Protein AF-A0A960YUA2-F1 (afdb_monomer)

Secondary structure (DSSP, 8-state):
-HHHHTTS-SSHHHHTTSSHHHHHHHHHHHHHHHGGG---HHHHHHHHHHHHHHHGGGSPTT-HHHHHHHHHHHTT-PPP--EEE-----S---S---EEPPTT----EEE-SSS-EEE-----S----EE----SS-------------S-----EEE------SSPEEE-TT--SSS--SSSSS-BS-HHHHHHH-SSEEEE-SEEEEESS-EE--TT-EEE--B-TT--B-S-TTSEEEEE---SEEEEEEEE-TT--TT-EEES-EEEEPPEEEEEEEEEESSS--EEES-EEEE---S--SS-EEEEEE-TT---EEES-EEEPPPEEEEEEEEEEE--SS-EEES-EEEE-SEEEEEEEEE-STT-EE-S--EEEEPPPSSSEEEEEEEES--SEEEES-EEE--EEEEEEEEEEEEES--SEEEES-EEE--EEEEEEEEEE-TT---EEEES-EEESS-TTS--TT-SEEEEEEE-SSS--EEES-EEEE----SEEEEEEE--SS----EEES-EEEE---SS-EEEEEE-TT---EEES-EEEE--SSEEEEEE-STT---SEEES-EEES-SS-SEEETTTEEE-SHHHHHT-TTS--SS-----S--TT--GGGTEEEGGGTEEEEPTT-GGGG-B-----SGGG----B-TT-PBPPTT--B-SS--

pLDDT: mean 76.73, std 22.74, range [24.73, 98.12]

Nearest PDB structures (foldseek):
  7eea-assembly1_A  TM=3.526E-01  e=1.264E-01  unidentified
  4y9v-assembly1_A  TM=2.549E-01  e=2.609E-01  Acinetobacter phage AP22
  8egr-assembly1_A  TM=3.124E-01  e=2.293E+00  Staphylococcus phage Andhra

Structure (mmCIF, N/CA/C/O backbone):
data_AF-A0A960YUA2-F1
#
_entry.id   AF-A0A960YUA2-F1
#
loop_
_atom_site.group_PDB
_atom_site.id
_atom_site.type_symbol
_atom_site.label_atom_id
_atom_site.label_alt_id
_atom_site.label_comp_id
_atom_site.label_asym_id
_atom_site.label_entity_id
_atom_site.label_seq_id
_atom_site.pdbx_PDB_ins_code
_atom_site.Cartn_x
_atom_site.Cartn_y
_atom_site.Cartn_z
_atom_site.occupancy
_atom_site.B_iso_or_equiv
_atom_site.auth_seq_id
_atom_site.auth_comp_id
_atom_site.auth_asym_id
_atom_site.auth_atom_id
_atom_site.pdbx_PDB_model_num
ATOM 1 N N . MET A 1 1 ? 17.690 10.324 1.426 1.00 35.31 1 MET A N 1
ATOM 2 C CA . MET A 1 1 ? 16.320 10.345 1.989 1.00 35.31 1 MET A CA 1
ATOM 3 C C . MET A 1 1 ? 16.163 11.358 3.122 1.00 35.31 1 MET A C 1
ATOM 5 O O . MET A 1 1 ? 15.498 12.353 2.883 1.00 35.31 1 MET A O 1
ATOM 9 N N . ALA A 1 2 ? 16.831 11.225 4.279 1.00 24.73 2 ALA A N 1
ATOM 10 C CA . ALA A 1 2 ? 16.713 12.211 5.374 1.00 24.73 2 ALA A CA 1
ATOM 11 C C . ALA A 1 2 ? 17.088 13.666 4.984 1.00 24.73 2 ALA A C 1
ATOM 13 O O . ALA A 1 2 ? 16.454 14.609 5.439 1.00 24.73 2 ALA A O 1
ATOM 14 N N . ARG A 1 3 ? 18.074 13.864 4.091 1.00 24.89 3 ARG A N 1
ATOM 15 C CA . ARG A 1 3 ? 18.468 15.199 3.583 1.00 24.89 3 ARG A CA 1
ATOM 16 C C . ARG A 1 3 ? 17.465 15.848 2.620 1.00 24.89 3 ARG A C 1
ATOM 18 O O . ARG A 1 3 ? 17.396 17.070 2.576 1.00 24.89 3 ARG A O 1
ATOM 25 N N . GLU A 1 4 ? 16.719 15.053 1.858 1.00 35.09 4 GLU A N 1
ATOM 26 C CA . GLU A 1 4 ? 15.696 15.554 0.921 1.00 35.09 4 GLU A CA 1
ATOM 27 C C . GLU A 1 4 ? 14.410 15.916 1.683 1.00 35.09 4 GLU A C 1
ATOM 29 O O . GLU A 1 4 ? 13.809 16.950 1.424 1.00 35.09 4 GLU A O 1
ATOM 34 N N . PHE A 1 5 ? 14.084 15.159 2.738 1.00 37.94 5 PHE A N 1
ATOM 35 C CA . PHE A 1 5 ? 12.940 15.403 3.628 1.00 37.94 5 PHE A CA 1
ATOM 36 C C . PHE A 1 5 ? 12.969 16.775 4.338 1.00 37.94 5 PHE A C 1
ATOM 38 O O . PHE A 1 5 ? 11.929 17.314 4.706 1.00 37.94 5 PHE A O 1
ATOM 45 N N . ILE A 1 6 ? 14.156 17.370 4.511 1.00 39.59 6 ILE A N 1
ATOM 46 C CA . ILE A 1 6 ? 14.339 18.679 5.164 1.00 39.59 6 ILE A CA 1
ATOM 47 C C . ILE A 1 6 ? 14.119 19.852 4.191 1.00 39.59 6 ILE A C 1
ATOM 49 O O . ILE A 1 6 ? 13.822 20.964 4.632 1.00 39.59 6 ILE A O 1
ATOM 53 N N . LYS A 1 7 ? 14.252 19.648 2.873 1.00 34.03 7 LYS A N 1
ATOM 54 C CA . LYS A 1 7 ? 14.191 20.756 1.905 1.00 34.03 7 LYS A CA 1
ATOM 55 C C . LYS A 1 7 ? 12.768 21.261 1.638 1.00 34.03 7 LYS A C 1
ATOM 57 O O . LYS A 1 7 ? 12.614 22.462 1.429 1.00 34.03 7 LYS A O 1
ATOM 62 N N . ASP A 1 8 ? 11.755 20.403 1.755 1.00 32.12 8 ASP A N 1
ATOM 63 C CA . ASP A 1 8 ? 10.391 20.710 1.291 1.00 32.12 8 ASP A CA 1
ATOM 64 C C . ASP A 1 8 ? 9.407 21.170 2.382 1.00 32.12 8 ASP A C 1
ATOM 66 O O . ASP A 1 8 ? 8.239 21.423 2.093 1.00 32.12 8 ASP A O 1
ATOM 70 N N . ASN A 1 9 ? 9.841 21.334 3.638 1.00 31.92 9 ASN A N 1
ATOM 71 C CA . ASN A 1 9 ? 8.926 21.607 4.753 1.00 31.92 9 ASN A CA 1
ATOM 72 C C . ASN A 1 9 ? 9.108 23.021 5.352 1.00 31.92 9 ASN A C 1
ATOM 74 O O . ASN A 1 9 ? 10.016 23.285 6.143 1.00 31.92 9 ASN A O 1
ATOM 78 N N . SER A 1 10 ? 8.226 23.958 4.980 1.00 33.66 10 SER A N 1
ATOM 79 C CA . SER A 1 10 ? 8.271 25.380 5.376 1.00 33.66 10 SER A CA 1
ATOM 80 C C . SER A 1 10 ? 7.903 25.647 6.846 1.00 33.66 10 SER A C 1
ATOM 82 O O . SER A 1 10 ? 8.275 26.688 7.393 1.00 33.66 10 SER A O 1
ATOM 84 N N . VAL A 1 11 ? 7.249 24.697 7.522 1.00 37.25 11 VAL A N 1
ATOM 85 C CA . VAL A 1 11 ? 6.766 24.836 8.910 1.00 37.25 11 VAL A CA 1
ATOM 86 C C . VAL A 1 11 ? 7.897 24.696 9.944 1.00 37.25 11 VAL A C 1
ATOM 88 O O . VAL A 1 11 ? 7.916 25.405 10.953 1.00 37.25 11 VAL A O 1
ATOM 91 N N . TRP A 1 12 ? 8.930 23.896 9.655 1.00 33.41 12 TRP A N 1
ATOM 92 C CA . TRP A 1 12 ? 10.082 23.712 10.555 1.00 33.41 12 TRP A CA 1
ATOM 93 C C . TRP A 1 12 ? 10.986 24.949 10.666 1.00 33.41 12 TRP A C 1
ATOM 95 O O . TRP A 1 12 ? 11.653 25.147 11.682 1.00 33.41 12 TRP A O 1
ATOM 105 N N . LYS A 1 13 ? 10.960 25.848 9.671 1.00 33.78 13 LYS A N 1
ATOM 106 C CA . LYS A 1 13 ? 11.714 27.114 9.713 1.00 33.78 13 LYS A CA 1
ATOM 107 C C . LYS A 1 13 ? 11.120 28.152 10.675 1.00 33.78 13 LYS A C 1
ATOM 109 O O . LYS A 1 13 ? 11.821 29.103 11.020 1.00 33.78 13 LYS A O 1
ATOM 114 N N . MET A 1 14 ? 9.866 27.995 11.115 1.00 30.05 14 MET A N 1
ATOM 115 C CA . MET A 1 14 ? 9.166 29.018 11.906 1.00 30.05 14 MET A CA 1
ATOM 116 C C . MET A 1 14 ? 9.180 28.752 13.419 1.00 30.05 14 MET A C 1
ATOM 118 O O . MET A 1 14 ? 9.282 29.700 14.196 1.00 30.05 14 MET A O 1
ATOM 122 N N . VAL A 1 15 ? 9.180 27.486 13.850 1.00 32.88 15 VAL A N 1
ATOM 123 C C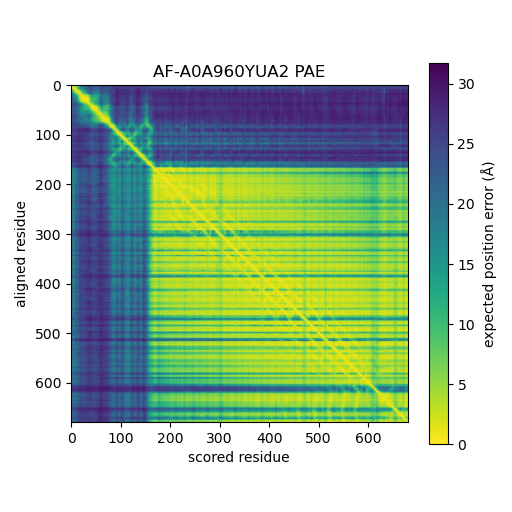A . VAL A 1 15 ? 9.202 27.121 15.283 1.00 32.88 15 VAL A CA 1
ATOM 124 C C . VAL A 1 15 ? 10.608 27.259 15.891 1.00 32.88 15 VAL A C 1
ATOM 126 O O . VAL A 1 15 ? 10.753 27.646 17.049 1.00 32.88 15 VAL A O 1
ATOM 129 N N . TYR A 1 16 ? 11.665 27.073 15.094 1.00 32.75 16 TYR A N 1
ATOM 130 C CA . TYR A 1 16 ? 13.052 27.125 15.578 1.00 32.75 16 TYR A CA 1
ATOM 131 C C . TYR A 1 16 ? 13.582 28.549 15.858 1.00 32.75 16 TYR A C 1
ATOM 133 O O . TYR A 1 16 ? 14.644 28.712 16.453 1.00 32.75 16 TYR A O 1
ATOM 141 N N . LYS A 1 17 ? 12.861 29.604 15.445 1.00 35.25 17 LYS A N 1
ATOM 142 C CA . LYS A 1 17 ? 13.361 30.992 15.493 1.00 35.25 17 LYS A CA 1
ATOM 143 C C . LYS A 1 17 ? 13.010 31.783 16.761 1.00 35.25 17 LYS A C 1
ATOM 145 O O . LYS A 1 17 ? 13.511 32.894 16.896 1.00 35.25 17 LYS A O 1
ATOM 150 N N . ARG A 1 18 ? 12.168 31.273 17.675 1.00 34.47 18 ARG A N 1
ATOM 151 C CA . ARG A 1 18 ? 11.633 32.086 18.795 1.00 34.47 18 ARG A CA 1
ATOM 152 C C . ARG A 1 18 ? 12.158 31.794 20.209 1.00 34.47 18 ARG A C 1
ATOM 154 O O . ARG A 1 18 ? 11.906 32.625 21.067 1.00 34.47 18 ARG A O 1
ATOM 161 N N . ASN A 1 19 ? 12.921 30.724 20.468 1.00 41.44 19 ASN A N 1
ATOM 162 C CA . ASN A 1 19 ? 13.318 30.343 21.845 1.00 41.44 19 ASN A CA 1
ATOM 163 C C . ASN A 1 19 ? 14.818 30.017 22.050 1.00 41.44 19 ASN A C 1
ATOM 165 O O . ASN A 1 19 ? 15.183 29.292 22.975 1.00 41.44 19 ASN A O 1
ATOM 169 N N . THR A 1 20 ? 15.722 30.539 21.218 1.00 41.12 20 THR A N 1
ATOM 170 C CA . THR A 1 20 ? 17.152 30.165 21.247 1.00 41.12 20 THR A CA 1
ATOM 171 C C . THR A 1 20 ? 17.951 30.728 22.431 1.00 41.12 20 THR A C 1
ATOM 173 O O . THR A 1 20 ? 18.916 30.097 22.852 1.00 41.12 20 THR A O 1
ATOM 176 N N . SER A 1 21 ? 17.566 31.861 23.022 1.00 42.22 21 SER A N 1
ATOM 177 C CA . SER A 1 21 ? 18.372 32.537 24.056 1.00 42.22 21 SER A CA 1
ATOM 178 C C . SER A 1 21 ? 18.211 31.960 25.472 1.00 42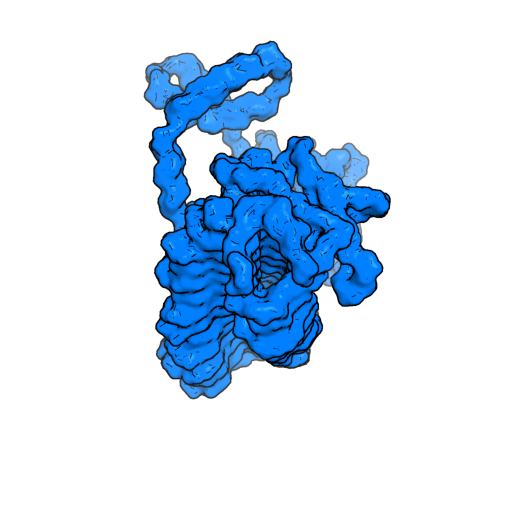.22 21 SER A C 1
ATOM 180 O O . SER A 1 21 ? 19.189 31.884 26.210 1.00 42.22 21 SER A O 1
ATOM 182 N N . VAL A 1 22 ? 17.021 31.481 25.850 1.00 41.72 22 VAL A N 1
ATOM 183 C CA . VAL A 1 22 ? 16.769 30.936 27.204 1.00 41.72 22 VAL A CA 1
ATOM 184 C C . VAL A 1 22 ? 17.254 29.486 27.336 1.00 41.72 22 VAL A C 1
ATOM 186 O O . VAL A 1 22 ? 17.757 29.081 28.384 1.00 41.72 22 VAL A O 1
ATOM 189 N N . ILE A 1 23 ? 17.178 28.707 26.253 1.00 46.66 23 ILE A N 1
ATOM 190 C CA . ILE A 1 23 ? 17.640 27.312 26.230 1.00 46.66 23 ILE A CA 1
ATOM 191 C C . ILE A 1 23 ? 19.173 27.251 26.212 1.00 46.66 23 ILE A C 1
ATOM 193 O O . ILE A 1 23 ? 19.752 26.455 26.947 1.00 46.66 23 ILE A O 1
ATOM 197 N N . ALA A 1 24 ? 19.843 28.132 25.460 1.00 47.97 24 ALA A N 1
ATOM 198 C CA . ALA A 1 24 ? 21.305 28.186 25.419 1.00 47.97 24 ALA A CA 1
ATOM 199 C C . ALA A 1 24 ? 21.926 28.520 26.790 1.00 47.97 24 ALA A C 1
ATOM 201 O O . ALA A 1 24 ? 22.948 27.943 27.159 1.00 47.97 24 ALA A O 1
ATOM 202 N N . MET A 1 25 ? 21.284 29.395 27.573 1.00 44.53 25 MET A N 1
ATOM 203 C CA . MET A 1 25 ? 21.793 29.815 28.884 1.00 44.53 25 MET A CA 1
ATOM 204 C C . MET A 1 25 ? 21.637 28.720 29.952 1.00 44.53 25 MET A C 1
ATOM 206 O O . MET A 1 25 ? 22.558 28.485 30.733 1.00 44.53 25 MET A O 1
ATOM 210 N N . ASN A 1 26 ? 20.525 27.978 29.932 1.00 45.59 26 ASN A N 1
ATOM 211 C CA . ASN A 1 26 ? 20.317 26.836 30.829 1.00 45.59 26 ASN A CA 1
ATOM 212 C C . ASN A 1 26 ? 21.195 25.630 30.454 1.00 45.59 26 ASN A C 1
ATOM 214 O O . ASN A 1 26 ? 21.701 24.938 31.339 1.00 45.59 26 ASN A O 1
ATOM 218 N N . LEU A 1 27 ? 21.449 25.411 29.158 1.00 46.72 27 LEU A N 1
ATOM 219 C CA . LEU A 1 27 ? 22.336 24.345 28.689 1.00 46.72 27 LEU A CA 1
ATOM 220 C C . LEU A 1 27 ? 23.806 24.632 29.040 1.00 46.72 27 LEU A C 1
ATOM 222 O O . LEU A 1 27 ? 24.516 23.725 29.466 1.00 46.72 27 LEU A O 1
ATOM 226 N N . ALA A 1 28 ? 24.249 25.891 28.940 1.00 52.72 28 ALA A N 1
ATOM 227 C CA . ALA A 1 28 ? 25.593 26.308 29.345 1.00 52.72 28 ALA A CA 1
ATOM 228 C C . ALA A 1 28 ? 25.828 26.147 30.860 1.00 52.72 28 ALA A C 1
ATOM 230 O O . ALA A 1 28 ? 26.914 25.738 31.275 1.00 52.72 28 ALA A O 1
ATOM 231 N N . LEU A 1 29 ? 24.805 26.399 31.685 1.00 45.47 29 LEU A N 1
ATOM 232 C CA . LEU A 1 29 ? 24.879 26.224 33.139 1.00 45.47 29 LEU A CA 1
ATOM 233 C C . LEU A 1 29 ? 24.956 24.735 33.541 1.00 45.47 29 LEU A C 1
ATOM 235 O O . LEU A 1 29 ? 25.739 24.374 34.420 1.00 45.47 29 LEU A O 1
ATOM 239 N N . LEU A 1 30 ? 24.215 23.862 32.847 1.00 45.84 30 LEU A N 1
ATOM 240 C CA . LEU A 1 30 ? 24.269 22.399 33.009 1.00 45.84 30 LEU A CA 1
ATOM 241 C C . LEU A 1 30 ? 25.600 21.794 32.519 1.00 45.84 30 LEU A C 1
ATOM 243 O O . LEU A 1 30 ? 26.145 20.882 33.149 1.00 45.84 30 LEU A O 1
ATOM 247 N N . LEU A 1 31 ? 26.166 22.330 31.433 1.00 46.94 31 LEU A N 1
ATOM 248 C CA . LEU A 1 31 ? 27.487 21.946 30.922 1.00 46.94 31 LEU A CA 1
ATOM 249 C C . LEU A 1 31 ? 28.620 22.391 31.857 1.00 46.94 31 LEU A C 1
ATOM 251 O O . LEU A 1 31 ? 29.560 21.635 32.090 1.00 46.94 31 LEU A O 1
ATOM 255 N N . TRP A 1 32 ? 28.523 23.571 32.473 1.00 46.94 32 TRP A N 1
ATOM 256 C CA . TRP A 1 32 ? 29.534 24.021 33.432 1.00 46.94 32 TRP A CA 1
ATOM 257 C C . TRP A 1 32 ? 29.577 23.144 34.694 1.00 46.94 32 TRP A C 1
ATOM 259 O O . TRP A 1 32 ? 30.659 22.832 35.197 1.00 46.94 32 TRP A O 1
ATOM 269 N N . GLN A 1 33 ? 28.424 22.670 35.175 1.00 42.53 33 GLN A N 1
ATOM 270 C CA . GLN A 1 33 ? 28.371 21.786 36.345 1.00 42.53 33 GLN A CA 1
ATOM 271 C C . GLN A 1 33 ? 28.884 20.362 36.063 1.00 42.53 33 GLN A C 1
ATOM 273 O O . GLN A 1 33 ? 29.408 19.719 36.971 1.00 42.53 33 GLN A O 1
ATOM 278 N N . SER A 1 34 ? 28.829 19.893 34.814 1.00 38.72 34 SER A N 1
ATOM 279 C CA . SER A 1 34 ? 29.314 18.561 34.410 1.00 38.72 34 SER A CA 1
ATOM 280 C C . SER A 1 34 ? 30.814 18.516 34.061 1.00 38.72 34 SER A C 1
ATOM 282 O O . SER A 1 34 ? 31.432 17.453 34.118 1.00 38.72 34 SER A O 1
ATOM 284 N N . ILE A 1 35 ? 31.450 19.665 33.798 1.00 44.81 35 ILE A N 1
ATOM 285 C CA . ILE A 1 35 ? 32.884 19.767 33.451 1.00 44.81 35 ILE A CA 1
ATOM 286 C C . ILE A 1 35 ? 33.825 19.553 34.654 1.00 44.81 35 ILE A C 1
ATOM 288 O O . ILE A 1 35 ? 35.004 19.255 34.466 1.00 44.81 35 ILE A O 1
ATOM 292 N N . LYS A 1 36 ? 33.338 19.592 35.902 1.00 42.50 36 LYS A N 1
ATOM 293 C CA . LYS A 1 36 ? 34.189 19.334 37.082 1.00 42.50 36 LYS A CA 1
ATOM 294 C C . LYS A 1 36 ? 34.616 17.864 37.272 1.00 42.50 36 LYS A C 1
ATOM 296 O O . LYS A 1 36 ? 35.336 17.593 38.228 1.00 42.50 36 LYS A O 1
ATOM 301 N N . GLY A 1 37 ? 34.231 16.930 36.391 1.00 41.41 37 GLY A N 1
ATOM 302 C CA . GLY A 1 37 ? 34.437 15.493 36.634 1.00 41.41 37 GLY A CA 1
ATOM 303 C C . GLY A 1 37 ? 34.841 14.587 35.464 1.00 41.41 37 GLY A C 1
ATOM 304 O O . GLY A 1 37 ? 34.795 13.376 35.649 1.00 41.41 37 GLY A O 1
ATOM 305 N N . CYS A 1 38 ? 35.225 15.077 34.277 1.00 32.44 38 CYS A N 1
ATOM 306 C CA . CYS A 1 38 ? 35.510 14.188 33.131 1.00 32.44 38 CYS A CA 1
ATOM 307 C C . CYS A 1 38 ? 36.823 14.503 32.392 1.00 32.44 38 CYS A C 1
ATOM 309 O O . CYS A 1 38 ? 37.058 15.623 31.951 1.00 32.44 38 CYS A O 1
ATOM 311 N N . THR A 1 39 ? 37.659 13.474 32.211 1.00 37.06 39 THR A N 1
ATOM 312 C CA . THR A 1 39 ? 38.986 13.495 31.558 1.00 37.06 39 THR A CA 1
ATOM 313 C C . THR A 1 39 ? 38.975 13.056 30.081 1.00 37.06 39 THR A C 1
ATOM 315 O O . THR A 1 39 ? 40.037 12.820 29.502 1.00 37.06 39 THR A O 1
ATOM 318 N N . SER A 1 40 ? 37.819 12.959 29.415 1.00 37.19 40 SER A N 1
ATOM 319 C CA . SER A 1 40 ? 37.742 12.500 28.018 1.00 37.19 40 SER A CA 1
ATOM 320 C C . SER A 1 40 ? 37.768 13.663 27.005 1.00 37.19 40 SER A C 1
ATOM 322 O O . SER A 1 40 ? 36.844 14.464 26.892 1.00 37.19 40 SER A O 1
ATOM 324 N N . ARG A 1 41 ? 38.850 13.747 26.214 1.00 40.28 41 ARG A N 1
ATOM 325 C CA . ARG A 1 41 ? 39.105 14.824 25.228 1.00 40.28 41 ARG A CA 1
ATOM 326 C C . ARG A 1 41 ? 38.194 14.803 23.983 1.00 40.28 41 ARG A C 1
ATOM 328 O O . ARG A 1 41 ? 38.119 15.807 23.285 1.00 40.28 41 ARG A O 1
ATOM 335 N N . GLY A 1 42 ? 37.497 13.697 23.703 1.00 41.72 42 GLY A N 1
ATOM 336 C CA . GLY A 1 42 ? 36.711 13.518 22.469 1.00 41.72 42 GLY A CA 1
ATOM 337 C C . GLY A 1 42 ? 35.366 14.254 22.437 1.00 41.72 42 GLY A C 1
ATOM 338 O O . GLY A 1 42 ? 34.966 14.757 21.393 1.00 41.72 42 GLY A O 1
ATOM 339 N N . LEU A 1 43 ? 34.688 14.383 23.582 1.00 43.88 43 LEU A N 1
ATOM 340 C CA . LEU A 1 43 ? 33.401 15.091 23.679 1.00 43.88 43 LEU A CA 1
ATOM 341 C C . LEU A 1 43 ? 33.558 16.620 23.639 1.00 43.88 43 LEU A C 1
ATOM 343 O O . LEU A 1 43 ? 32.644 17.329 23.218 1.00 43.88 43 LEU A O 1
ATOM 347 N N . LEU A 1 44 ? 34.735 17.127 24.017 1.00 43.44 44 LEU A N 1
ATOM 348 C CA . LEU A 1 44 ? 35.028 18.560 24.073 1.00 43.44 44 LEU A CA 1
ATOM 349 C C . LEU A 1 44 ? 35.090 19.203 22.674 1.00 43.44 44 LEU A C 1
ATOM 351 O O . LEU A 1 44 ? 34.645 20.334 22.493 1.00 43.44 44 LEU A O 1
ATOM 355 N N . ALA A 1 45 ? 35.606 18.479 21.675 1.00 45.03 45 ALA A N 1
AT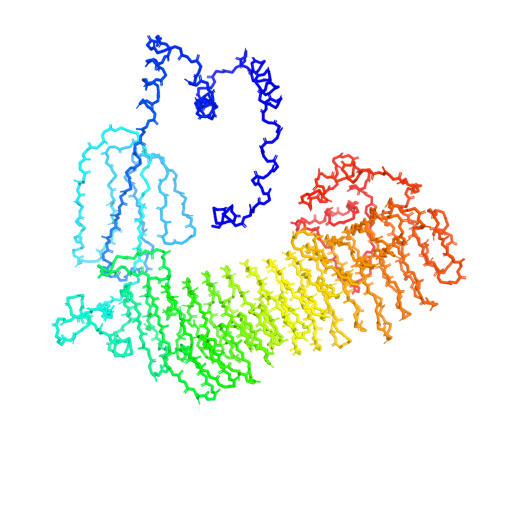OM 356 C CA . ALA A 1 45 ? 35.791 18.997 20.317 1.00 45.03 45 ALA A CA 1
ATOM 357 C C . ALA A 1 45 ? 34.457 19.193 19.573 1.00 45.03 45 ALA A C 1
ATOM 359 O O . ALA A 1 45 ? 34.255 20.211 18.910 1.00 45.03 45 ALA A O 1
ATOM 360 N N . SER A 1 46 ? 33.514 18.261 19.742 1.00 44.50 46 SER A N 1
ATOM 361 C CA . SER A 1 46 ? 32.193 18.322 19.103 1.00 44.50 46 SER A CA 1
ATOM 362 C C . SER A 1 46 ? 31.291 19.391 19.726 1.00 44.50 46 SER A C 1
ATOM 364 O O . SER A 1 46 ? 30.540 20.053 19.013 1.00 44.50 46 SER A O 1
ATOM 366 N N . ALA A 1 47 ? 31.398 19.611 21.042 1.00 47.69 47 ALA A N 1
ATOM 367 C CA . ALA A 1 47 ? 30.665 20.672 21.734 1.00 47.69 47 ALA A CA 1
ATOM 368 C C . ALA A 1 47 ? 31.179 22.079 21.361 1.00 47.69 47 ALA A C 1
ATOM 370 O O . ALA A 1 47 ? 30.377 22.995 21.177 1.00 47.69 47 ALA A O 1
ATOM 371 N N . LEU A 1 48 ? 32.497 22.256 21.177 1.00 46.38 48 LEU A N 1
ATOM 372 C CA . LEU A 1 48 ? 33.070 23.539 20.744 1.00 46.38 48 LEU A CA 1
ATOM 373 C C . LEU A 1 48 ? 32.727 23.894 19.286 1.00 46.38 48 LEU A C 1
ATOM 375 O O . LEU A 1 48 ? 32.515 25.068 18.982 1.00 46.38 48 LEU A O 1
ATOM 379 N N . ALA A 1 49 ? 32.633 22.905 18.390 1.00 49.44 49 ALA A N 1
ATOM 380 C CA . ALA A 1 49 ? 32.330 23.136 16.974 1.00 49.44 49 ALA A CA 1
ATOM 381 C C . ALA A 1 49 ? 30.906 23.680 16.731 1.00 49.44 49 ALA A C 1
ATOM 383 O O . ALA A 1 49 ? 30.684 24.415 15.770 1.00 49.44 49 ALA A O 1
ATOM 384 N N . LEU A 1 50 ? 29.954 23.366 17.617 1.00 46.50 50 LEU A N 1
ATOM 385 C CA . LEU A 1 50 ? 28.568 23.846 17.547 1.00 46.50 50 LEU A CA 1
ATOM 386 C C . LEU A 1 50 ? 28.360 25.243 18.164 1.00 46.50 50 LEU A C 1
ATOM 388 O O . LEU A 1 50 ? 27.402 25.920 17.799 1.00 46.50 50 LEU A O 1
ATOM 392 N N . LEU A 1 51 ? 29.250 25.697 19.054 1.00 44.50 51 LEU A N 1
ATOM 393 C CA . LEU A 1 51 ? 29.143 26.997 19.743 1.00 44.50 51 LEU A CA 1
ATOM 394 C C . LEU A 1 51 ? 29.966 28.120 19.083 1.00 44.50 51 LEU A C 1
ATOM 396 O O . LEU A 1 51 ? 29.677 29.300 19.279 1.00 44.50 51 LEU A O 1
ATOM 400 N N . ALA A 1 52 ? 30.969 27.774 18.270 1.00 48.12 52 ALA A N 1
ATOM 401 C CA . ALA A 1 52 ? 31.898 28.732 17.668 1.00 48.12 52 ALA A CA 1
ATOM 402 C C . ALA A 1 52 ? 31.256 29.852 16.812 1.00 48.12 52 ALA A C 1
ATOM 404 O O . ALA A 1 52 ? 31.745 30.980 16.888 1.00 48.12 52 ALA A O 1
ATOM 405 N N . PRO A 1 53 ? 30.166 29.642 16.042 1.00 45.56 53 PRO A N 1
ATOM 406 C CA . PRO A 1 53 ? 29.617 30.718 15.211 1.00 45.56 53 PRO A CA 1
ATOM 407 C C . PRO A 1 53 ? 28.941 31.841 16.012 1.00 45.56 53 PRO A C 1
ATOM 409 O O . PRO A 1 53 ? 28.812 32.948 15.501 1.00 45.56 53 PRO A O 1
ATOM 412 N N . ALA A 1 54 ? 28.513 31.574 17.252 1.00 45.50 54 ALA A N 1
ATOM 413 C CA . ALA A 1 54 ? 27.762 32.533 18.063 1.00 45.50 54 ALA A CA 1
ATOM 414 C C . ALA A 1 54 ? 28.646 33.408 18.973 1.00 45.50 54 ALA A C 1
ATOM 416 O O . ALA A 1 54 ? 28.212 34.481 19.369 1.00 45.50 54 ALA A O 1
ATOM 417 N N . CYS A 1 55 ? 29.884 32.996 19.279 1.00 47.59 55 CYS A N 1
ATOM 418 C CA . CYS A 1 55 ? 30.777 33.735 20.190 1.00 47.59 55 CYS A CA 1
ATOM 419 C C . CYS A 1 55 ? 31.889 34.542 19.495 1.00 47.59 55 CYS A C 1
ATOM 421 O O . CYS A 1 55 ? 32.550 35.346 20.146 1.00 47.59 55 CYS A O 1
ATOM 423 N N . VAL A 1 56 ? 32.126 34.352 18.192 1.00 47.75 56 VAL A N 1
ATOM 424 C CA . VAL A 1 56 ? 33.216 35.049 17.474 1.00 47.75 56 VAL A CA 1
ATOM 425 C C . VAL A 1 56 ? 32.850 36.496 17.108 1.00 47.75 56 VAL A C 1
ATOM 427 O O . VAL A 1 56 ? 33.747 37.303 16.875 1.00 47.75 56 VAL A O 1
ATOM 430 N N . ALA A 1 57 ? 31.561 36.853 17.117 1.00 50.25 57 ALA A N 1
ATOM 431 C CA . ALA A 1 57 ? 31.092 38.191 16.749 1.00 50.25 57 ALA A CA 1
ATOM 432 C C . ALA A 1 57 ? 31.376 39.285 17.802 1.00 50.25 57 ALA A C 1
ATOM 434 O O . ALA A 1 57 ? 31.408 40.455 17.436 1.00 50.25 57 ALA A O 1
ATOM 435 N N . ASP A 1 58 ? 31.651 38.919 19.062 1.00 45.78 58 ASP A N 1
ATOM 436 C CA . ASP A 1 58 ? 31.788 39.879 20.175 1.00 45.78 58 ASP A CA 1
ATOM 437 C C . ASP A 1 58 ? 33.228 40.044 20.704 1.00 45.78 58 ASP A C 1
ATOM 439 O O . ASP A 1 58 ? 33.457 40.746 21.690 1.00 45.78 58 ASP A O 1
ATOM 443 N N . LEU A 1 59 ? 34.231 39.419 20.072 1.00 43.72 59 LEU A N 1
ATOM 444 C CA . LEU A 1 59 ? 35.632 39.573 20.486 1.00 43.72 59 LEU A CA 1
ATOM 445 C C . LEU A 1 59 ? 36.326 40.714 19.719 1.00 43.72 59 LEU A C 1
ATOM 447 O O . LEU A 1 59 ? 36.237 40.763 18.490 1.00 43.72 59 LEU A O 1
ATOM 451 N N . PRO A 1 60 ? 37.076 41.602 20.405 1.00 47.19 60 PRO A N 1
ATOM 452 C CA . PRO A 1 60 ? 37.813 42.672 19.745 1.00 47.19 60 PRO A CA 1
ATOM 453 C C . PRO A 1 60 ? 38.892 42.101 18.800 1.00 47.19 60 PRO A C 1
ATOM 455 O O . PRO A 1 60 ? 39.538 41.100 19.147 1.00 47.19 60 PRO A O 1
ATOM 458 N N . PRO A 1 61 ? 39.120 42.728 17.627 1.00 45.78 61 PRO A N 1
ATOM 459 C CA . PRO A 1 61 ? 40.120 42.271 16.663 1.00 45.78 61 PRO A CA 1
ATOM 460 C C . PRO A 1 61 ? 41.521 42.192 17.292 1.00 45.78 61 PRO A C 1
ATOM 462 O O . PRO A 1 61 ? 41.937 43.124 17.979 1.00 45.78 61 PRO A O 1
ATOM 465 N N . ASN A 1 62 ? 42.261 41.109 17.022 1.00 46.97 62 ASN A N 1
ATOM 466 C CA . ASN A 1 62 ? 43.652 40.850 17.458 1.00 46.97 62 ASN A CA 1
ATOM 467 C C . ASN A 1 62 ? 43.864 40.417 18.923 1.00 46.97 62 ASN A C 1
ATOM 469 O O . ASN A 1 62 ? 44.983 40.489 19.435 1.00 46.97 62 ASN A O 1
ATOM 473 N N . SER A 1 63 ? 42.839 39.905 19.606 1.00 56.22 63 SER A N 1
ATOM 474 C CA . SER A 1 63 ? 43.054 39.245 20.901 1.00 56.22 63 SER A CA 1
ATOM 475 C C . SER A 1 63 ? 43.779 37.894 20.746 1.00 56.22 63 SER A C 1
ATOM 477 O O . SER A 1 63 ? 43.573 37.157 19.779 1.00 56.22 63 SER A O 1
ATOM 479 N N . ILE A 1 64 ? 44.596 37.522 21.742 1.00 49.12 64 ILE A N 1
ATOM 480 C CA . ILE A 1 64 ? 45.276 36.209 21.822 1.00 49.12 64 ILE A CA 1
ATOM 481 C C . ILE A 1 64 ? 44.266 35.048 21.671 1.00 49.12 64 ILE A C 1
ATOM 483 O O . ILE A 1 64 ? 44.599 34.003 21.113 1.00 49.12 64 ILE A O 1
ATOM 487 N N . GLY A 1 65 ? 43.008 35.258 22.081 1.00 51.12 65 GLY A N 1
ATOM 488 C CA . GLY A 1 65 ? 41.906 34.308 21.918 1.00 51.12 65 GLY A CA 1
ATOM 489 C C . GLY A 1 65 ? 41.478 34.060 20.465 1.00 51.12 65 GLY A C 1
ATOM 490 O O . GLY A 1 65 ? 41.222 32.911 20.115 1.00 51.12 65 GLY A O 1
ATOM 491 N N . GLN A 1 66 ? 41.461 35.080 19.594 1.00 52.03 66 GLN A N 1
ATOM 492 C CA . GLN A 1 66 ? 41.144 34.896 18.166 1.00 52.03 66 GLN A CA 1
ATOM 493 C C . GLN A 1 66 ? 42.237 34.100 17.441 1.00 52.03 66 GLN A C 1
ATOM 495 O O . GLN A 1 66 ? 41.922 33.201 16.665 1.00 52.03 66 GLN A O 1
ATOM 500 N N . ASN A 1 67 ? 43.513 34.361 17.744 1.00 45.66 67 ASN A N 1
ATOM 501 C CA . ASN A 1 67 ? 44.634 33.657 17.113 1.00 45.66 67 ASN A CA 1
ATOM 502 C C . ASN A 1 67 ? 44.772 32.207 17.610 1.00 45.66 67 ASN A C 1
ATOM 504 O O . ASN A 1 67 ? 45.062 31.316 16.814 1.00 45.66 67 ASN A O 1
ATOM 508 N N . ALA A 1 68 ? 44.492 31.941 18.892 1.00 50.00 68 ALA A N 1
ATOM 509 C CA . ALA A 1 68 ? 44.460 30.581 19.432 1.00 50.00 68 ALA A CA 1
ATOM 510 C C . ALA A 1 68 ? 43.269 29.766 18.892 1.00 50.00 68 ALA A C 1
ATOM 512 O O . ALA A 1 68 ? 43.433 28.593 18.563 1.00 50.00 68 ALA A O 1
ATOM 513 N N . LEU A 1 69 ? 42.090 30.384 18.738 1.00 48.50 69 LEU A N 1
ATOM 514 C CA . LEU A 1 69 ? 40.902 29.731 18.178 1.00 48.50 69 LEU A CA 1
ATOM 515 C C . LEU A 1 69 ? 41.042 29.486 16.666 1.00 48.50 69 LEU A C 1
ATOM 517 O O . LEU A 1 69 ? 40.651 28.424 16.190 1.00 48.50 69 LEU A O 1
ATOM 521 N N . LEU A 1 70 ? 41.657 30.413 15.922 1.00 47.47 70 LEU A N 1
ATOM 522 C CA . LEU A 1 70 ? 41.964 30.242 14.500 1.00 47.47 70 LEU A CA 1
ATOM 523 C C . LEU A 1 70 ? 43.024 29.151 14.278 1.00 47.47 70 LEU A C 1
ATOM 525 O O . LEU A 1 70 ? 42.861 28.334 13.378 1.00 47.47 70 LEU A O 1
ATOM 529 N N . ALA A 1 71 ? 44.048 29.059 15.134 1.00 45.78 71 ALA A N 1
ATOM 530 C CA . ALA A 1 71 ? 45.014 27.957 15.110 1.00 45.78 71 ALA A CA 1
ATOM 531 C C . ALA A 1 71 ? 44.366 26.598 15.451 1.00 45.78 71 ALA A C 1
ATOM 533 O O . ALA A 1 71 ? 44.705 25.590 14.834 1.00 45.78 71 ALA A O 1
ATOM 534 N N . LEU A 1 72 ? 43.385 26.562 16.364 1.00 44.16 72 LEU A N 1
ATOM 535 C CA . LEU A 1 72 ? 42.627 25.346 16.705 1.00 44.16 72 LEU A CA 1
ATOM 536 C C . LEU A 1 72 ? 41.620 24.930 15.612 1.00 44.16 72 LEU A C 1
ATOM 538 O O . LEU A 1 72 ? 41.369 23.741 15.418 1.00 44.16 72 LEU A O 1
ATOM 542 N N . LEU A 1 73 ? 41.044 25.903 14.895 1.00 43.12 73 LEU A N 1
ATOM 543 C CA . LEU A 1 73 ? 40.156 25.691 13.743 1.00 43.12 73 LEU A CA 1
ATOM 544 C C . LEU A 1 73 ? 40.934 25.261 12.492 1.00 43.12 73 LEU A C 1
ATOM 546 O O . LEU A 1 73 ? 40.447 24.425 11.732 1.00 43.12 73 LEU A O 1
ATOM 550 N N . LEU A 1 74 ? 42.147 25.786 12.294 1.00 41.53 74 LEU A N 1
ATOM 551 C CA . LEU A 1 74 ? 43.049 25.375 11.214 1.00 41.53 74 LEU A CA 1
ATOM 552 C C . LEU A 1 74 ? 43.698 24.009 11.487 1.00 41.53 74 LEU A C 1
ATOM 554 O O . LEU A 1 74 ? 43.937 23.267 10.542 1.00 41.53 74 LEU A O 1
ATOM 558 N N . ALA A 1 75 ? 43.886 23.622 12.753 1.00 40.84 75 ALA A N 1
ATOM 559 C CA . ALA A 1 75 ? 44.338 22.278 13.126 1.00 40.84 75 ALA A CA 1
ATOM 560 C C . ALA A 1 75 ? 43.265 21.178 12.949 1.00 40.84 75 ALA A C 1
ATOM 562 O O . ALA A 1 75 ? 43.598 19.999 13.010 1.00 40.84 75 ALA A O 1
ATOM 563 N N . ASN A 1 76 ? 41.993 21.538 12.715 1.00 38.84 76 ASN A N 1
ATOM 564 C CA . ASN A 1 76 ? 40.868 20.593 12.616 1.00 38.84 76 ASN A CA 1
ATOM 565 C C . ASN A 1 76 ? 40.173 20.553 11.244 1.00 38.84 76 ASN A C 1
ATOM 567 O O . ASN A 1 76 ? 39.145 19.891 11.096 1.00 38.84 76 ASN A O 1
ATOM 571 N N . LYS A 1 77 ? 40.721 21.206 10.213 1.00 35.00 77 LYS A N 1
ATOM 572 C CA . LYS A 1 77 ? 40.265 21.008 8.829 1.00 35.00 77 LYS A CA 1
ATOM 573 C C . LYS A 1 77 ? 41.149 19.981 8.129 1.00 35.00 77 LYS A C 1
ATOM 575 O O . LYS A 1 77 ? 42.075 20.341 7.413 1.00 35.00 77 LYS A O 1
ATOM 580 N N . CYS A 1 78 ? 40.846 18.702 8.331 1.00 37.78 78 CYS A N 1
ATOM 581 C CA . CYS A 1 78 ? 41.356 17.650 7.454 1.00 37.78 78 CYS A CA 1
ATOM 582 C C . CYS A 1 78 ? 40.468 17.595 6.197 1.00 37.78 78 CYS A C 1
ATOM 584 O O . CYS A 1 78 ? 39.255 17.423 6.341 1.00 37.78 78 CYS A O 1
ATOM 586 N N . PRO A 1 79 ? 41.008 17.753 4.979 1.00 36.94 79 PRO A N 1
ATOM 587 C CA . PRO A 1 79 ? 40.280 17.377 3.776 1.00 36.94 79 PRO A CA 1
ATOM 588 C C . PRO A 1 79 ? 40.143 15.848 3.744 1.00 36.94 79 PRO A C 1
ATOM 590 O O . PRO A 1 79 ? 41.134 15.130 3.853 1.00 36.94 79 PRO A O 1
ATOM 593 N N . THR A 1 80 ? 38.924 15.333 3.603 1.00 33.38 80 THR A N 1
ATOM 594 C CA . THR A 1 80 ? 38.718 13.952 3.154 1.00 33.38 80 THR A CA 1
ATOM 595 C C . THR A 1 80 ? 39.162 13.867 1.698 1.00 33.38 80 THR A C 1
ATOM 597 O O . THR A 1 80 ? 38.606 14.561 0.848 1.00 33.38 80 THR A O 1
ATOM 600 N N . LEU A 1 81 ? 40.188 13.062 1.422 1.00 34.47 81 LEU A N 1
ATOM 601 C CA . LEU A 1 81 ? 40.512 12.640 0.064 1.00 34.47 81 LEU A CA 1
ATOM 602 C C . LEU A 1 81 ? 39.604 11.460 -0.284 1.00 34.47 81 LEU A C 1
ATOM 604 O O . LEU A 1 81 ? 39.744 10.381 0.294 1.00 34.47 81 LEU A O 1
ATOM 608 N N . ASP A 1 82 ? 38.690 11.676 -1.221 1.00 31.88 82 ASP A N 1
ATOM 609 C CA . ASP A 1 82 ? 37.968 10.591 -1.871 1.00 31.88 82 ASP A CA 1
ATOM 610 C C . ASP A 1 82 ? 38.870 10.023 -2.976 1.00 31.88 82 ASP A C 1
ATOM 612 O O . ASP A 1 82 ? 39.363 10.763 -3.829 1.00 31.88 82 ASP A O 1
ATOM 616 N N . TYR A 1 83 ? 39.114 8.713 -2.951 1.00 35.09 83 TYR A N 1
ATOM 617 C CA . TYR A 1 83 ? 39.723 8.006 -4.077 1.00 35.09 83 TYR A CA 1
ATOM 618 C C . TYR A 1 83 ? 38.607 7.332 -4.869 1.00 35.09 83 TYR A C 1
ATOM 620 O O . TYR A 1 83 ? 37.884 6.484 -4.338 1.00 35.09 83 TYR A O 1
ATOM 628 N N . GLU A 1 84 ? 38.488 7.681 -6.146 1.00 33.69 84 GLU A N 1
ATOM 629 C CA . GLU A 1 84 ? 37.670 6.937 -7.095 1.00 33.69 84 GLU A CA 1
ATOM 630 C C . GLU A 1 84 ? 38.541 5.862 -7.748 1.00 33.69 84 GLU A C 1
ATOM 632 O O . GLU A 1 84 ? 39.529 6.160 -8.419 1.00 33.69 84 GLU A O 1
ATOM 637 N N . ILE A 1 85 ? 38.208 4.593 -7.503 1.00 36.09 85 ILE A N 1
ATOM 638 C CA . ILE A 1 85 ? 38.862 3.459 -8.156 1.00 36.09 85 ILE A CA 1
ATOM 639 C C . ILE A 1 85 ? 37.908 2.958 -9.236 1.00 36.09 85 ILE A C 1
ATOM 641 O O . ILE A 1 85 ? 36.986 2.190 -8.959 1.00 36.09 85 ILE A O 1
ATOM 645 N N . SER A 1 86 ? 38.148 3.382 -10.474 1.00 32.62 86 SER A N 1
ATOM 646 C CA . SER A 1 86 ? 37.503 2.811 -11.656 1.00 32.62 86 SER A CA 1
ATOM 647 C C . SER A 1 86 ? 38.365 1.671 -12.187 1.00 32.62 86 SER A C 1
ATOM 649 O O . SER A 1 86 ? 39.494 1.885 -12.622 1.00 32.62 86 SER A O 1
ATOM 651 N N . ALA A 1 87 ? 37.850 0.443 -12.135 1.00 34.12 87 ALA A N 1
ATOM 652 C CA . ALA A 1 87 ? 38.504 -0.720 -12.724 1.00 34.12 87 ALA A CA 1
ATOM 653 C C . ALA A 1 87 ? 37.549 -1.415 -13.708 1.00 34.12 87 ALA A C 1
ATOM 655 O O . ALA A 1 87 ? 36.480 -1.868 -13.288 1.00 34.12 87 ALA A O 1
ATOM 656 N N . PRO A 1 88 ? 37.907 -1.558 -14.998 1.00 32.28 88 PRO A N 1
ATOM 657 C CA . PRO A 1 88 ? 37.208 -2.479 -15.882 1.00 32.28 88 PRO A CA 1
ATOM 658 C C . PRO A 1 88 ? 37.500 -3.914 -15.425 1.00 32.28 88 PRO A C 1
ATOM 660 O O . PRO A 1 88 ? 38.655 -4.324 -15.290 1.00 32.28 88 PRO A O 1
ATOM 663 N N . ARG A 1 89 ? 36.455 -4.697 -15.148 1.00 43.47 89 ARG A N 1
ATOM 664 C CA . ARG A 1 89 ? 36.613 -6.104 -14.770 1.00 43.47 89 ARG A CA 1
ATOM 665 C C . ARG A 1 89 ? 36.817 -6.937 -16.037 1.00 43.47 89 ARG A C 1
ATOM 667 O O . ARG A 1 89 ? 35.883 -7.100 -16.814 1.00 43.47 89 ARG A O 1
ATOM 674 N N . PHE A 1 90 ? 38.003 -7.513 -16.217 1.00 32.38 90 PHE A N 1
ATOM 675 C CA . PHE A 1 90 ? 38.190 -8.646 -17.126 1.00 32.38 90 PHE A CA 1
ATOM 676 C C . PHE A 1 90 ? 38.018 -9.947 -16.324 1.00 32.38 90 PHE A C 1
ATOM 678 O O . PHE A 1 90 ? 38.873 -10.294 -15.513 1.00 32.38 90 PHE A O 1
ATOM 685 N N . GLY A 1 91 ? 36.901 -10.655 -16.537 1.00 32.59 91 GLY A N 1
ATOM 686 C CA . GLY A 1 91 ? 36.710 -12.054 -16.125 1.00 32.59 91 GLY A CA 1
ATOM 687 C C . GLY A 1 91 ? 35.644 -12.306 -15.049 1.00 32.59 91 GLY A C 1
ATOM 688 O O . GLY A 1 91 ? 35.615 -11.664 -13.996 1.00 32.59 91 GLY A O 1
ATOM 689 N N . SER A 1 92 ? 34.786 -13.304 -15.297 1.00 30.78 92 SER A N 1
ATOM 690 C CA . SER A 1 92 ? 33.864 -13.866 -14.304 1.00 30.78 92 SER A CA 1
ATOM 691 C C . SER A 1 92 ? 34.645 -14.640 -13.241 1.00 30.78 92 SER A C 1
ATOM 693 O O . SER A 1 92 ? 35.372 -15.579 -13.569 1.00 30.78 92 SER A O 1
ATOM 695 N N . ILE A 1 93 ? 34.462 -14.298 -11.968 1.00 36.28 93 ILE A N 1
ATOM 696 C CA . ILE A 1 93 ? 34.994 -15.080 -10.849 1.00 36.28 93 ILE A CA 1
ATOM 697 C C . ILE A 1 93 ? 33.782 -15.651 -10.107 1.00 36.28 93 ILE A C 1
ATOM 699 O O . ILE A 1 93 ? 33.058 -14.905 -9.454 1.00 36.28 93 ILE A O 1
ATOM 703 N N . ASN A 1 94 ? 33.546 -16.960 -10.245 1.00 35.09 94 ASN A N 1
ATOM 704 C CA . ASN A 1 94 ? 32.498 -17.703 -9.521 1.00 35.09 94 ASN A CA 1
ATOM 705 C C . ASN A 1 94 ? 32.909 -18.053 -8.077 1.00 35.09 94 ASN A C 1
ATOM 707 O O . ASN A 1 94 ? 32.194 -18.764 -7.375 1.00 35.09 94 ASN A O 1
ATOM 711 N N . THR A 1 95 ? 34.063 -17.568 -7.626 1.00 33.91 95 THR A N 1
ATOM 712 C CA . THR A 1 95 ? 34.554 -17.676 -6.253 1.00 33.91 95 THR A CA 1
ATOM 713 C C . THR A 1 95 ? 34.524 -16.304 -5.571 1.00 33.91 95 THR A C 1
ATOM 715 O O . THR A 1 95 ? 34.838 -15.296 -6.209 1.00 33.91 95 THR A O 1
ATOM 718 N N . PRO A 1 96 ? 34.161 -16.224 -4.277 1.00 37.03 96 PRO A N 1
ATOM 719 C CA . PRO A 1 96 ? 34.303 -14.996 -3.504 1.00 37.03 96 PRO A CA 1
ATOM 720 C C . PRO A 1 96 ? 35.744 -14.494 -3.608 1.00 37.03 96 PRO A C 1
ATOM 722 O O . PRO A 1 96 ? 36.680 -15.231 -3.297 1.00 37.03 96 PRO A O 1
ATOM 725 N N . VAL A 1 97 ? 35.934 -13.251 -4.049 1.00 37.56 97 VAL A N 1
ATOM 726 C CA . VAL A 1 97 ? 37.249 -12.610 -3.984 1.00 37.56 97 VAL A CA 1
ATOM 727 C C . VAL A 1 97 ? 37.553 -12.391 -2.506 1.00 37.56 97 VAL A C 1
ATOM 729 O O . VAL A 1 97 ? 36.945 -11.533 -1.867 1.00 37.56 97 VAL A O 1
ATOM 732 N N . GLN A 1 98 ? 38.468 -13.180 -1.941 1.00 38.16 98 GLN A N 1
ATOM 733 C CA . GLN A 1 98 ? 39.024 -12.858 -0.634 1.00 38.16 98 GLN A CA 1
ATOM 734 C C . GLN A 1 98 ? 39.958 -11.662 -0.790 1.00 38.16 98 GLN A C 1
ATOM 736 O O . GLN A 1 98 ? 41.028 -11.759 -1.387 1.00 38.16 98 GLN A O 1
ATOM 741 N N . ILE A 1 99 ? 39.541 -10.525 -0.237 1.00 40.09 99 ILE A N 1
ATOM 742 C CA . ILE A 1 99 ? 40.429 -9.394 0.008 1.00 40.09 99 ILE A CA 1
ATOM 743 C C . ILE A 1 99 ? 41.098 -9.665 1.355 1.00 40.09 99 ILE A C 1
ATOM 745 O O . ILE A 1 99 ? 40.536 -9.383 2.410 1.00 40.09 99 ILE A O 1
ATOM 749 N N . SER A 1 100 ? 42.277 -10.277 1.326 1.00 38.88 100 SER A N 1
ATOM 750 C CA . SER A 1 100 ? 43.108 -10.474 2.514 1.00 38.88 100 SER A CA 1
ATOM 751 C C . SER A 1 100 ? 44.099 -9.320 2.653 1.00 38.88 100 SER A C 1
ATOM 753 O O . SER A 1 100 ? 44.799 -8.970 1.703 1.00 38.88 100 SER A O 1
ATOM 755 N N . VAL A 1 101 ? 44.171 -8.736 3.848 1.00 38.62 101 VAL A N 1
ATOM 756 C CA . VAL A 1 101 ? 45.267 -7.841 4.246 1.00 38.62 101 VAL A CA 1
ATOM 757 C C . VAL A 1 101 ? 46.389 -8.725 4.807 1.00 38.62 101 VAL A C 1
ATOM 759 O O . VAL A 1 101 ? 46.070 -9.707 5.484 1.00 38.62 101 VAL A O 1
ATOM 762 N N . PRO A 1 102 ? 47.677 -8.431 4.541 1.00 39.75 102 PRO A N 1
ATOM 763 C CA . PRO A 1 102 ? 48.788 -9.146 5.165 1.00 39.75 102 PRO A CA 1
ATOM 764 C C . PRO A 1 102 ? 48.596 -9.259 6.684 1.00 39.75 102 PRO A C 1
ATOM 766 O O . PRO A 1 102 ? 48.110 -8.336 7.336 1.00 39.75 102 PRO A O 1
ATOM 769 N N . SER A 1 103 ? 48.931 -10.425 7.236 1.00 39.81 103 SER A N 1
ATOM 770 C CA . SER A 1 103 ? 48.548 -10.894 8.576 1.00 39.81 103 SER A CA 1
ATOM 771 C C . SER A 1 103 ? 49.173 -10.136 9.758 1.00 39.81 103 SER A C 1
ATOM 773 O O . SER A 1 103 ? 49.117 -10.622 10.885 1.00 39.81 103 SER A O 1
ATOM 775 N N . ASP A 1 104 ? 49.799 -8.983 9.536 1.00 42.56 104 ASP A N 1
ATOM 776 C CA . ASP A 1 104 ? 50.511 -8.218 10.559 1.00 42.56 104 ASP A CA 1
ATOM 777 C C . ASP A 1 104 ? 49.690 -7.065 11.167 1.00 42.56 104 ASP A C 1
ATOM 779 O O . ASP A 1 104 ? 50.197 -6.368 12.048 1.00 42.56 104 ASP A O 1
ATOM 783 N N . LYS A 1 105 ? 48.422 -6.856 10.762 1.00 42.94 105 LYS A N 1
ATOM 784 C CA . LYS A 1 105 ? 47.592 -5.741 11.268 1.00 42.94 105 LYS A CA 1
ATOM 785 C C . LYS A 1 105 ? 46.143 -6.122 11.578 1.00 42.94 105 LYS A C 1
ATOM 787 O O . LYS A 1 105 ? 45.440 -6.707 10.760 1.00 42.94 105 LYS A O 1
ATOM 792 N N . SER A 1 106 ? 45.686 -5.733 12.768 1.00 39.19 106 SER A N 1
ATOM 793 C CA . SER A 1 106 ? 44.323 -5.937 13.263 1.00 39.19 106 SER A CA 1
ATOM 794 C C . SER A 1 106 ? 43.366 -4.853 12.749 1.00 39.19 106 SER A C 1
ATOM 796 O O . SER A 1 106 ? 43.561 -3.664 12.984 1.00 39.19 106 SER A O 1
ATOM 798 N N . GLY A 1 107 ? 42.297 -5.266 12.071 1.00 46.81 107 GLY A N 1
ATOM 799 C CA . GLY A 1 107 ? 41.174 -4.412 11.680 1.00 46.81 107 GLY A CA 1
ATOM 800 C C . GLY A 1 107 ? 39.926 -5.260 11.444 1.00 46.81 107 GLY A C 1
ATOM 801 O O . GLY A 1 107 ? 40.038 -6.422 11.056 1.00 46.81 107 GLY A O 1
ATOM 802 N N . SER A 1 108 ? 38.743 -4.711 11.722 1.00 42.38 108 SER A N 1
ATOM 803 C CA . SER A 1 108 ? 37.465 -5.373 11.452 1.00 42.38 108 SER A CA 1
ATOM 804 C C . SER A 1 108 ? 36.889 -4.905 10.116 1.00 42.38 108 SER A C 1
ATOM 806 O O . SER A 1 108 ? 36.980 -3.735 9.748 1.00 42.38 108 SER A O 1
ATOM 808 N N . PHE A 1 109 ? 36.271 -5.830 9.387 1.00 42.56 109 PHE A N 1
ATOM 809 C CA . PHE A 1 109 ? 35.539 -5.538 8.158 1.00 42.56 109 PHE A CA 1
ATOM 810 C C . PHE A 1 109 ? 34.048 -5.580 8.456 1.00 42.56 109 PHE A C 1
ATOM 812 O O . PHE A 1 109 ? 33.583 -6.478 9.155 1.00 42.56 109 PHE A O 1
ATOM 819 N N . THR A 1 110 ? 33.289 -4.638 7.901 1.00 41.84 110 THR A N 1
ATOM 820 C CA . THR A 1 110 ? 31.827 -4.745 7.869 1.00 41.84 110 THR A CA 1
ATOM 821 C C . THR A 1 110 ? 31.392 -4.628 6.417 1.00 41.84 110 THR A C 1
ATOM 823 O O . THR A 1 110 ? 31.410 -3.540 5.844 1.00 41.84 110 THR A O 1
ATOM 826 N N . GLN A 1 111 ? 31.041 -5.754 5.795 1.00 36.56 111 GLN A N 1
ATOM 827 C CA . GLN A 1 111 ? 30.344 -5.726 4.515 1.00 36.56 111 GLN A CA 1
ATOM 828 C C . GLN A 1 111 ? 28.934 -5.198 4.783 1.00 36.56 111 GLN A C 1
ATOM 830 O O . GLN A 1 111 ? 28.193 -5.771 5.577 1.00 36.56 111 GLN A O 1
ATOM 835 N N . THR A 1 112 ? 28.586 -4.076 4.169 1.00 35.62 112 THR A N 1
ATOM 836 C CA . THR A 1 112 ? 27.214 -3.560 4.167 1.00 35.62 112 THR A CA 1
ATOM 837 C C . THR A 1 112 ? 26.585 -3.965 2.837 1.00 35.62 112 THR A C 1
ATOM 839 O O . THR A 1 112 ? 27.273 -3.955 1.821 1.00 35.62 112 THR A O 1
ATOM 842 N N . GLU A 1 113 ? 25.324 -4.404 2.842 1.00 31.47 113 GLU A N 1
ATOM 843 C CA . GLU A 1 113 ? 24.615 -4.873 1.640 1.00 31.47 113 GLU A CA 1
ATOM 844 C C . GLU A 1 113 ? 24.806 -3.934 0.429 1.00 31.47 113 GLU A C 1
ATOM 846 O O . GLU A 1 113 ? 24.563 -2.730 0.525 1.00 31.47 113 GLU A O 1
ATOM 851 N N . GLY A 1 114 ? 25.212 -4.500 -0.716 1.00 45.56 114 GLY A N 1
ATOM 852 C CA . GLY A 1 114 ? 25.452 -3.796 -1.985 1.00 45.56 114 GLY A CA 1
ATOM 853 C C . GLY A 1 114 ? 26.870 -3.997 -2.545 1.00 45.56 114 GLY A C 1
ATOM 854 O O . GLY A 1 114 ? 27.677 -4.722 -1.969 1.00 45.56 114 GLY A O 1
ATOM 855 N N . ASP A 1 115 ? 27.191 -3.318 -3.654 1.00 38.22 115 ASP A N 1
ATOM 856 C CA . ASP A 1 115 ? 28.520 -3.343 -4.305 1.00 38.22 115 ASP A CA 1
ATOM 857 C C . ASP A 1 115 ? 29.590 -2.534 -3.541 1.00 38.22 115 ASP A C 1
ATOM 859 O O . ASP A 1 115 ? 30.656 -2.236 -4.069 1.00 38.22 115 ASP A O 1
ATOM 863 N N . THR A 1 116 ? 29.316 -2.118 -2.301 1.00 36.03 116 THR A N 1
ATOM 864 C CA . THR A 1 116 ? 30.181 -1.199 -1.550 1.00 36.03 116 THR A CA 1
ATOM 865 C C . THR A 1 116 ? 30.932 -1.937 -0.447 1.00 36.03 116 THR A C 1
ATOM 867 O O . THR A 1 116 ? 30.331 -2.491 0.470 1.00 36.03 116 THR A O 1
ATOM 870 N N . VAL A 1 117 ? 32.263 -1.894 -0.490 1.00 43.41 117 VAL A N 1
ATOM 871 C CA . VAL A 1 117 ? 33.125 -2.357 0.605 1.00 43.41 117 VAL A CA 1
ATOM 872 C C . VAL A 1 117 ? 33.631 -1.135 1.363 1.00 43.41 117 VAL A C 1
ATOM 874 O O . VAL A 1 117 ? 34.358 -0.321 0.804 1.00 43.41 117 VAL A O 1
ATOM 877 N N . THR A 1 118 ? 33.264 -1.003 2.640 1.00 41.53 118 THR A N 1
ATOM 878 C CA . THR A 1 118 ? 33.771 0.075 3.504 1.00 41.53 118 THR A CA 1
ATOM 879 C C . THR A 1 118 ? 34.853 -0.482 4.425 1.00 41.53 118 THR A C 1
ATOM 881 O O . THR A 1 118 ? 34.599 -1.407 5.196 1.00 41.53 118 THR A O 1
ATOM 884 N N . ILE A 1 119 ? 36.060 0.084 4.366 1.00 44.44 119 ILE A N 1
ATOM 885 C CA . ILE A 1 119 ? 37.160 -0.259 5.274 1.00 44.44 119 ILE A CA 1
ATOM 886 C C . ILE A 1 119 ? 37.205 0.803 6.374 1.00 44.44 119 ILE A C 1
ATOM 888 O O . ILE A 1 119 ? 37.481 1.971 6.110 1.00 44.44 119 ILE A O 1
ATOM 892 N N . LEU A 1 120 ? 36.930 0.409 7.618 1.00 42.97 120 LEU A N 1
ATOM 893 C CA . LEU A 1 120 ? 37.001 1.301 8.774 1.00 42.97 120 LEU A CA 1
ATOM 894 C C . LEU A 1 120 ? 38.239 0.962 9.612 1.00 42.97 120 LEU A C 1
ATOM 896 O O . LEU A 1 120 ? 38.414 -0.171 10.044 1.00 42.97 120 LEU A O 1
ATOM 900 N N . GLY A 1 121 ? 39.077 1.969 9.879 1.00 41.69 121 GLY A N 1
ATOM 901 C CA . GLY A 1 121 ? 40.037 1.918 10.986 1.00 41.69 121 GLY A CA 1
ATOM 902 C C . GLY A 1 121 ? 41.461 1.441 10.685 1.00 41.69 121 GLY A C 1
ATOM 903 O O . GLY A 1 121 ? 41.997 0.667 11.469 1.00 41.69 121 GLY A O 1
ATOM 904 N N . GLN A 1 122 ? 42.132 1.942 9.640 1.00 42.53 122 GLN A N 1
ATOM 905 C CA . GLN A 1 122 ? 43.589 1.765 9.528 1.00 42.53 122 GLN A CA 1
ATOM 906 C C . GLN A 1 122 ? 44.361 3.088 9.529 1.00 42.53 122 GLN A C 1
ATOM 908 O O . GLN A 1 122 ? 44.170 3.942 8.670 1.00 42.53 122 GLN A O 1
ATOM 913 N N . THR A 1 123 ? 45.298 3.217 10.471 1.00 43.53 123 THR A N 1
ATOM 914 C CA . THR A 1 123 ? 46.439 4.139 10.402 1.00 43.53 123 THR A CA 1
ATOM 915 C C . THR A 1 123 ? 47.601 3.409 9.732 1.00 43.53 123 THR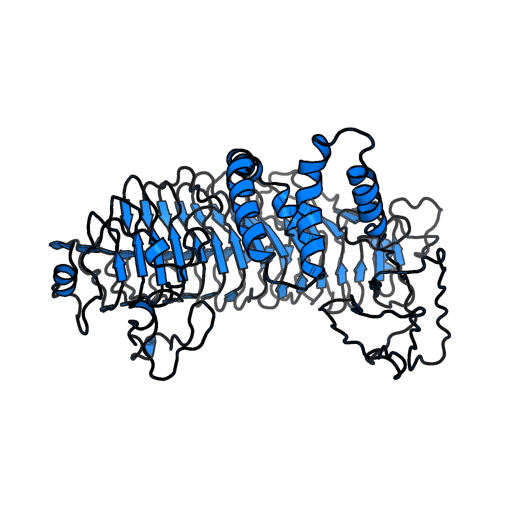 A C 1
ATOM 917 O O . THR A 1 123 ? 48.495 2.897 10.405 1.00 43.53 123 THR A O 1
ATOM 920 N N . ALA A 1 124 ? 47.576 3.277 8.408 1.00 43.66 124 ALA A N 1
ATOM 921 C CA . ALA A 1 124 ? 48.689 2.700 7.658 1.00 43.66 124 ALA A CA 1
ATOM 922 C C . ALA A 1 124 ? 49.032 3.564 6.442 1.00 43.66 124 ALA A C 1
ATOM 924 O O . ALA A 1 124 ? 48.157 4.011 5.711 1.00 43.66 124 ALA A O 1
ATOM 925 N N . SER A 1 125 ? 50.331 3.769 6.236 1.00 41.50 125 SER A N 1
ATOM 926 C CA . SER A 1 125 ? 50.945 4.570 5.173 1.00 41.50 125 SER A CA 1
ATOM 927 C C . SER A 1 125 ? 50.946 3.903 3.788 1.00 41.50 125 SER A C 1
ATOM 929 O O . SER A 1 125 ? 51.417 4.512 2.834 1.00 41.50 125 SER A O 1
ATOM 931 N N . ALA A 1 126 ? 50.414 2.684 3.658 1.00 43.97 126 ALA A N 1
ATOM 932 C CA . ALA A 1 126 ? 50.151 2.025 2.380 1.00 43.97 126 ALA A CA 1
ATOM 933 C C . ALA A 1 126 ? 49.120 0.900 2.577 1.00 43.97 126 ALA A C 1
ATOM 935 O O . ALA A 1 126 ? 49.347 -0.021 3.364 1.00 43.97 126 ALA A O 1
ATOM 936 N N . LEU A 1 127 ? 47.992 0.970 1.866 1.00 42.38 127 LEU A N 1
ATOM 937 C CA . LEU A 1 127 ? 47.026 -0.123 1.739 1.00 42.38 127 LEU A CA 1
ATOM 938 C C . LEU A 1 127 ? 47.427 -0.923 0.496 1.00 42.38 127 LEU A C 1
ATOM 940 O O . LEU A 1 127 ? 47.361 -0.409 -0.616 1.00 42.38 127 LEU A O 1
ATOM 944 N N . THR A 1 128 ? 47.902 -2.156 0.678 1.00 38.88 128 THR A N 1
ATOM 945 C CA . THR A 1 128 ? 48.253 -3.034 -0.449 1.00 38.88 128 THR A CA 1
ATOM 946 C C . THR A 1 128 ? 47.133 -4.049 -0.626 1.00 38.88 128 THR A C 1
ATOM 948 O O . THR A 1 128 ? 46.896 -4.863 0.265 1.00 38.88 128 THR A O 1
ATOM 951 N N . PHE A 1 129 ? 46.428 -3.999 -1.755 1.00 41.66 129 PHE A N 1
ATOM 952 C CA . PHE A 1 129 ? 45.417 -4.995 -2.105 1.00 41.66 129 PHE A CA 1
ATOM 953 C C . PHE A 1 129 ? 46.115 -6.185 -2.770 1.00 41.66 129 PHE A C 1
ATOM 955 O O . PHE A 1 129 ? 46.626 -6.056 -3.881 1.00 41.66 129 PHE A O 1
ATOM 962 N N . GLN A 1 130 ? 46.163 -7.340 -2.103 1.00 38.28 130 GLN A N 1
ATOM 963 C CA . GLN A 1 130 ? 46.595 -8.588 -2.735 1.00 38.28 130 GLN A CA 1
ATOM 964 C C . GLN A 1 130 ? 45.367 -9.386 -3.166 1.00 38.28 130 GLN A C 1
ATOM 966 O O . GLN A 1 130 ? 44.595 -9.861 -2.337 1.00 38.28 130 GLN A O 1
ATOM 971 N N . VAL A 1 131 ? 45.187 -9.530 -4.480 1.00 40.69 131 VAL A N 1
ATOM 972 C CA . VAL A 1 131 ? 44.173 -10.420 -5.054 1.00 40.69 131 VAL A CA 1
ATOM 973 C C . VAL A 1 131 ? 44.770 -11.825 -5.104 1.00 40.69 131 VAL A C 1
ATOM 975 O O . VAL A 1 131 ? 45.555 -12.148 -5.996 1.00 40.69 131 VAL A O 1
ATOM 978 N N . HIS A 1 132 ? 44.437 -12.664 -4.122 1.00 37.00 132 HIS A N 1
ATOM 979 C CA . HIS A 1 132 ? 44.858 -14.062 -4.124 1.00 37.00 132 HIS A CA 1
ATOM 980 C C . HIS A 1 132 ? 43.971 -14.864 -5.087 1.00 37.00 132 HIS A C 1
ATOM 982 O O . HIS A 1 132 ? 42.844 -15.218 -4.766 1.00 37.00 132 HIS A O 1
ATOM 988 N N . GLN A 1 133 ? 44.547 -15.161 -6.255 1.00 33.41 133 GLN A N 1
ATOM 989 C CA . GLN A 1 133 ? 44.026 -15.942 -7.387 1.00 33.41 133 GLN A CA 1
ATOM 990 C C . GLN A 1 133 ? 43.257 -15.167 -8.465 1.00 33.41 133 GLN A C 1
ATOM 992 O O . GLN A 1 133 ? 42.060 -14.909 -8.375 1.00 33.41 133 GLN A O 1
ATOM 997 N N . VAL A 1 134 ? 43.971 -14.918 -9.564 1.00 34.56 134 VAL A N 1
ATOM 998 C CA . VAL A 1 134 ? 43.424 -14.602 -10.887 1.00 34.56 134 VAL A CA 1
ATOM 999 C C . VAL A 1 134 ? 44.012 -15.642 -11.855 1.00 34.56 134 VAL A C 1
ATOM 1001 O O . VAL A 1 134 ? 45.239 -15.764 -11.908 1.00 34.56 134 VAL A O 1
ATOM 1004 N N . PRO A 1 135 ? 43.207 -16.438 -12.588 1.00 35.72 135 PRO A N 1
ATOM 1005 C CA . PRO A 1 135 ? 43.714 -17.250 -13.695 1.00 35.72 135 PRO A CA 1
ATOM 1006 C C . PRO A 1 135 ? 44.416 -16.357 -14.729 1.00 35.72 135 PRO A C 1
ATOM 1008 O O . PRO A 1 135 ? 43.972 -15.242 -14.969 1.00 35.72 135 PRO A O 1
ATOM 1011 N N . ALA A 1 136 ? 45.516 -16.844 -15.307 1.00 33.88 136 ALA A N 1
ATOM 1012 C CA . ALA A 1 136 ? 46.573 -16.094 -16.000 1.00 33.88 136 ALA A CA 1
ATOM 1013 C C . ALA A 1 136 ? 46.156 -15.192 -17.191 1.00 33.88 136 ALA A C 1
ATOM 1015 O O . ALA A 1 136 ? 46.520 -15.447 -18.337 1.00 33.88 136 ALA A O 1
ATOM 1016 N N . ALA A 1 137 ? 45.479 -14.081 -16.911 1.00 37.31 137 ALA A N 1
ATOM 1017 C CA . ALA A 1 137 ? 45.426 -12.901 -17.762 1.00 37.31 137 ALA A CA 1
ATOM 1018 C C . ALA A 1 137 ? 45.706 -11.673 -16.886 1.00 37.31 137 ALA A C 1
ATOM 1020 O O . ALA A 1 137 ? 45.005 -11.400 -15.913 1.00 37.31 137 ALA A O 1
ATOM 1021 N N . THR A 1 138 ? 46.798 -10.981 -17.191 1.00 31.70 138 THR A N 1
ATOM 1022 C CA . THR A 1 138 ? 47.355 -9.882 -16.403 1.00 31.70 138 THR A CA 1
ATOM 1023 C C . THR A 1 138 ? 46.387 -8.696 -16.374 1.00 31.70 138 THR A C 1
ATOM 1025 O O . THR A 1 138 ? 46.313 -7.924 -17.326 1.00 31.70 138 THR A O 1
ATOM 1028 N N . LEU A 1 139 ? 45.639 -8.535 -15.282 1.00 34.72 139 LEU A N 1
ATOM 1029 C CA . LEU A 1 139 ? 44.890 -7.312 -14.997 1.00 34.72 139 LEU A CA 1
ATOM 1030 C C . LEU A 1 139 ? 45.878 -6.219 -14.572 1.00 34.72 139 LEU A C 1
ATOM 1032 O O . LEU A 1 139 ? 46.482 -6.305 -13.503 1.00 34.72 139 LEU A O 1
ATOM 1036 N N . ALA A 1 140 ? 46.055 -5.198 -15.408 1.00 29.53 140 ALA A N 1
ATOM 1037 C CA . ALA A 1 140 ? 46.779 -3.991 -15.035 1.00 29.53 140 ALA A CA 1
ATOM 1038 C C . ALA A 1 140 ? 45.800 -3.006 -14.382 1.00 29.53 140 ALA A C 1
ATOM 1040 O O . ALA A 1 140 ? 44.906 -2.481 -15.039 1.00 29.53 140 ALA A O 1
ATOM 1041 N N . PHE A 1 141 ? 45.971 -2.751 -13.087 1.00 35.44 141 PHE A N 1
ATOM 1042 C CA . PHE A 1 141 ? 45.335 -1.622 -12.412 1.00 35.44 141 PHE A CA 1
ATOM 1043 C C . PHE A 1 141 ? 46.290 -0.432 -12.511 1.00 35.44 141 PHE A C 1
ATOM 1045 O O . PHE A 1 141 ? 47.433 -0.527 -12.060 1.00 35.44 141 PHE A O 1
ATOM 1052 N N . GLN A 1 142 ? 45.855 0.676 -13.110 1.00 28.42 142 GLN A N 1
ATOM 1053 C CA . GLN A 1 142 ? 46.647 1.901 -13.119 1.00 28.42 142 GLN A CA 1
ATOM 1054 C C . GLN A 1 142 ? 46.224 2.764 -11.929 1.00 28.42 142 GLN A C 1
ATOM 1056 O O . GLN A 1 142 ? 45.113 3.281 -11.884 1.00 28.42 142 GLN A O 1
ATOM 1061 N N . PHE A 1 143 ? 47.110 2.890 -10.946 1.00 34.66 143 PHE A N 1
ATOM 1062 C CA . PHE A 1 143 ? 46.932 3.806 -9.826 1.00 34.66 143 PHE A CA 1
ATOM 1063 C C . PHE A 1 143 ? 47.599 5.131 -10.186 1.00 34.66 143 PHE A C 1
ATOM 1065 O O . PHE A 1 143 ? 48.818 5.182 -10.350 1.00 34.66 143 PHE A O 1
ATOM 1072 N N . THR A 1 144 ? 46.826 6.206 -10.314 1.00 32.97 144 THR A N 1
ATOM 1073 C CA . THR A 1 144 ? 47.395 7.551 -10.432 1.00 32.97 144 THR A CA 1
ATOM 1074 C C . THR A 1 144 ? 47.431 8.180 -9.047 1.00 32.97 144 THR A C 1
ATOM 1076 O O . THR A 1 144 ? 46.407 8.550 -8.478 1.00 32.97 144 THR A O 1
ATOM 1079 N N . GLU A 1 145 ? 48.627 8.256 -8.467 1.00 33.59 145 GLU A N 1
ATOM 1080 C CA . GLU A 1 145 ? 48.847 8.864 -7.159 1.00 33.59 145 GLU A CA 1
ATOM 1081 C C . GLU A 1 145 ? 48.709 10.393 -7.273 1.00 33.59 145 GLU A C 1
ATOM 1083 O O . GLU A 1 145 ? 49.617 11.098 -7.711 1.00 33.59 145 GLU A O 1
ATOM 1088 N N . SER A 1 146 ? 47.547 10.929 -6.899 1.00 36.09 146 SER A N 1
ATOM 1089 C CA . SER A 1 146 ? 47.337 12.374 -6.787 1.00 36.09 146 SER A CA 1
ATOM 1090 C C . SER A 1 146 ? 47.887 12.872 -5.445 1.00 36.09 146 SER A C 1
ATOM 1092 O O . SER A 1 146 ? 47.163 12.920 -4.458 1.00 36.09 146 SER A O 1
ATOM 1094 N N . SER A 1 147 ? 49.176 13.233 -5.430 1.00 35.34 147 SER A N 1
ATOM 1095 C CA . SER A 1 147 ? 49.915 13.993 -4.399 1.00 35.34 147 SER A CA 1
ATOM 1096 C C . SER A 1 147 ? 49.774 13.562 -2.923 1.00 35.34 147 SER A C 1
ATOM 1098 O O . SER A 1 147 ? 48.709 13.613 -2.317 1.00 35.34 147 SER A O 1
ATOM 1100 N N . LYS A 1 148 ? 50.916 13.256 -2.293 1.00 38.34 148 LYS A N 1
ATOM 1101 C CA . LYS A 1 148 ? 51.070 12.952 -0.859 1.00 38.34 148 LYS A CA 1
ATOM 1102 C C . LYS A 1 148 ? 50.387 13.981 0.058 1.00 38.34 148 LYS A C 1
ATOM 1104 O O . LYS A 1 148 ? 50.926 15.064 0.272 1.00 38.34 148 LYS A O 1
ATOM 1109 N N . ALA A 1 149 ? 49.286 13.592 0.699 1.00 40.06 149 ALA A N 1
ATOM 1110 C CA . ALA A 1 149 ? 48.795 14.231 1.916 1.00 40.06 149 ALA A CA 1
ATOM 1111 C C . ALA A 1 149 ? 49.168 13.355 3.122 1.00 40.06 149 ALA A C 1
ATOM 1113 O O . ALA A 1 149 ? 48.594 12.296 3.364 1.00 40.06 149 ALA A O 1
ATOM 1114 N N . THR A 1 150 ? 50.187 13.778 3.865 1.00 47.00 150 THR A N 1
ATOM 1115 C CA . THR A 1 150 ? 50.598 13.143 5.118 1.00 47.00 150 THR A CA 1
ATOM 1116 C C . THR A 1 150 ? 49.717 13.630 6.266 1.00 47.00 150 THR A C 1
ATOM 1118 O O . THR A 1 150 ? 49.844 14.779 6.684 1.00 47.00 150 THR A O 1
ATOM 1121 N N . ASN A 1 151 ? 48.931 12.695 6.811 1.00 45.66 151 ASN A N 1
ATOM 1122 C CA . ASN A 1 151 ? 48.323 12.652 8.152 1.00 45.66 151 ASN A CA 1
ATOM 1123 C C . ASN A 1 151 ? 46.817 12.989 8.259 1.00 45.66 151 ASN A C 1
ATOM 1125 O O . ASN A 1 151 ? 46.386 14.094 7.950 1.00 45.66 151 ASN A O 1
ATOM 1129 N N . CYS A 1 152 ? 46.093 12.018 8.845 1.00 37.94 152 CYS A N 1
ATOM 1130 C CA . CYS A 1 152 ? 44.712 12.011 9.367 1.00 37.94 152 CYS A CA 1
ATOM 1131 C C . CYS A 1 152 ? 43.556 11.684 8.392 1.00 37.94 152 CYS A C 1
ATOM 1133 O O . CYS A 1 152 ? 43.059 12.553 7.687 1.00 37.94 152 CYS A O 1
ATOM 1135 N N . GLY A 1 153 ? 43.031 10.448 8.479 1.00 43.34 153 GLY A N 1
ATOM 1136 C CA . GLY A 1 153 ? 41.686 10.079 8.005 1.00 43.34 153 GLY A CA 1
ATOM 1137 C C . GLY A 1 153 ? 41.554 8.631 7.516 1.00 43.34 153 GLY A C 1
ATOM 1138 O O . GLY A 1 153 ? 42.426 8.131 6.814 1.00 43.34 153 GLY A O 1
ATOM 1139 N N . SER A 1 154 ? 40.464 7.952 7.885 1.00 43.19 154 SER A N 1
ATOM 1140 C CA . SER A 1 154 ? 40.065 6.669 7.293 1.00 43.19 154 SER A CA 1
ATOM 1141 C C . SER A 1 154 ? 39.762 6.842 5.803 1.00 43.19 154 SER A C 1
ATOM 1143 O O . SER A 1 154 ? 38.962 7.703 5.442 1.00 43.19 154 SER A O 1
ATOM 1145 N N . LEU A 1 155 ? 40.360 6.001 4.962 1.00 40.59 155 LEU A N 1
ATOM 1146 C CA . LEU A 1 155 ? 40.092 5.927 3.527 1.00 40.59 155 LEU A CA 1
ATOM 1147 C C . LEU A 1 155 ? 38.779 5.182 3.268 1.00 40.59 155 LEU A C 1
ATOM 1149 O O . LEU A 1 155 ? 38.687 3.983 3.528 1.00 40.59 155 LEU A O 1
ATOM 1153 N N . ALA A 1 156 ? 37.783 5.872 2.717 1.00 38.34 156 ALA A N 1
ATOM 1154 C CA . ALA A 1 156 ? 36.656 5.221 2.062 1.00 38.34 156 ALA A CA 1
ATOM 1155 C C . ALA A 1 156 ? 36.967 5.149 0.561 1.00 38.34 156 ALA A C 1
ATOM 1157 O O . ALA A 1 156 ? 36.962 6.165 -0.125 1.00 38.34 156 ALA A O 1
ATOM 1158 N N . ALA A 1 157 ? 37.277 3.957 0.053 1.00 41.03 157 ALA A N 1
ATOM 1159 C CA . ALA A 1 157 ? 37.336 3.721 -1.384 1.00 41.03 157 ALA A CA 1
ATOM 1160 C C . ALA A 1 157 ? 35.954 3.261 -1.854 1.00 41.03 157 ALA A C 1
ATOM 1162 O O . ALA A 1 157 ? 35.377 2.339 -1.274 1.00 41.03 157 ALA A O 1
ATOM 1163 N N . ARG A 1 158 ? 35.422 3.887 -2.905 1.00 38.62 158 ARG A N 1
ATOM 1164 C CA . ARG A 1 158 ? 34.210 3.409 -3.572 1.00 38.62 158 ARG A CA 1
ATOM 1165 C C . ARG A 1 158 ? 34.629 2.577 -4.777 1.00 38.62 158 ARG A C 1
ATOM 1167 O O . ARG A 1 158 ? 35.252 3.095 -5.696 1.00 38.62 158 ARG A O 1
ATOM 1174 N N . ILE A 1 159 ? 34.295 1.293 -4.753 1.00 42.97 159 ILE A N 1
ATOM 1175 C CA . ILE A 1 159 ? 34.503 0.380 -5.877 1.00 42.97 159 ILE A CA 1
ATOM 1176 C C . ILE A 1 159 ? 33.129 0.146 -6.495 1.00 42.97 159 ILE A C 1
ATOM 1178 O O . ILE A 1 159 ? 32.263 -0.433 -5.850 1.00 42.97 159 ILE A O 1
ATOM 1182 N N . THR A 1 160 ? 32.910 0.610 -7.723 1.00 41.69 160 THR A N 1
ATOM 1183 C CA . THR A 1 160 ? 31.694 0.281 -8.477 1.00 41.69 160 THR A CA 1
ATOM 1184 C C . THR A 1 160 ? 32.017 -0.896 -9.385 1.00 41.69 160 THR A C 1
ATOM 1186 O O . THR A 1 160 ? 32.732 -0.744 -10.373 1.00 41.69 160 THR A O 1
ATOM 1189 N N . ILE A 1 161 ? 31.521 -2.084 -9.049 1.00 45.56 161 ILE A N 1
ATOM 1190 C CA . ILE A 1 161 ? 31.698 -3.269 -9.891 1.00 45.56 161 ILE A CA 1
ATOM 1191 C C . ILE A 1 161 ? 30.639 -3.211 -10.996 1.00 45.56 161 ILE A C 1
ATOM 1193 O O . ILE A 1 161 ? 29.457 -3.408 -10.737 1.00 45.56 161 ILE A O 1
ATOM 1197 N N . LEU A 1 162 ? 31.043 -2.920 -12.233 1.00 50.88 162 LEU A N 1
ATOM 1198 C CA . LEU A 1 162 ? 30.161 -3.078 -13.393 1.00 50.88 162 LEU A CA 1
ATOM 1199 C C . LEU A 1 162 ? 30.046 -4.571 -13.745 1.00 50.88 162 LEU A C 1
ATOM 1201 O O . LEU A 1 162 ? 31.021 -5.319 -13.612 1.00 50.88 162 LEU A O 1
ATOM 1205 N N . GLU A 1 163 ? 28.862 -5.020 -14.175 1.00 52.75 163 GLU A N 1
ATOM 1206 C CA . GLU A 1 163 ? 28.675 -6.404 -14.620 1.00 52.75 163 GLU A CA 1
ATOM 1207 C C . GLU A 1 163 ? 29.633 -6.694 -15.791 1.00 52.75 163 GLU A C 1
ATOM 1209 O O . GLU A 1 163 ? 29.674 -5.981 -16.793 1.00 52.75 163 GLU A O 1
ATOM 1214 N N . SER A 1 164 ? 30.461 -7.729 -15.630 1.00 47.91 164 SER A N 1
ATOM 1215 C CA . SER A 1 164 ? 31.440 -8.177 -16.622 1.00 47.91 164 SER A CA 1
ATOM 1216 C C . SER A 1 164 ? 30.706 -8.789 -17.813 1.00 47.91 164 SER A C 1
ATOM 1218 O O . SER A 1 164 ? 30.570 -10.009 -17.911 1.00 47.91 164 SER A O 1
ATOM 1220 N N . THR A 1 165 ? 30.262 -7.955 -18.743 1.00 54.62 165 THR A N 1
ATOM 1221 C CA . THR A 1 165 ? 30.014 -8.415 -20.106 1.00 54.62 165 THR A CA 1
ATOM 1222 C C . THR A 1 165 ? 31.304 -8.230 -20.889 1.00 54.62 165 THR A C 1
ATOM 1224 O O . THR A 1 165 ? 31.903 -7.156 -20.888 1.00 54.62 165 THR A O 1
ATOM 1227 N N . ALA A 1 166 ? 31.796 -9.305 -21.505 1.00 62.19 166 ALA A N 1
ATOM 1228 C CA . ALA A 1 166 ? 32.854 -9.172 -22.491 1.00 62.19 166 ALA A CA 1
ATOM 1229 C C . ALA A 1 166 ? 32.299 -8.288 -23.618 1.00 62.19 166 ALA A C 1
ATOM 1231 O O . ALA A 1 166 ? 31.336 -8.679 -24.274 1.00 62.19 166 ALA A O 1
ATOM 1232 N N . ASN A 1 167 ? 32.890 -7.106 -23.801 1.00 81.12 167 ASN A N 1
ATOM 1233 C CA . ASN A 1 167 ? 32.522 -6.111 -24.813 1.00 81.12 167 ASN A CA 1
ATOM 1234 C C . ASN A 1 167 ? 31.109 -5.512 -24.620 1.00 81.12 167 ASN A C 1
ATOM 1236 O O . ASN A 1 167 ? 30.189 -5.865 -25.367 1.00 81.12 167 ASN A O 1
ATOM 1240 N N . PRO A 1 168 ? 30.907 -4.600 -23.644 1.00 91.69 168 PRO A N 1
ATOM 1241 C CA . PRO A 1 168 ? 29.671 -3.827 -23.578 1.00 91.69 168 PRO A CA 1
ATOM 1242 C C . PRO A 1 168 ? 29.503 -2.989 -24.851 1.00 91.69 168 PRO A C 1
ATOM 1244 O O . PRO A 1 168 ? 30.478 -2.577 -25.480 1.00 91.69 168 PRO A O 1
ATOM 1247 N N . THR A 1 169 ? 28.255 -2.729 -25.222 1.00 96.62 169 THR A N 1
ATOM 1248 C CA . THR A 1 169 ? 27.911 -1.804 -26.301 1.00 96.62 169 THR A CA 1
ATOM 1249 C C . THR A 1 169 ? 27.587 -0.438 -25.718 1.00 96.62 169 THR A C 1
ATOM 1251 O O . THR A 1 169 ? 26.799 -0.329 -24.781 1.00 96.62 169 THR A O 1
ATOM 1254 N N . TYR A 1 170 ? 28.178 0.609 -26.275 1.00 96.94 170 TYR A N 1
ATOM 1255 C CA . TYR A 1 170 ? 28.008 1.979 -25.808 1.00 96.94 170 TYR A CA 1
ATOM 1256 C C . TYR A 1 170 ? 26.993 2.729 -26.670 1.00 96.94 170 TYR A C 1
ATOM 1258 O O . TYR A 1 170 ? 26.931 2.536 -27.888 1.00 96.94 170 TYR A O 1
ATOM 1266 N N . VAL A 1 171 ? 26.200 3.591 -26.032 1.00 97.81 171 VAL A N 1
ATOM 1267 C CA . VAL A 1 171 ? 25.236 4.483 -26.689 1.00 97.81 171 VAL A CA 1
ATOM 1268 C C . VAL A 1 171 ? 25.417 5.894 -26.158 1.00 97.81 171 VAL A C 1
ATOM 1270 O O . VAL A 1 171 ? 25.418 6.097 -24.945 1.00 97.81 171 VAL A O 1
ATOM 1273 N N . ASP A 1 172 ? 25.542 6.855 -27.064 1.00 97.75 172 ASP A N 1
ATOM 1274 C CA . ASP A 1 172 ? 25.578 8.283 -26.775 1.00 97.75 172 ASP A CA 1
ATOM 1275 C C . ASP A 1 172 ? 24.733 9.023 -27.816 1.00 97.75 172 ASP A C 1
ATOM 1277 O O . ASP A 1 172 ? 25.077 9.083 -28.997 1.00 97.75 172 ASP A O 1
ATOM 1281 N N . ALA A 1 173 ? 23.618 9.605 -27.369 1.00 96.56 173 ALA A N 1
ATOM 1282 C CA . ALA A 1 173 ? 22.704 10.362 -28.225 1.00 96.56 173 ALA A CA 1
ATOM 1283 C C . ALA A 1 173 ? 23.377 11.572 -28.903 1.00 96.56 173 ALA A C 1
ATOM 1285 O O . ALA A 1 173 ? 22.880 12.056 -29.919 1.00 96.56 173 ALA A O 1
ATOM 1286 N N . ASN A 1 174 ? 24.489 12.068 -28.351 1.00 96.25 174 ASN A N 1
ATOM 1287 C CA . ASN A 1 174 ? 25.201 13.246 -28.847 1.00 96.25 174 ASN A CA 1
ATOM 1288 C C . ASN A 1 174 ? 26.391 12.894 -29.750 1.00 96.25 174 ASN A C 1
ATOM 1290 O O . ASN A 1 174 ? 27.095 13.798 -30.213 1.00 96.25 174 ASN A O 1
ATOM 1294 N N . TYR A 1 175 ? 26.644 11.608 -30.006 1.00 96.50 175 TYR A N 1
ATOM 1295 C CA . TYR A 1 175 ? 27.754 11.196 -30.851 1.00 96.50 175 TYR A CA 1
ATOM 1296 C C . TYR A 1 175 ? 27.561 11.662 -32.300 1.00 96.50 175 TYR A C 1
ATOM 1298 O O . TYR A 1 175 ? 26.537 11.414 -32.935 1.00 96.50 175 TYR A O 1
ATOM 1306 N N . THR A 1 176 ? 28.583 12.326 -32.843 1.00 95.38 176 THR A N 1
ATOM 1307 C CA . THR A 1 176 ? 28.589 12.883 -34.209 1.00 95.38 176 THR A CA 1
ATOM 1308 C C . THR A 1 176 ? 29.688 12.293 -35.100 1.00 95.38 176 THR A C 1
ATOM 1310 O O . THR A 1 176 ? 29.811 12.677 -36.261 1.00 95.38 176 THR A O 1
ATOM 1313 N N . GLY A 1 177 ? 30.484 11.343 -34.591 1.00 85.62 177 GLY A N 1
ATOM 1314 C CA . GLY A 1 177 ? 31.736 10.873 -35.206 1.00 85.62 177 GLY A CA 1
ATOM 1315 C C . GLY A 1 177 ? 31.613 9.927 -36.413 1.00 85.62 177 GLY A C 1
ATOM 1316 O O . GLY A 1 177 ? 32.578 9.245 -36.749 1.00 85.62 177 GLY A O 1
ATOM 1317 N N . GLY A 1 178 ? 30.471 9.897 -37.104 1.00 86.75 178 GLY A N 1
ATOM 1318 C CA . GLY A 1 178 ? 30.253 9.059 -38.289 1.00 86.75 178 GLY A CA 1
ATOM 1319 C C . GLY A 1 178 ? 29.622 7.703 -37.962 1.00 86.75 178 GLY A C 1
ATOM 1320 O O . GLY A 1 178 ? 28.704 7.625 -37.150 1.00 86.75 178 GLY A O 1
ATOM 1321 N N . SER A 1 179 ? 30.044 6.629 -38.642 1.00 92.31 179 SER A N 1
ATOM 1322 C CA . SER A 1 179 ? 29.454 5.299 -38.437 1.00 92.31 179 SER A CA 1
ATOM 1323 C C . SER A 1 179 ? 29.804 4.730 -37.062 1.00 92.31 179 SER A C 1
ATOM 1325 O O . SER A 1 179 ? 30.962 4.777 -36.644 1.00 92.31 179 SER A O 1
ATOM 1327 N N . SER A 1 180 ? 28.801 4.169 -36.390 1.00 93.81 180 SER A N 1
ATOM 1328 C CA . SER A 1 180 ? 28.938 3.498 -35.098 1.00 93.81 180 SER A CA 1
ATOM 1329 C C . SER A 1 180 ? 29.345 2.032 -35.265 1.00 93.81 180 SER A C 1
ATOM 1331 O O . SER A 1 180 ? 28.913 1.373 -36.212 1.00 93.81 180 SER A O 1
ATOM 1333 N N . ASP A 1 181 ? 30.152 1.522 -34.335 1.00 94.31 181 ASP A N 1
ATOM 1334 C CA . ASP A 1 181 ? 30.396 0.085 -34.141 1.00 94.31 181 ASP A CA 1
ATOM 1335 C C . ASP A 1 181 ? 30.055 -0.389 -32.714 1.00 94.31 181 ASP A C 1
ATOM 1337 O O . ASP A 1 181 ? 30.222 -1.564 -32.388 1.00 94.31 181 ASP A O 1
ATOM 1341 N N . GLY A 1 182 ? 29.529 0.509 -31.874 1.00 94.50 182 GLY A N 1
ATOM 1342 C CA . GLY A 1 182 ? 29.158 0.223 -30.493 1.00 94.50 182 GLY A CA 1
ATOM 1343 C C . GLY A 1 182 ? 30.314 0.229 -29.498 1.00 94.50 182 GLY A C 1
ATOM 1344 O O . GLY A 1 182 ? 30.072 -0.075 -28.332 1.00 94.50 182 GLY A O 1
ATOM 1345 N N . SER A 1 183 ? 31.535 0.566 -29.924 1.00 95.00 183 SER A N 1
ATOM 1346 C CA . SER A 1 183 ? 32.668 0.829 -29.029 1.00 95.00 183 SER A CA 1
ATOM 1347 C C . SER A 1 183 ? 32.503 2.143 -28.261 1.00 95.00 183 SER A C 1
ATOM 1349 O O . SER A 1 183 ? 31.624 2.951 -28.560 1.00 95.00 183 SER A O 1
ATOM 1351 N N . LEU A 1 184 ? 33.375 2.370 -27.277 1.00 94.00 184 LEU A N 1
ATOM 1352 C CA . LEU A 1 184 ? 33.412 3.614 -26.511 1.00 94.00 184 LEU A CA 1
ATOM 1353 C C . LEU A 1 184 ? 33.753 4.823 -27.401 1.00 94.00 184 LEU A C 1
ATOM 1355 O O . LEU A 1 184 ? 33.219 5.909 -27.201 1.00 94.00 184 LEU A O 1
ATOM 1359 N N . GLU A 1 185 ? 34.621 4.636 -28.396 1.00 94.62 185 GLU A N 1
ATOM 1360 C CA . GLU A 1 185 ? 35.059 5.680 -29.325 1.00 94.62 185 GLU A CA 1
ATOM 1361 C C . GLU A 1 185 ? 34.033 5.953 -30.436 1.00 94.62 185 GLU A C 1
ATOM 1363 O O . GLU A 1 185 ? 34.030 7.032 -31.040 1.00 94.62 185 GLU A O 1
ATOM 1368 N N . ARG A 1 186 ? 33.182 4.965 -30.743 1.00 96.12 186 ARG A N 1
ATOM 1369 C CA . ARG A 1 186 ? 32.171 5.029 -31.810 1.00 96.12 186 ARG A CA 1
ATOM 1370 C C . ARG A 1 186 ? 30.826 4.449 -31.344 1.00 96.12 186 ARG A C 1
ATOM 1372 O O . ARG A 1 186 ? 30.319 3.493 -31.953 1.00 96.12 186 ARG A O 1
ATOM 1379 N N . PRO A 1 187 ? 30.230 5.017 -30.277 1.00 97.50 187 PRO A N 1
ATOM 1380 C CA . PRO A 1 187 ? 28.999 4.513 -29.683 1.00 97.50 187 PRO A CA 1
ATOM 1381 C C . PRO A 1 187 ? 27.827 4.633 -30.657 1.00 97.50 187 PRO A C 1
ATOM 1383 O O . PRO A 1 187 ? 27.863 5.396 -31.625 1.00 97.50 187 PRO A O 1
ATOM 1386 N N . TYR A 1 188 ? 26.778 3.847 -30.431 1.00 98.00 188 TYR A N 1
ATOM 1387 C CA . TYR A 1 188 ? 25.522 4.003 -31.164 1.00 98.00 188 TYR A CA 1
ATOM 1388 C C . TYR A 1 188 ? 24.827 5.300 -30.741 1.00 98.00 188 TYR A C 1
ATOM 1390 O O . TYR A 1 188 ? 24.981 5.755 -29.613 1.00 98.00 188 TYR A O 1
ATOM 1398 N N . THR A 1 189 ? 24.013 5.877 -31.621 1.00 96.94 189 THR A N 1
ATOM 1399 C CA . THR A 1 189 ? 23.121 7.000 -31.276 1.00 96.94 189 THR A CA 1
ATOM 1400 C C . THR A 1 189 ? 21.686 6.542 -31.000 1.00 96.94 189 THR A C 1
ATOM 1402 O O . THR A 1 189 ? 20.930 7.246 -30.336 1.00 96.94 189 THR A O 1
ATOM 1405 N N . ASP A 1 190 ? 21.317 5.345 -31.470 1.00 96.31 190 ASP A N 1
ATOM 1406 C CA . ASP A 1 190 ? 19.997 4.735 -31.299 1.00 96.31 190 ASP A CA 1
ATOM 1407 C C . ASP A 1 190 ? 20.055 3.542 -30.331 1.00 96.31 190 ASP A C 1
ATOM 1409 O O . ASP A 1 190 ? 20.851 2.613 -30.497 1.00 96.31 190 ASP A O 1
ATOM 1413 N N . VAL A 1 191 ? 19.188 3.558 -29.316 1.00 96.94 191 VAL A N 1
ATOM 1414 C CA . VAL A 1 191 ? 19.172 2.545 -28.245 1.00 96.94 191 VAL A CA 1
ATOM 1415 C C . VAL A 1 191 ? 18.708 1.188 -28.756 1.00 96.94 191 VAL A C 1
ATOM 1417 O O . VAL A 1 191 ? 19.228 0.163 -28.317 1.00 96.94 191 VAL A O 1
ATOM 1420 N N . ALA A 1 192 ? 17.743 1.152 -29.678 1.00 96.44 192 ALA A N 1
ATOM 1421 C CA . ALA A 1 192 ? 17.216 -0.105 -30.195 1.00 96.44 192 ALA A CA 1
ATOM 1422 C C . ALA A 1 192 ? 18.263 -0.828 -31.058 1.00 96.44 192 ALA A C 1
ATOM 1424 O O . ALA A 1 192 ? 18.468 -2.034 -30.895 1.00 96.44 192 ALA A O 1
ATOM 1425 N N . ALA A 1 193 ? 18.979 -0.089 -31.909 1.00 96.75 193 ALA A N 1
ATOM 1426 C CA . ALA A 1 193 ? 20.103 -0.587 -32.693 1.00 96.75 193 ALA A CA 1
ATOM 1427 C C . ALA A 1 193 ? 21.218 -1.124 -31.786 1.00 96.75 193 ALA A C 1
ATOM 1429 O O . ALA A 1 193 ? 21.666 -2.258 -31.970 1.00 96.75 193 ALA A O 1
ATOM 1430 N N . ALA A 1 194 ? 21.598 -0.359 -30.757 1.00 97.00 194 ALA A N 1
ATOM 1431 C CA . ALA A 1 194 ? 22.596 -0.781 -29.783 1.00 97.00 194 ALA A CA 1
ATOM 1432 C C . ALA A 1 194 ? 22.193 -2.060 -29.041 1.00 97.00 194 ALA A C 1
ATOM 1434 O O . ALA A 1 194 ? 22.977 -3.000 -28.954 1.00 97.00 194 ALA A O 1
ATOM 1435 N N . TYR A 1 195 ? 20.958 -2.128 -28.540 1.00 96.81 195 TYR A N 1
ATOM 1436 C CA . TYR A 1 195 ? 20.458 -3.284 -27.794 1.00 96.81 195 TYR A CA 1
ATOM 1437 C C . TYR A 1 195 ? 20.355 -4.544 -28.658 1.00 96.81 195 TYR A C 1
ATOM 1439 O O . TYR A 1 195 ? 20.661 -5.652 -28.206 1.00 96.81 195 TYR A O 1
ATOM 1447 N N . SER A 1 196 ? 19.988 -4.380 -29.931 1.00 96.44 196 SER A N 1
ATOM 1448 C CA . SER A 1 196 ? 19.997 -5.474 -30.900 1.00 96.44 196 SER A CA 1
ATOM 1449 C C . SER A 1 196 ? 21.413 -6.010 -31.134 1.00 96.44 196 SER A C 1
ATOM 1451 O O . SER A 1 196 ? 21.595 -7.228 -31.176 1.00 96.44 196 SER A O 1
ATOM 1453 N N . ALA A 1 197 ? 22.405 -5.122 -31.262 1.00 95.56 197 ALA A N 1
ATOM 1454 C CA . ALA A 1 197 ? 23.801 -5.478 -31.516 1.00 95.56 197 ALA A CA 1
ATOM 1455 C C . ALA A 1 197 ? 24.545 -5.998 -30.273 1.00 95.56 197 ALA A C 1
ATOM 1457 O O . ALA A 1 197 ? 25.507 -6.755 -30.408 1.00 95.56 197 ALA A O 1
ATOM 1458 N N . ALA A 1 198 ? 24.105 -5.613 -29.073 1.00 95.06 198 ALA A N 1
ATOM 1459 C CA . ALA A 1 198 ? 24.821 -5.907 -27.842 1.00 95.06 198 ALA A CA 1
ATOM 1460 C C . ALA A 1 198 ? 24.887 -7.413 -27.540 1.00 95.06 198 ALA A C 1
ATOM 1462 O O . ALA A 1 198 ? 23.846 -8.083 -27.531 1.00 95.06 198 ALA A O 1
ATOM 1463 N N . PRO A 1 199 ? 26.078 -7.955 -27.214 1.00 92.19 199 PRO A N 1
ATOM 1464 C CA . PRO A 1 199 ? 26.226 -9.353 -26.818 1.00 92.19 199 PRO A CA 1
ATOM 1465 C C . PRO A 1 199 ? 25.741 -9.619 -25.385 1.00 92.19 199 PRO A C 1
ATOM 1467 O O . PRO A 1 199 ? 25.458 -10.766 -25.051 1.00 92.19 199 PRO A O 1
ATOM 1470 N N . GLY A 1 200 ? 25.633 -8.584 -24.542 1.00 93.06 200 GLY A N 1
ATOM 1471 C CA . GLY A 1 200 ? 25.203 -8.742 -23.150 1.00 93.06 200 GLY A CA 1
ATOM 1472 C C . GLY A 1 200 ? 24.795 -7.452 -22.442 1.00 93.06 200 GLY A C 1
ATOM 1473 O O . GLY A 1 200 ? 23.793 -7.453 -21.744 1.00 93.06 200 GLY A O 1
ATOM 1474 N N . ALA A 1 201 ? 25.501 -6.333 -22.607 1.00 95.12 201 ALA A N 1
ATOM 1475 C CA . ALA A 1 201 ? 25.109 -5.083 -21.948 1.00 95.12 201 ALA A CA 1
ATOM 1476 C C . ALA A 1 201 ? 25.151 -3.886 -22.888 1.00 95.12 201 ALA A C 1
ATOM 1478 O O . ALA A 1 201 ? 26.008 -3.803 -23.768 1.00 95.12 201 ALA A O 1
ATOM 1479 N N . VAL A 1 202 ? 24.246 -2.946 -22.634 1.00 97.06 202 VAL A N 1
ATOM 1480 C CA . VAL A 1 202 ? 24.237 -1.612 -23.222 1.00 97.06 202 VAL A CA 1
ATOM 1481 C C . VAL A 1 202 ? 24.500 -0.584 -22.130 1.00 97.06 202 VAL A C 1
ATOM 1483 O O . VAL A 1 202 ? 23.752 -0.521 -21.153 1.00 97.06 202 VAL A O 1
ATOM 1486 N N . TYR A 1 203 ? 25.544 0.226 -22.293 1.00 96.25 203 TYR A N 1
ATOM 1487 C CA . TYR A 1 203 ? 25.836 1.374 -21.435 1.00 96.25 203 TYR A CA 1
ATOM 1488 C C . TYR A 1 203 ? 25.418 2.649 -22.151 1.00 96.25 203 TYR A C 1
ATOM 1490 O O . TYR A 1 203 ? 25.820 2.895 -23.285 1.00 96.25 203 TYR A O 1
ATOM 1498 N N . MET A 1 204 ? 24.589 3.446 -21.488 1.00 97.44 204 MET A N 1
ATOM 1499 C CA . MET A 1 204 ? 23.989 4.642 -22.063 1.00 97.44 204 MET A CA 1
ATOM 1500 C C . MET A 1 204 ? 24.542 5.889 -21.380 1.00 97.44 204 MET A C 1
ATOM 1502 O O . MET A 1 204 ? 24.313 6.090 -20.185 1.00 97.44 204 MET A O 1
ATOM 1506 N N . ALA A 1 205 ? 25.225 6.738 -22.146 1.00 97.31 205 ALA A N 1
ATOM 1507 C CA . ALA A 1 205 ? 25.675 8.050 -21.697 1.00 97.31 205 ALA A CA 1
ATOM 1508 C C . ALA A 1 205 ? 24.488 8.958 -21.339 1.00 97.31 205 ALA A C 1
ATOM 1510 O O . ALA A 1 205 ? 23.326 8.678 -21.662 1.00 97.31 205 ALA A O 1
ATOM 1511 N N . SER A 1 206 ? 24.774 10.082 -20.691 1.00 97.00 206 SER A N 1
ATOM 1512 C CA . SER A 1 206 ? 23.775 11.104 -20.396 1.00 97.00 206 SER A CA 1
ATOM 1513 C C . SER A 1 206 ? 23.182 11.658 -21.691 1.00 97.00 206 SER A C 1
ATOM 1515 O O . SER A 1 206 ? 23.922 12.055 -22.590 1.00 97.00 206 SER A O 1
ATOM 1517 N N . GLY A 1 207 ? 21.860 11.726 -21.788 1.00 96.81 207 GLY A N 1
ATOM 1518 C CA . GLY A 1 207 ? 21.177 12.181 -22.992 1.00 96.81 207 GLY A CA 1
ATOM 1519 C C . GLY A 1 207 ? 19.697 11.819 -23.015 1.00 96.81 207 GLY A C 1
ATOM 1520 O O . GLY A 1 207 ? 19.203 11.086 -22.153 1.00 96.81 207 GLY A O 1
ATOM 1521 N N . ASN A 1 208 ? 19.001 12.342 -24.024 1.00 97.31 208 ASN A N 1
ATOM 1522 C CA . ASN A 1 208 ? 17.623 11.980 -24.336 1.00 97.31 208 ASN A CA 1
ATOM 1523 C C . ASN A 1 208 ? 17.599 11.061 -25.561 1.00 97.31 208 ASN A C 1
ATOM 1525 O O . ASN A 1 208 ? 18.057 11.454 -26.632 1.00 97.31 208 ASN A O 1
ATOM 1529 N N . TYR A 1 209 ? 17.045 9.866 -25.400 1.00 97.44 209 TYR A N 1
ATOM 1530 C CA . TYR A 1 209 ? 17.030 8.807 -26.399 1.00 97.44 209 TYR A CA 1
ATOM 1531 C C . TYR A 1 209 ? 15.594 8.577 -26.873 1.00 97.44 209 TYR A C 1
ATOM 1533 O O . TYR A 1 209 ? 14.855 7.810 -26.241 1.00 97.44 209 TYR A O 1
ATOM 1541 N N . PRO A 1 210 ? 15.163 9.254 -27.953 1.00 96.56 210 PRO A N 1
ATOM 1542 C CA . PRO A 1 210 ? 13.828 9.065 -28.481 1.00 96.56 210 PRO A CA 1
ATOM 1543 C C . PRO A 1 210 ? 13.689 7.657 -29.061 1.00 96.56 210 PRO A C 1
ATOM 1545 O O . PRO A 1 210 ? 14.516 7.230 -29.862 1.00 96.56 210 PRO A O 1
ATOM 1548 N N . ILE A 1 211 ? 12.618 6.954 -28.704 1.00 96.25 211 ILE A N 1
ATOM 1549 C CA . ILE A 1 211 ? 12.244 5.694 -29.347 1.00 96.25 211 ILE A CA 1
ATOM 1550 C C . ILE A 1 211 ? 10.915 5.855 -30.082 1.00 96.25 211 ILE A C 1
ATOM 1552 O O . ILE A 1 211 ? 10.027 6.606 -29.669 1.00 96.25 211 ILE A O 1
ATOM 1556 N N . THR A 1 212 ? 10.787 5.142 -31.197 1.00 95.44 212 THR A N 1
ATOM 1557 C CA . THR A 1 212 ? 9.584 5.108 -32.048 1.00 95.44 212 THR A CA 1
ATOM 1558 C C . THR A 1 212 ? 8.905 3.736 -32.038 1.00 95.44 212 THR A C 1
ATOM 1560 O O . THR A 1 212 ? 7.885 3.540 -32.698 1.00 95.44 212 THR A O 1
ATOM 1563 N N . ALA A 1 213 ? 9.439 2.791 -31.260 1.00 95.38 213 ALA A N 1
ATOM 1564 C CA . ALA A 1 213 ? 8.934 1.438 -31.065 1.00 95.38 213 ALA A CA 1
ATOM 1565 C C . ALA A 1 213 ? 9.162 0.987 -29.613 1.00 95.38 213 ALA A C 1
ATOM 1567 O O . ALA A 1 213 ? 9.977 1.565 -28.901 1.00 95.38 213 ALA A O 1
ATOM 1568 N N . THR A 1 214 ? 8.442 -0.049 -29.175 1.00 96.25 214 THR A N 1
ATOM 1569 C CA . THR A 1 214 ? 8.650 -0.672 -27.858 1.00 96.25 214 THR A CA 1
ATOM 1570 C C . THR A 1 214 ? 10.028 -1.324 -27.796 1.00 96.25 214 THR A C 1
ATOM 1572 O O . THR A 1 214 ? 10.371 -2.117 -28.673 1.00 96.25 214 THR A O 1
ATOM 1575 N N . LEU A 1 215 ? 10.783 -1.060 -26.729 1.00 97.25 215 LEU A N 1
ATOM 1576 C CA . LEU A 1 215 ? 12.029 -1.764 -26.449 1.00 97.25 215 LEU A CA 1
ATOM 1577 C C . LEU A 1 215 ? 11.720 -3.050 -25.672 1.00 97.25 215 LEU A C 1
ATOM 1579 O O . LEU A 1 215 ? 11.301 -2.998 -24.518 1.00 97.25 215 LEU A O 1
ATOM 1583 N N . THR A 1 216 ? 11.895 -4.204 -26.318 1.00 97.50 216 THR A N 1
ATOM 1584 C CA . THR A 1 216 ? 11.606 -5.520 -25.720 1.00 97.50 216 THR A CA 1
ATOM 1585 C C . THR A 1 216 ? 12.883 -6.146 -25.175 1.00 97.50 216 THR A C 1
ATOM 1587 O O . THR A 1 216 ? 13.824 -6.375 -25.936 1.00 97.50 216 THR A O 1
ATOM 1590 N N . LEU A 1 217 ? 12.914 -6.442 -23.877 1.00 97.12 217 LEU A N 1
ATOM 1591 C CA . LEU A 1 217 ? 14.073 -7.027 -23.213 1.00 97.12 217 LEU A CA 1
ATOM 1592 C C . LEU A 1 217 ? 14.256 -8.510 -23.584 1.00 97.12 217 LEU A C 1
ATOM 1594 O O . LEU A 1 217 ? 13.300 -9.266 -23.781 1.00 97.12 217 LEU A O 1
ATOM 1598 N N . GLN A 1 218 ? 15.519 -8.919 -23.674 1.00 96.62 218 GLN A N 1
ATOM 1599 C CA . GLN A 1 218 ? 15.967 -10.269 -24.013 1.00 96.62 218 GLN A CA 1
ATOM 1600 C C . GLN A 1 218 ? 16.720 -10.889 -22.826 1.00 96.62 218 GLN A C 1
ATOM 1602 O O . GLN A 1 218 ? 17.345 -10.179 -22.033 1.00 96.62 218 GLN A O 1
ATOM 1607 N N . ALA A 1 219 ? 16.664 -12.218 -22.706 1.00 95.56 219 ALA A N 1
ATOM 1608 C CA . ALA A 1 219 ? 17.363 -12.961 -21.653 1.00 95.56 219 ALA A CA 1
ATOM 1609 C C . ALA A 1 219 ? 18.875 -12.693 -21.708 1.00 95.56 219 ALA A C 1
ATOM 1611 O O . ALA A 1 219 ? 19.452 -12.656 -22.797 1.00 95.56 219 ALA A O 1
ATOM 1612 N N . GLY A 1 220 ? 19.510 -12.486 -20.551 1.00 93.69 220 GLY A N 1
ATOM 1613 C CA . GLY A 1 220 ? 20.950 -12.232 -20.457 1.00 93.69 220 GLY A CA 1
ATOM 1614 C C . GLY A 1 220 ? 21.437 -10.905 -21.059 1.00 93.69 220 GLY A C 1
ATOM 1615 O O . GLY A 1 220 ? 22.645 -10.674 -21.070 1.00 93.69 220 GLY A O 1
ATOM 1616 N N . LYS A 1 221 ? 20.535 -10.036 -21.547 1.00 95.38 221 LYS A N 1
ATOM 1617 C CA . LYS A 1 221 ? 20.878 -8.707 -22.067 1.00 95.38 221 LYS A CA 1
ATOM 1618 C C . LYS A 1 221 ? 20.381 -7.580 -21.171 1.00 95.38 221 LYS A C 1
ATOM 1620 O O . LYS A 1 221 ? 19.174 -7.431 -20.986 1.00 95.38 221 LYS A O 1
ATOM 1625 N N . SER A 1 222 ? 21.290 -6.729 -20.718 1.00 96.38 222 SER A N 1
ATOM 1626 C CA . SER A 1 222 ? 21.032 -5.656 -19.757 1.00 96.38 222 SER A CA 1
ATOM 1627 C C . SER A 1 222 ? 21.213 -4.258 -20.356 1.00 96.38 222 SER A C 1
ATOM 1629 O O . SER A 1 222 ? 21.972 -4.067 -21.305 1.00 96.38 222 SER A O 1
ATOM 1631 N N . ILE A 1 223 ? 20.536 -3.266 -19.781 1.00 96.81 223 ILE A N 1
ATOM 1632 C CA . ILE A 1 223 ? 20.681 -1.844 -20.116 1.00 96.81 223 ILE A CA 1
ATOM 1633 C C . ILE A 1 223 ? 20.983 -1.068 -18.836 1.00 96.81 223 ILE A C 1
ATOM 1635 O O . ILE A 1 223 ? 20.261 -1.193 -17.842 1.00 96.81 223 ILE A O 1
ATOM 1639 N N . TYR A 1 224 ? 22.026 -0.244 -18.881 1.00 95.94 224 TYR A N 1
ATOM 1640 C CA . TYR A 1 224 ? 22.464 0.589 -17.767 1.00 95.94 224 TYR A CA 1
ATOM 1641 C C . TYR A 1 224 ? 22.562 2.052 -18.203 1.00 95.94 224 TYR A C 1
ATOM 1643 O O . TYR A 1 224 ? 23.284 2.382 -19.145 1.00 95.94 224 TYR A O 1
ATOM 1651 N N . GLY A 1 225 ? 21.855 2.924 -17.492 1.00 95.12 225 GLY A N 1
ATOM 1652 C CA . GLY A 1 225 ? 21.977 4.377 -17.571 1.00 95.12 225 GLY A CA 1
ATOM 1653 C C . GLY A 1 225 ? 22.677 4.973 -16.351 1.00 95.12 225 GLY A C 1
ATOM 1654 O O . GLY A 1 225 ? 23.281 4.267 -15.536 1.00 95.12 225 GLY A O 1
ATOM 1655 N N . GLY A 1 226 ? 22.582 6.298 -16.230 1.00 90.75 226 GLY A N 1
ATOM 1656 C CA . GLY A 1 226 ? 23.213 7.056 -15.151 1.00 90.75 226 GLY A CA 1
ATOM 1657 C C . GLY A 1 226 ? 24.703 7.278 -15.393 1.00 90.75 226 GLY A C 1
ATOM 1658 O O . GLY A 1 226 ? 25.455 7.498 -14.450 1.00 90.75 226 GLY A O 1
ATOM 1659 N N . PHE A 1 227 ? 25.148 7.190 -16.644 1.00 93.38 227 PHE A N 1
ATOM 1660 C CA . PHE A 1 227 ? 26.510 7.532 -17.020 1.00 93.38 227 PHE A CA 1
ATOM 1661 C C . PHE A 1 227 ? 26.594 8.986 -17.486 1.00 93.38 227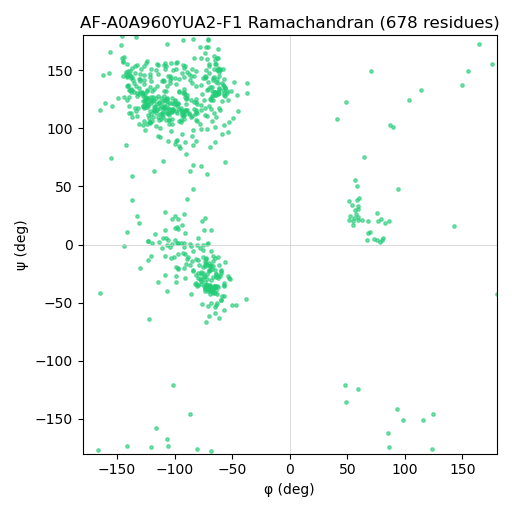 PHE A C 1
ATOM 1663 O O . PHE A 1 227 ? 25.651 9.511 -18.075 1.00 93.38 227 PHE A O 1
ATOM 1670 N N . THR A 1 228 ? 27.724 9.646 -17.244 1.00 93.81 228 THR A N 1
ATOM 1671 C CA . THR A 1 228 ? 28.051 10.934 -17.874 1.00 93.81 228 THR A CA 1
ATOM 1672 C C . THR A 1 228 ? 28.362 10.744 -19.366 1.00 93.81 228 THR A C 1
ATOM 1674 O O . THR A 1 228 ? 28.422 9.617 -19.860 1.00 93.81 228 THR A O 1
ATOM 1677 N N . SER A 1 229 ? 28.605 11.832 -20.103 1.00 92.94 229 SER A N 1
ATOM 1678 C CA . SER A 1 229 ? 29.091 11.770 -21.494 1.00 92.94 229 SER A CA 1
ATOM 1679 C C . SER A 1 229 ? 30.437 11.049 -21.638 1.00 92.94 229 SER A C 1
ATOM 1681 O O . SER A 1 229 ? 30.750 10.539 -22.705 1.00 92.94 229 SER A O 1
ATOM 1683 N N . SER A 1 230 ? 31.230 10.985 -20.564 1.00 91.31 230 SER A N 1
ATOM 1684 C CA . SER A 1 230 ? 32.505 10.256 -20.517 1.00 91.31 230 SER A CA 1
ATOM 1685 C C . SER A 1 230 ? 32.345 8.807 -20.041 1.00 91.31 230 SER A C 1
ATOM 1687 O O . SER A 1 230 ? 33.336 8.144 -19.753 1.00 91.31 230 SER A O 1
ATOM 1689 N N . PHE A 1 231 ? 31.108 8.317 -19.924 1.00 91.62 231 PHE A N 1
ATOM 1690 C CA . PHE A 1 231 ? 30.778 6.991 -19.400 1.00 91.62 231 PHE A CA 1
ATOM 1691 C C . PHE A 1 231 ? 31.242 6.726 -17.957 1.00 91.62 231 PHE A C 1
ATOM 1693 O O . PHE A 1 231 ? 31.475 5.584 -17.560 1.00 91.62 231 PHE A O 1
ATOM 1700 N N . GLU A 1 232 ? 31.300 7.770 -17.130 1.00 88.88 232 GLU A N 1
ATOM 1701 C CA . GLU A 1 232 ? 31.488 7.631 -15.683 1.00 88.88 232 GLU A CA 1
ATOM 1702 C C . GLU A 1 232 ? 30.127 7.412 -15.020 1.00 88.88 232 GLU A C 1
ATOM 1704 O O . GLU A 1 232 ? 29.197 8.198 -15.221 1.00 88.88 232 GLU A O 1
ATOM 1709 N N . ARG A 1 233 ? 29.975 6.326 -14.251 1.00 86.69 233 ARG A N 1
ATOM 1710 C CA . ARG A 1 233 ? 28.692 5.996 -13.618 1.00 86.69 233 ARG A CA 1
ATOM 1711 C C . ARG A 1 233 ? 28.464 6.876 -12.398 1.00 86.69 233 ARG A C 1
ATOM 1713 O O . ARG A 1 233 ? 29.182 6.773 -11.406 1.00 86.69 233 ARG A O 1
ATOM 1720 N N . VAL A 1 234 ? 27.387 7.646 -12.415 1.00 85.56 234 VAL A N 1
ATOM 1721 C CA . VAL A 1 234 ? 26.918 8.411 -11.263 1.00 85.56 234 VAL A CA 1
ATOM 1722 C C . VAL A 1 234 ? 25.560 7.899 -10.799 1.00 85.56 234 VAL A C 1
ATOM 1724 O O . VAL A 1 234 ? 24.788 7.298 -11.541 1.00 85.56 234 VAL A O 1
ATOM 1727 N N . ASN A 1 235 ? 25.246 8.123 -9.525 1.00 77.62 235 ASN A N 1
ATOM 1728 C CA . ASN A 1 235 ? 23.976 7.681 -8.950 1.00 77.62 235 ASN A CA 1
ATOM 1729 C C . ASN A 1 235 ? 22.842 8.687 -9.227 1.00 77.62 235 ASN A C 1
ATOM 1731 O O . ASN A 1 235 ? 22.131 9.088 -8.305 1.00 77.62 235 ASN A O 1
ATOM 1735 N N . ASP A 1 236 ? 22.716 9.132 -10.477 1.00 80.81 236 ASP A N 1
ATOM 1736 C CA . ASP A 1 236 ? 21.676 10.058 -10.921 1.00 80.81 236 ASP A CA 1
ATOM 1737 C C . ASP A 1 236 ? 20.938 9.496 -12.142 1.00 80.81 236 ASP A C 1
ATOM 1739 O O . ASP A 1 236 ? 21.409 9.548 -13.277 1.00 80.81 236 ASP A O 1
ATOM 1743 N N . ARG A 1 237 ? 19.735 8.973 -11.892 1.00 75.38 237 ARG A N 1
ATOM 1744 C CA . ARG A 1 237 ? 18.835 8.416 -12.913 1.00 75.38 237 ARG A CA 1
ATOM 1745 C C . ARG A 1 237 ? 18.287 9.450 -13.902 1.00 75.38 237 ARG A C 1
ATOM 1747 O O . ARG A 1 237 ? 17.691 9.062 -14.902 1.00 75.38 237 ARG A O 1
ATOM 1754 N N . SER A 1 238 ? 18.410 10.748 -13.613 1.00 83.94 238 SER A N 1
ATOM 1755 C CA . SER A 1 238 ? 17.884 11.810 -14.481 1.00 83.94 238 SER A CA 1
ATOM 1756 C C . SER A 1 238 ? 18.782 12.110 -15.681 1.00 83.94 238 SER A C 1
ATOM 1758 O O . SER A 1 238 ? 18.332 12.748 -16.630 1.00 83.94 238 SER A O 1
ATOM 1760 N N . LEU A 1 239 ? 20.025 11.617 -15.672 1.00 89.31 239 LEU A N 1
ATOM 1761 C CA . LEU A 1 239 ? 20.984 11.865 -16.746 1.00 89.31 239 LEU A CA 1
ATOM 1762 C C . LEU A 1 239 ? 20.644 11.141 -18.044 1.00 89.31 239 LEU A C 1
ATOM 1764 O O . LEU A 1 239 ? 20.908 11.670 -19.120 1.00 89.31 239 LEU A O 1
ATOM 1768 N N . THR A 1 240 ? 20.077 9.940 -17.953 1.00 95.62 240 THR A N 1
ATOM 1769 C CA . THR A 1 240 ? 19.790 9.094 -19.112 1.00 95.62 240 THR A CA 1
ATOM 1770 C C . THR A 1 240 ? 18.286 8.898 -19.229 1.00 95.62 240 THR A C 1
ATOM 1772 O O . THR A 1 240 ? 17.667 8.258 -18.376 1.00 95.62 240 THR A O 1
ATOM 1775 N N . VAL A 1 241 ? 17.695 9.444 -20.290 1.00 96.88 241 VAL A N 1
ATOM 1776 C CA . VAL A 1 241 ? 16.246 9.448 -20.508 1.00 96.88 241 VAL A CA 1
ATOM 1777 C C . VAL A 1 241 ? 15.912 8.653 -21.765 1.00 96.88 241 VAL A C 1
ATOM 1779 O O . VAL A 1 241 ? 16.336 9.024 -22.852 1.00 96.88 241 VAL A O 1
ATOM 1782 N N . ILE A 1 242 ? 15.135 7.579 -21.638 1.00 96.94 242 ILE A N 1
ATOM 1783 C CA . ILE A 1 242 ? 14.461 6.935 -22.771 1.00 96.94 242 ILE A CA 1
ATOM 1784 C C . ILE A 1 242 ? 13.108 7.610 -22.944 1.00 96.94 242 ILE A C 1
ATOM 1786 O O . ILE A 1 242 ? 12.327 7.690 -21.994 1.00 96.94 242 ILE A O 1
ATOM 1790 N N . ASP A 1 243 ? 12.835 8.087 -24.151 1.00 95.75 243 ASP A N 1
ATOM 1791 C CA . ASP A 1 243 ? 11.692 8.943 -24.426 1.00 95.75 243 ASP A CA 1
ATOM 1792 C C . ASP A 1 243 ? 10.837 8.397 -25.562 1.00 95.75 243 ASP A C 1
ATOM 1794 O O . ASP A 1 243 ? 11.194 8.436 -26.736 1.00 95.75 243 ASP A O 1
ATOM 1798 N N . ASP A 1 244 ? 9.683 7.851 -25.214 1.00 95.12 244 ASP A N 1
ATOM 1799 C CA . ASP A 1 244 ? 8.793 7.240 -26.184 1.00 95.12 244 ASP A CA 1
ATOM 1800 C C . ASP A 1 244 ? 7.958 8.297 -26.904 1.00 95.12 244 ASP A C 1
ATOM 1802 O O . ASP A 1 244 ? 7.021 8.890 -26.362 1.00 95.12 244 ASP A O 1
ATOM 1806 N N . THR A 1 245 ? 8.314 8.531 -28.162 1.00 94.31 245 THR A N 1
ATOM 1807 C CA . THR A 1 245 ? 7.724 9.589 -28.989 1.00 94.31 245 THR A CA 1
ATOM 1808 C C . THR A 1 245 ? 6.448 9.154 -29.707 1.00 94.31 245 THR A C 1
ATOM 1810 O O . THR A 1 245 ? 5.850 9.949 -30.437 1.00 94.31 245 THR A O 1
ATOM 1813 N N . ARG A 1 246 ? 5.998 7.907 -29.512 1.00 92.19 246 ARG A N 1
ATOM 1814 C CA . ARG A 1 246 ? 4.779 7.408 -30.155 1.00 92.19 246 ARG A CA 1
ATOM 1815 C C . ARG A 1 246 ? 3.539 8.133 -29.622 1.00 92.19 246 ARG A C 1
ATOM 1817 O O . ARG A 1 246 ? 3.423 8.433 -28.430 1.00 92.19 246 ARG A O 1
ATOM 1824 N N . VAL A 1 247 ? 2.588 8.366 -30.527 1.00 90.56 247 VAL A N 1
ATOM 1825 C CA . VAL A 1 247 ? 1.296 9.022 -30.270 1.00 90.56 247 VAL A CA 1
ATOM 1826 C C . VAL A 1 247 ? 0.152 8.222 -30.897 1.00 90.56 247 VAL A C 1
ATOM 1828 O O . VAL A 1 247 ? 0.360 7.500 -31.869 1.00 90.56 247 VAL A O 1
ATOM 1831 N N . GLY A 1 248 ? -1.067 8.349 -30.363 1.00 85.50 248 GLY A N 1
ATOM 1832 C CA . GLY A 1 248 ? -2.283 7.815 -31.001 1.00 85.50 248 GLY A CA 1
ATOM 1833 C C . GLY A 1 248 ? -2.414 6.285 -31.028 1.00 85.50 248 GLY A C 1
ATOM 1834 O O . GLY A 1 248 ? -3.303 5.759 -31.691 1.00 85.50 248 GLY A O 1
ATOM 1835 N N . ILE A 1 249 ? -1.561 5.559 -30.306 1.00 85.69 249 ILE A N 1
ATOM 1836 C CA . ILE A 1 249 ? -1.634 4.098 -30.184 1.00 85.69 249 ILE A CA 1
ATOM 1837 C C . ILE A 1 249 ? -2.671 3.684 -29.130 1.00 85.69 249 ILE A C 1
ATOM 1839 O O . ILE A 1 249 ? -2.924 4.414 -28.173 1.00 85.69 249 ILE A O 1
ATOM 1843 N N . ALA A 1 250 ? -3.307 2.523 -29.309 1.00 86.31 250 ALA A N 1
ATOM 1844 C CA . ALA A 1 250 ? -4.320 2.031 -28.369 1.00 86.31 250 ALA A CA 1
ATOM 1845 C C . ALA A 1 250 ? -3.679 1.595 -27.039 1.00 86.31 250 ALA A C 1
ATOM 1847 O O . ALA A 1 250 ? -4.047 2.085 -25.971 1.00 86.31 250 ALA A O 1
ATOM 1848 N N . SER A 1 251 ? -2.665 0.731 -27.110 1.00 89.25 251 SER A N 1
ATOM 1849 C CA . SER A 1 251 ? -1.867 0.294 -25.962 1.00 89.25 251 SER A CA 1
ATOM 1850 C C . SER A 1 251 ? -0.407 0.673 -26.182 1.00 89.25 251 SER A C 1
ATOM 1852 O O . SER A 1 251 ? 0.132 0.438 -27.262 1.00 89.25 251 SER A O 1
ATOM 1854 N N . ALA A 1 252 ? 0.221 1.282 -25.178 1.00 89.69 252 ALA A N 1
ATOM 1855 C CA . ALA A 1 252 ? 1.589 1.775 -25.257 1.00 89.69 252 ALA A CA 1
ATOM 1856 C C . ALA A 1 252 ? 2.430 1.231 -24.108 1.00 89.69 252 ALA A C 1
ATOM 1858 O O . ALA A 1 252 ? 2.166 1.543 -22.946 1.00 89.69 252 ALA A O 1
ATOM 1859 N N . TYR A 1 253 ? 3.463 0.467 -24.451 1.00 94.00 253 TYR A N 1
ATOM 1860 C CA . TYR A 1 253 ? 4.480 0.009 -23.511 1.00 94.00 253 TYR A CA 1
ATOM 1861 C C . TYR A 1 253 ? 5.838 0.460 -24.009 1.00 94.00 253 TYR A C 1
ATOM 1863 O O . TYR A 1 253 ? 6.224 0.094 -25.121 1.00 94.00 253 TYR A O 1
ATOM 1871 N N . THR A 1 254 ? 6.544 1.271 -23.234 1.00 95.56 254 THR A N 1
ATOM 1872 C CA . THR A 1 254 ? 7.851 1.797 -23.654 1.00 95.56 254 THR A CA 1
ATOM 1873 C C . THR A 1 254 ? 8.921 0.730 -23.529 1.00 95.56 254 THR A C 1
ATOM 1875 O O . THR A 1 254 ? 9.588 0.424 -24.516 1.00 95.56 254 THR A O 1
ATOM 1878 N N . ILE A 1 255 ? 8.998 0.101 -22.356 1.00 96.94 255 ILE A N 1
ATOM 1879 C CA . ILE A 1 255 ? 9.829 -1.074 -22.101 1.00 96.94 255 ILE A CA 1
ATOM 1880 C C . ILE A 1 255 ? 8.917 -2.278 -21.866 1.00 96.94 255 ILE A C 1
ATOM 1882 O O . ILE A 1 255 ? 8.045 -2.223 -20.998 1.00 96.94 255 ILE A O 1
ATOM 1886 N N . ASP A 1 256 ? 9.128 -3.358 -22.614 1.00 96.75 256 ASP A N 1
ATOM 1887 C CA . ASP A 1 256 ? 8.480 -4.657 -22.406 1.00 96.75 256 ASP A CA 1
ATOM 1888 C C . ASP A 1 256 ? 9.518 -5.658 -21.885 1.00 96.75 256 ASP A C 1
ATOM 1890 O O . ASP A 1 256 ? 10.613 -5.758 -22.437 1.00 96.75 256 ASP A O 1
ATOM 1894 N N . SER A 1 257 ? 9.198 -6.400 -20.825 1.00 95.75 257 SER A N 1
ATOM 1895 C CA . SER A 1 257 ? 10.088 -7.421 -20.270 1.00 95.75 257 SER A CA 1
ATOM 1896 C C . SER A 1 257 ? 10.434 -8.530 -21.258 1.00 95.75 257 SER A C 1
ATOM 1898 O O . SER A 1 257 ? 11.490 -9.137 -21.099 1.00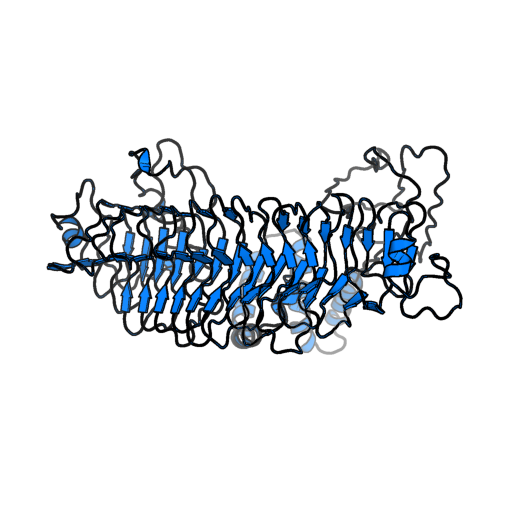 95.75 257 SER A O 1
ATOM 1900 N N . GLY A 1 258 ? 9.570 -8.821 -22.237 1.00 95.31 258 GLY A N 1
ATOM 1901 C CA . GLY A 1 258 ? 9.786 -9.876 -23.222 1.00 95.31 258 GLY A CA 1
ATOM 1902 C C . GLY A 1 258 ? 10.227 -11.199 -22.588 1.00 95.31 258 GLY A C 1
ATOM 1903 O O . GLY A 1 258 ? 9.530 -11.780 -21.749 1.00 95.31 258 GLY A O 1
ATOM 1904 N N . SER A 1 259 ? 11.410 -11.668 -22.991 1.00 95.88 259 SER A N 1
ATOM 1905 C CA . SER A 1 259 ? 12.036 -12.886 -22.466 1.00 95.88 259 SER A CA 1
ATOM 1906 C C . SER A 1 259 ? 13.111 -12.605 -21.407 1.00 95.88 259 SER A C 1
ATOM 1908 O O . SER A 1 259 ? 13.926 -13.485 -21.143 1.00 95.88 259 SER A O 1
ATOM 1910 N N . GLY A 1 260 ? 13.179 -11.388 -20.859 1.00 95.12 260 GLY A N 1
ATOM 1911 C CA . GLY A 1 260 ? 14.167 -11.004 -19.854 1.00 95.12 260 GLY A CA 1
ATOM 1912 C C . GLY A 1 260 ? 14.149 -11.954 -18.657 1.00 95.12 260 GLY A C 1
ATOM 1913 O O . GLY A 1 260 ? 13.086 -12.287 -18.132 1.00 95.12 260 GLY A O 1
ATOM 1914 N N . ASP A 1 261 ? 15.318 -12.416 -18.233 1.00 95.62 261 ASP A N 1
ATOM 1915 C CA . ASP A 1 261 ? 15.478 -13.360 -17.126 1.00 95.62 261 ASP A CA 1
ATOM 1916 C C . ASP A 1 261 ? 16.015 -12.652 -15.873 1.00 95.62 261 ASP A C 1
ATOM 1918 O O . ASP A 1 261 ? 16.142 -11.431 -15.843 1.00 95.62 261 ASP A O 1
ATOM 1922 N N . SER A 1 262 ? 16.347 -13.404 -14.822 1.00 94.25 262 SER A N 1
ATOM 1923 C CA . SER A 1 262 ? 16.885 -12.839 -13.576 1.00 94.25 262 SER A CA 1
ATOM 1924 C C . SER A 1 262 ? 18.255 -12.165 -13.719 1.00 94.25 262 SER A C 1
ATOM 1926 O O . SER A 1 262 ? 18.691 -11.494 -12.778 1.00 94.25 262 SER A O 1
ATOM 1928 N N . ASN A 1 263 ? 18.932 -12.342 -14.858 1.00 93.25 263 ASN A N 1
ATOM 1929 C CA . ASN A 1 263 ? 20.203 -11.699 -15.187 1.00 93.25 263 ASN A CA 1
ATOM 1930 C C . ASN A 1 263 ? 20.002 -10.447 -16.054 1.00 93.25 263 ASN A C 1
ATOM 1932 O O . ASN A 1 263 ? 20.854 -9.567 -16.048 1.00 93.25 263 ASN A O 1
ATOM 1936 N N . THR A 1 264 ? 18.867 -10.318 -16.746 1.00 95.56 264 THR A N 1
ATOM 1937 C CA . THR A 1 264 ? 18.485 -9.096 -17.460 1.00 95.56 264 THR A CA 1
ATOM 1938 C C . THR A 1 264 ? 18.238 -7.949 -16.472 1.00 95.56 264 THR A C 1
ATOM 1940 O O . THR A 1 264 ? 17.282 -7.964 -15.688 1.00 95.56 264 THR A O 1
ATOM 1943 N N . ARG A 1 265 ? 19.092 -6.922 -16.517 1.00 95.75 265 ARG A N 1
ATOM 1944 C CA . ARG A 1 265 ? 18.957 -5.680 -15.743 1.00 95.75 265 ARG A CA 1
ATOM 1945 C C . ARG A 1 265 ? 18.459 -4.536 -16.609 1.00 95.75 265 ARG A C 1
ATOM 1947 O O . ARG A 1 265 ? 18.879 -4.373 -17.751 1.00 95.75 265 ARG A O 1
ATOM 1954 N N . PHE A 1 266 ? 17.629 -3.692 -16.019 1.00 96.06 266 PHE A N 1
ATOM 1955 C CA . PHE A 1 266 ? 17.296 -2.379 -16.550 1.00 96.06 266 PHE A CA 1
ATOM 1956 C C . PHE A 1 266 ? 17.460 -1.374 -15.407 1.00 96.06 266 PHE A C 1
ATOM 1958 O O . PHE A 1 266 ? 16.655 -1.366 -14.469 1.00 96.06 266 PHE A O 1
ATOM 1965 N N . ASP A 1 267 ? 18.560 -0.616 -15.428 1.00 95.38 267 ASP A N 1
ATOM 1966 C CA . ASP A 1 267 ? 19.072 0.103 -14.254 1.00 95.38 267 ASP A CA 1
ATOM 1967 C C . ASP A 1 267 ? 19.486 1.551 -14.559 1.00 95.38 267 ASP A C 1
ATOM 1969 O O . ASP A 1 267 ? 20.132 1.814 -15.569 1.00 95.38 267 ASP A O 1
ATOM 1973 N N . GLY A 1 268 ? 19.170 2.484 -13.657 1.00 93.38 268 GLY A N 1
ATOM 1974 C CA . GLY A 1 268 ? 19.729 3.844 -13.654 1.00 93.38 268 GLY A CA 1
ATOM 1975 C C . GLY A 1 268 ? 19.158 4.782 -14.719 1.00 93.38 268 GLY A C 1
ATOM 1976 O O . GLY A 1 268 ? 19.849 5.691 -15.169 1.00 93.38 268 GLY A O 1
ATOM 1977 N N . LEU A 1 269 ? 17.917 4.556 -15.148 1.00 94.62 269 LEU A N 1
ATOM 1978 C CA . LEU A 1 269 ? 17.298 5.246 -16.282 1.00 94.62 269 LEU A CA 1
ATOM 1979 C C . LEU A 1 269 ? 16.038 6.005 -15.863 1.00 94.62 269 LEU A C 1
ATOM 1981 O O . LEU A 1 269 ? 15.291 5.576 -14.976 1.00 94.62 269 LEU A O 1
ATOM 1985 N N . THR A 1 270 ? 15.751 7.089 -16.578 1.00 96.12 270 THR A N 1
ATOM 1986 C CA . THR A 1 270 ? 14.410 7.672 -16.645 1.00 96.12 270 THR A CA 1
ATOM 1987 C C . THR A 1 270 ? 13.702 7.165 -17.901 1.00 96.12 270 THR A C 1
ATOM 1989 O O . THR A 1 270 ? 14.273 7.188 -18.985 1.00 96.12 270 THR A O 1
ATOM 1992 N N . VAL A 1 271 ? 12.460 6.705 -17.772 1.00 95.88 271 VAL A N 1
ATOM 1993 C CA . VAL A 1 271 ? 11.625 6.228 -18.879 1.00 95.88 271 VAL A CA 1
ATOM 1994 C C . VAL A 1 271 ? 10.380 7.097 -18.968 1.00 95.88 271 VAL A C 1
ATOM 1996 O O . VAL A 1 271 ? 9.485 7.010 -18.122 1.00 95.88 271 VAL A O 1
ATOM 1999 N N . ASN A 1 272 ? 10.316 7.906 -20.019 1.00 94.25 272 ASN A N 1
ATOM 2000 C CA . ASN A 1 272 ? 9.140 8.682 -20.372 1.00 94.25 272 ASN A CA 1
ATOM 2001 C C . ASN A 1 272 ? 8.286 7.866 -21.338 1.00 94.25 272 ASN A C 1
ATOM 2003 O O . ASN A 1 272 ? 8.696 7.584 -22.464 1.00 94.25 272 ASN A O 1
ATOM 2007 N N . GLY A 1 273 ? 7.108 7.455 -20.875 1.00 90.06 273 GLY A N 1
ATOM 2008 C CA . GLY A 1 273 ? 6.234 6.580 -21.641 1.00 90.06 273 GLY A CA 1
ATOM 2009 C C . GLY A 1 273 ? 5.471 7.286 -22.761 1.00 90.06 273 GLY A C 1
ATOM 2010 O O . GLY A 1 273 ? 5.292 8.505 -22.724 1.00 90.06 273 GLY A O 1
ATOM 2011 N N . ALA A 1 274 ? 4.982 6.513 -23.734 1.00 89.56 274 ALA A N 1
ATOM 2012 C CA . ALA A 1 274 ? 4.296 7.064 -24.903 1.00 89.56 274 ALA A CA 1
ATOM 2013 C C . ALA A 1 274 ? 2.999 7.801 -24.543 1.00 89.56 274 ALA A C 1
ATOM 2015 O O . ALA A 1 274 ? 2.391 7.561 -23.497 1.00 89.56 274 ALA A O 1
ATOM 2016 N N . THR A 1 275 ? 2.535 8.659 -25.455 1.00 84.12 275 THR A N 1
ATOM 2017 C CA . THR A 1 275 ? 1.217 9.299 -25.332 1.00 84.12 275 THR A CA 1
ATOM 2018 C C . THR A 1 275 ? 0.175 8.437 -26.042 1.00 84.12 275 THR A C 1
ATOM 2020 O O . THR A 1 275 ? 0.347 8.088 -27.210 1.00 84.12 275 THR A O 1
ATOM 2023 N N . ASN A 1 276 ? -0.916 8.067 -25.375 1.00 76.38 276 ASN A N 1
ATOM 2024 C CA . ASN A 1 276 ? -1.885 7.126 -25.938 1.00 76.38 276 ASN A CA 1
ATOM 2025 C C . ASN A 1 276 ? -3.333 7.415 -25.524 1.00 76.38 276 ASN A C 1
ATOM 2027 O O . ASN A 1 276 ? -3.596 8.388 -24.827 1.00 76.38 276 ASN A O 1
ATOM 2031 N N . SER A 1 277 ? -4.275 6.597 -26.012 1.00 71.81 277 SER A N 1
ATOM 2032 C CA . SER A 1 277 ? -5.719 6.797 -25.799 1.00 71.81 277 SER A CA 1
ATOM 2033 C C . SER A 1 277 ? -6.379 5.797 -24.840 1.00 71.81 277 SER A C 1
ATOM 2035 O O . SER A 1 277 ? -7.355 6.179 -24.192 1.00 71.81 277 SER A O 1
ATOM 2037 N N . ASN A 1 278 ? -5.845 4.571 -24.681 1.00 84.69 278 ASN A N 1
ATOM 2038 C CA . ASN A 1 278 ? -6.460 3.543 -23.824 1.00 84.69 278 ASN A CA 1
ATOM 2039 C C . ASN A 1 278 ? -5.560 3.010 -22.698 1.00 84.69 278 ASN A C 1
ATOM 2041 O O . ASN A 1 278 ? -5.928 3.170 -21.547 1.00 84.69 278 ASN A O 1
ATOM 2045 N N . LEU A 1 279 ? -4.436 2.336 -22.965 1.00 88.31 279 LEU A N 1
ATOM 2046 C CA . LEU A 1 279 ? -3.646 1.676 -21.903 1.00 88.31 279 LEU A CA 1
ATOM 2047 C C . LEU A 1 279 ? -2.157 1.991 -22.012 1.00 88.31 279 LEU A C 1
ATOM 2049 O O . LEU A 1 279 ? -1.511 1.515 -22.943 1.00 88.31 279 LEU A O 1
ATOM 2053 N N . ALA A 1 280 ? -1.596 2.773 -21.084 1.00 90.44 280 ALA A N 1
ATOM 2054 C CA . ALA A 1 280 ? -0.171 3.144 -21.084 1.00 90.44 280 ALA A CA 1
ATOM 2055 C C . ALA A 1 280 ? 0.576 2.577 -19.878 1.00 90.44 280 ALA A C 1
ATOM 2057 O O . ALA A 1 280 ? 0.103 2.701 -18.751 1.00 90.44 280 ALA A O 1
ATOM 2058 N N . ALA A 1 281 ? 1.777 2.049 -20.106 1.00 93.38 281 ALA A N 1
ATOM 2059 C CA . ALA A 1 281 ? 2.757 1.815 -19.054 1.00 93.38 281 ALA A CA 1
ATOM 2060 C C . ALA A 1 281 ? 4.170 2.160 -19.539 1.00 93.38 281 ALA A C 1
ATOM 2062 O O . ALA A 1 281 ? 4.552 1.800 -20.652 1.00 93.38 281 ALA A O 1
ATOM 2063 N N . ALA A 1 282 ? 4.968 2.830 -18.706 1.00 94.94 282 ALA A N 1
ATOM 2064 C CA . ALA A 1 282 ? 6.380 3.040 -19.033 1.00 94.94 282 ALA A CA 1
ATOM 2065 C C . ALA A 1 282 ? 7.149 1.707 -18.965 1.00 94.94 282 ALA A C 1
ATOM 2067 O O . ALA A 1 282 ? 7.964 1.416 -19.838 1.00 94.94 282 ALA A O 1
ATOM 2068 N N . LEU A 1 283 ? 6.818 0.864 -17.980 1.00 96.06 283 LEU A N 1
ATOM 2069 C CA . LEU A 1 283 ? 7.327 -0.502 -17.859 1.00 96.06 283 LEU A CA 1
ATOM 2070 C C . LEU A 1 283 ? 6.174 -1.506 -17.932 1.00 96.06 283 LEU A C 1
ATOM 2072 O O . LEU A 1 283 ? 5.221 -1.436 -17.154 1.00 96.06 283 LEU A O 1
ATOM 2076 N N . PHE A 1 284 ? 6.277 -2.476 -18.825 1.00 96.38 284 PHE A N 1
ATOM 2077 C CA . PHE A 1 284 ? 5.346 -3.586 -18.927 1.00 96.38 284 PHE A CA 1
ATOM 2078 C C . PHE A 1 284 ? 6.098 -4.897 -18.751 1.00 96.38 284 PHE A C 1
ATOM 2080 O O . PHE A 1 284 ? 7.179 -5.083 -19.301 1.00 96.38 284 PHE A O 1
ATOM 2087 N N . CYS A 1 285 ? 5.537 -5.805 -17.964 1.00 96.88 285 CYS A N 1
ATOM 2088 C CA . CYS A 1 285 ? 6.093 -7.138 -17.817 1.00 96.88 285 CYS A CA 1
ATOM 2089 C C . CYS A 1 285 ? 4.971 -8.152 -17.851 1.00 96.88 285 CYS A C 1
ATOM 2091 O O . CYS A 1 285 ? 4.186 -8.209 -16.913 1.00 96.88 285 CYS A O 1
ATOM 2093 N N . ASN A 1 286 ? 4.870 -8.943 -18.914 1.00 95.00 286 ASN A N 1
ATOM 2094 C CA . ASN A 1 286 ? 3.886 -10.026 -18.980 1.00 95.00 286 ASN A CA 1
ATOM 2095 C C . ASN A 1 286 ? 4.501 -11.390 -18.641 1.00 95.00 286 ASN A C 1
ATOM 2097 O O . ASN A 1 286 ? 3.810 -12.272 -18.140 1.00 95.00 286 ASN A O 1
ATOM 2101 N N . SER A 1 287 ? 5.803 -11.537 -18.888 1.00 94.25 287 SER A N 1
ATOM 2102 C CA . SER A 1 287 ? 6.596 -12.751 -18.686 1.00 94.25 287 SER A CA 1
ATOM 2103 C C . SER A 1 287 ? 8.028 -12.420 -18.263 1.00 94.25 287 SER A C 1
ATOM 2105 O O . SER A 1 287 ? 8.450 -11.264 -18.307 1.00 94.25 287 SER A O 1
ATOM 2107 N N . GLY A 1 288 ? 8.789 -13.443 -17.879 1.00 93.94 288 GLY A N 1
ATOM 2108 C CA . GLY A 1 288 ? 10.201 -13.298 -17.530 1.00 93.94 288 GLY A CA 1
ATOM 2109 C C . GLY A 1 288 ? 10.427 -12.900 -16.073 1.00 93.94 288 GLY A C 1
ATOM 2110 O O . GLY A 1 288 ? 9.498 -12.858 -15.266 1.00 93.94 288 GLY A O 1
ATOM 2111 N N . ALA A 1 289 ? 11.684 -12.644 -15.729 1.00 96.50 289 ALA A N 1
ATOM 2112 C CA . ALA A 1 289 ? 12.119 -12.286 -14.383 1.00 96.50 289 ALA A CA 1
ATOM 2113 C C . ALA A 1 289 ? 13.153 -11.139 -14.352 1.00 96.50 289 ALA A C 1
ATOM 2115 O O . ALA A 1 289 ? 14.072 -11.207 -13.535 1.00 96.50 289 ALA A O 1
ATOM 2116 N N . PRO A 1 290 ? 13.045 -10.092 -15.201 1.00 96.44 290 PRO A N 1
ATOM 2117 C CA . PRO A 1 290 ? 14.040 -9.025 -15.225 1.00 96.44 290 PRO A CA 1
ATOM 2118 C C . PRO A 1 290 ? 14.102 -8.280 -13.892 1.00 96.44 290 PRO A C 1
ATOM 2120 O O . PRO A 1 290 ? 13.157 -8.276 -13.095 1.00 96.44 290 PRO A O 1
ATOM 2123 N N . VAL A 1 291 ? 15.217 -7.591 -13.674 1.00 96.38 291 VAL A N 1
ATOM 2124 C CA . VAL A 1 291 ? 15.386 -6.713 -12.518 1.00 96.38 291 VAL A CA 1
ATOM 2125 C C . VAL A 1 291 ? 15.407 -5.261 -12.963 1.00 96.38 291 VAL A C 1
ATOM 2127 O O . VAL A 1 291 ? 16.325 -4.806 -13.642 1.00 96.38 291 VAL A O 1
ATOM 2130 N N . PHE A 1 292 ? 14.377 -4.543 -12.533 1.00 95.38 292 PHE A N 1
ATOM 2131 C CA . PHE A 1 292 ? 14.196 -3.112 -12.708 1.00 95.38 292 PHE A CA 1
ATOM 2132 C C . PHE A 1 292 ? 14.744 -2.397 -11.465 1.00 95.38 292 PHE A C 1
ATOM 2134 O O . PHE A 1 292 ? 14.213 -2.574 -10.364 1.00 95.38 292 PHE A O 1
ATOM 2141 N N . ASN A 1 293 ? 15.819 -1.621 -11.617 1.00 92.69 293 ASN A N 1
ATOM 2142 C CA . ASN A 1 293 ? 16.536 -1.000 -10.499 1.00 92.69 293 ASN A CA 1
ATOM 2143 C C . ASN A 1 293 ? 16.773 0.500 -10.723 1.00 92.69 293 ASN A C 1
ATOM 2145 O O . ASN A 1 293 ? 17.063 0.925 -11.832 1.00 92.69 293 ASN A O 1
ATOM 2149 N N . ASN A 1 294 ? 16.676 1.311 -9.666 1.00 78.19 294 ASN A N 1
ATOM 2150 C CA . ASN A 1 294 ? 17.020 2.741 -9.714 1.00 78.19 294 ASN A CA 1
ATOM 2151 C C . ASN A 1 294 ? 16.339 3.526 -10.860 1.00 78.19 294 ASN A C 1
ATOM 2153 O O . ASN A 1 294 ? 16.942 4.401 -11.482 1.00 78.19 294 ASN A O 1
ATOM 2157 N N . LEU A 1 295 ? 15.079 3.204 -11.162 1.00 84.75 295 LEU A N 1
ATOM 2158 C CA . LEU A 1 295 ? 14.362 3.802 -12.289 1.00 84.75 295 LEU A CA 1
ATOM 2159 C C . LEU A 1 295 ? 13.554 5.027 -11.872 1.00 84.75 295 LEU A C 1
ATOM 2161 O O . LEU A 1 295 ? 13.132 5.146 -10.720 1.00 84.75 295 LEU A O 1
ATOM 2165 N N . ALA A 1 296 ? 13.305 5.929 -12.815 1.00 82.75 296 ALA A N 1
ATOM 2166 C CA . ALA A 1 296 ? 12.179 6.858 -12.774 1.00 82.75 296 ALA A CA 1
ATOM 2167 C C . ALA A 1 296 ? 11.293 6.572 -13.988 1.00 82.75 296 ALA A C 1
ATOM 2169 O O . ALA A 1 296 ? 11.752 6.741 -15.106 1.00 82.75 296 ALA A O 1
ATOM 2170 N N . ALA A 1 297 ? 10.055 6.119 -13.810 1.00 79.00 297 ALA A N 1
ATOM 2171 C CA . ALA A 1 297 ? 9.210 5.753 -14.950 1.00 79.00 297 ALA A CA 1
ATOM 2172 C C . ALA A 1 297 ? 7.854 6.455 -14.880 1.00 79.00 297 ALA A C 1
ATOM 2174 O O . ALA A 1 297 ? 7.136 6.313 -13.883 1.00 79.00 297 ALA A O 1
ATOM 2175 N N . ALA A 1 298 ? 7.520 7.207 -15.932 1.00 83.75 298 ALA A N 1
ATOM 2176 C CA . ALA A 1 298 ? 6.260 7.929 -16.040 1.00 83.75 298 ALA A CA 1
ATOM 2177 C C . ALA A 1 298 ? 5.787 8.062 -17.496 1.00 83.75 298 ALA A C 1
ATOM 2179 O O . ALA A 1 298 ? 6.527 8.564 -18.336 1.00 83.75 298 ALA A O 1
ATOM 2180 N N . PRO A 1 299 ? 4.554 7.656 -17.829 1.00 72.81 299 PRO A N 1
ATOM 2181 C CA . PRO A 1 299 ? 3.951 7.980 -19.124 1.00 72.81 299 PRO A CA 1
ATOM 2182 C C . PRO A 1 299 ? 3.764 9.492 -19.343 1.00 72.81 299 PRO A C 1
ATOM 2184 O O . PRO A 1 299 ? 3.592 10.241 -18.381 1.00 72.81 299 PRO A O 1
ATOM 2187 N N . ARG A 1 300 ? 3.777 9.955 -20.601 1.00 77.75 300 ARG A N 1
ATOM 2188 C CA . ARG A 1 300 ? 3.535 11.366 -20.968 1.00 77.75 300 ARG A CA 1
ATOM 2189 C C . ARG A 1 300 ? 2.054 11.771 -20.820 1.00 77.75 300 ARG A C 1
ATOM 2191 O O . ARG A 1 300 ? 1.149 10.961 -20.988 1.00 77.75 300 ARG A O 1
ATOM 2198 N N . THR A 1 301 ? 1.811 13.054 -20.521 1.00 63.06 301 THR A N 1
ATOM 2199 C CA . THR A 1 301 ? 0.539 13.613 -19.996 1.00 63.06 301 THR A CA 1
ATOM 2200 C C . THR A 1 301 ? -0.453 14.189 -21.013 1.00 63.06 301 THR A C 1
ATOM 2202 O O . THR A 1 301 ? -1.475 14.734 -20.610 1.00 63.06 301 THR A O 1
ATOM 2205 N N . ASN A 1 302 ? -0.188 14.161 -22.318 1.00 58.31 302 ASN A N 1
ATOM 2206 C CA . ASN A 1 302 ? -0.832 15.132 -23.220 1.00 58.31 302 ASN A CA 1
ATOM 2207 C C . ASN A 1 302 ? -2.133 14.699 -23.913 1.00 58.31 302 ASN A C 1
ATOM 2209 O O . ASN A 1 302 ? -2.546 15.360 -24.864 1.00 58.31 302 ASN A O 1
ATOM 2213 N N . MET A 1 303 ? -2.821 13.649 -23.461 1.00 56.59 303 MET A N 1
ATOM 2214 C CA . MET A 1 303 ? -4.113 13.269 -24.048 1.00 56.59 303 MET A CA 1
ATOM 2215 C C . MET A 1 303 ? -5.145 12.909 -22.980 1.00 56.59 303 MET A C 1
ATOM 2217 O O . MET A 1 303 ? -4.811 12.325 -21.955 1.00 56.59 303 MET A O 1
ATOM 2221 N N . ALA A 1 304 ? -6.411 13.262 -23.228 1.00 64.38 304 ALA A N 1
ATOM 2222 C CA . ALA A 1 304 ? -7.550 12.751 -22.474 1.00 64.38 304 ALA A CA 1
ATOM 2223 C C . ALA A 1 304 ? -7.658 11.241 -22.739 1.00 64.38 304 ALA A C 1
ATOM 2225 O O . ALA A 1 304 ? -8.281 10.809 -23.707 1.00 64.38 304 ALA A O 1
ATOM 2226 N N . VAL A 1 305 ? -6.952 10.447 -21.937 1.00 64.75 305 VAL A N 1
ATOM 2227 C CA . VAL A 1 305 ? -6.918 8.990 -22.068 1.00 64.75 305 VAL A CA 1
ATOM 2228 C C . VAL A 1 305 ? -8.166 8.443 -21.391 1.00 64.75 305 VAL A C 1
ATOM 2230 O O . VAL A 1 305 ? -8.316 8.577 -20.176 1.00 64.75 305 VAL A O 1
ATOM 2233 N N . THR A 1 306 ? -9.051 7.813 -22.160 1.00 80.06 306 THR A N 1
ATOM 2234 C CA . THR A 1 306 ? -10.272 7.180 -21.637 1.00 80.06 306 THR A CA 1
ATOM 2235 C C . THR A 1 306 ? -9.996 5.890 -20.865 1.00 80.06 306 THR A C 1
ATOM 2237 O O . THR A 1 306 ? -10.888 5.383 -20.190 1.00 80.06 306 THR A O 1
ATOM 2240 N N . GLY A 1 307 ? -8.781 5.342 -20.951 1.00 83.94 307 GLY A N 1
ATOM 2241 C CA . GLY A 1 307 ? -8.386 4.127 -20.238 1.00 83.94 307 GLY A CA 1
ATOM 2242 C C . GLY A 1 307 ? -7.200 4.304 -19.282 1.00 83.94 307 GLY A C 1
ATOM 2243 O O . GLY A 1 307 ? -6.741 5.413 -19.013 1.00 83.94 307 GLY A O 1
ATOM 2244 N N . SER A 1 308 ? -6.751 3.187 -18.707 1.00 89.38 308 SER A N 1
ATOM 2245 C CA . SER A 1 308 ? -5.848 3.167 -17.557 1.00 89.38 308 SER A CA 1
ATOM 2246 C C . SER A 1 308 ? -4.398 3.545 -17.871 1.00 89.38 308 SER A C 1
ATOM 2248 O O . SER A 1 308 ? -3.836 3.135 -18.887 1.00 89.38 308 SER A O 1
ATOM 2250 N N . ILE A 1 309 ? -3.745 4.253 -16.946 1.00 90.06 309 ILE A N 1
ATOM 2251 C CA . ILE A 1 309 ? -2.338 4.647 -17.094 1.00 90.06 309 ILE A CA 1
ATOM 2252 C C . ILE A 1 309 ? -1.502 4.231 -15.885 1.00 90.06 309 ILE A C 1
ATOM 2254 O O . ILE A 1 309 ? -1.833 4.548 -14.744 1.00 90.06 309 ILE A O 1
ATOM 2258 N N . TYR A 1 310 ? -0.371 3.579 -16.132 1.00 93.38 310 TYR A N 1
ATOM 2259 C CA . TYR A 1 310 ? 0.480 3.029 -15.087 1.00 93.38 310 TYR A CA 1
ATOM 2260 C C . TYR A 1 310 ? 1.932 3.501 -15.198 1.00 93.38 310 TYR A C 1
ATOM 2262 O O . TYR A 1 310 ? 2.464 3.651 -16.294 1.00 93.38 310 TYR A O 1
ATOM 2270 N N . GLY A 1 311 ? 2.615 3.690 -14.068 1.00 93.50 311 GLY A N 1
ATOM 2271 C CA . GLY A 1 311 ? 4.080 3.781 -14.072 1.00 93.50 311 GLY A CA 1
ATOM 2272 C C . GLY A 1 311 ? 4.690 2.454 -14.542 1.00 93.50 311 GLY A C 1
ATOM 2273 O O . GLY A 1 311 ? 5.442 2.414 -15.516 1.00 93.50 311 GLY A O 1
ATOM 2274 N N . ALA A 1 312 ? 4.271 1.353 -13.913 1.00 95.81 312 ALA A N 1
ATOM 2275 C CA . ALA A 1 312 ? 4.544 -0.008 -14.371 1.00 95.81 312 ALA A CA 1
ATOM 2276 C C . ALA A 1 312 ? 3.310 -0.917 -14.274 1.00 95.81 312 ALA A C 1
ATOM 2278 O O . ALA A 1 312 ? 2.461 -0.729 -13.403 1.00 95.81 312 ALA A O 1
ATOM 2279 N N . SER A 1 313 ? 3.233 -1.933 -15.135 1.00 96.50 313 SER A N 1
ATOM 2280 C CA . SER A 1 313 ? 2.180 -2.953 -15.109 1.00 96.50 313 SER A CA 1
ATOM 2281 C C . SER A 1 313 ? 2.767 -4.356 -15.255 1.00 96.50 313 SER A C 1
ATOM 2283 O O . SER A 1 313 ? 3.353 -4.679 -16.289 1.00 96.50 313 SER A O 1
ATOM 2285 N N . PHE A 1 314 ? 2.591 -5.197 -14.234 1.00 97.00 314 PHE A N 1
ATOM 2286 C CA . PHE A 1 314 ? 3.093 -6.573 -14.189 1.00 97.00 314 PHE A CA 1
ATOM 2287 C C . PHE A 1 314 ? 1.935 -7.570 -14.354 1.00 97.00 314 PHE A C 1
ATOM 2289 O O . PHE A 1 314 ? 1.107 -7.725 -13.461 1.00 97.00 314 PHE A O 1
ATOM 2296 N N . GLY A 1 315 ? 1.866 -8.207 -15.523 1.00 95.06 315 GLY A N 1
ATOM 2297 C CA . GLY A 1 315 ? 0.920 -9.247 -15.936 1.00 95.06 315 GLY A CA 1
ATOM 2298 C C . GLY A 1 315 ? 1.164 -10.611 -15.284 1.00 95.06 315 GLY A C 1
ATOM 2299 O O . GLY A 1 315 ? 2.197 -10.835 -14.665 1.00 95.06 315 GLY A O 1
ATOM 2300 N N . ASN A 1 316 ? 0.222 -11.539 -15.459 1.00 90.38 316 ASN A N 1
ATOM 2301 C CA . ASN A 1 316 ? 0.080 -12.778 -14.676 1.00 90.38 316 ASN A CA 1
ATOM 2302 C C . ASN A 1 316 ? 1.321 -13.684 -14.582 1.00 90.38 316 ASN A C 1
ATOM 2304 O O . ASN A 1 316 ? 1.440 -14.435 -13.617 1.00 90.38 316 ASN A O 1
ATOM 2308 N N . SER A 1 317 ? 2.226 -13.658 -15.564 1.00 93.12 317 SER A N 1
ATOM 2309 C CA . SER A 1 317 ? 3.420 -14.520 -15.597 1.00 93.12 317 SER A CA 1
ATOM 2310 C C . SER A 1 317 ? 4.724 -13.762 -15.333 1.00 93.12 317 SER A C 1
ATOM 2312 O O . SER A 1 317 ? 5.810 -14.293 -15.564 1.00 93.12 317 SER A O 1
ATOM 2314 N N . CYS A 1 318 ? 4.633 -12.522 -14.855 1.00 95.19 318 CYS A N 1
ATOM 2315 C CA . CYS A 1 318 ? 5.791 -11.702 -14.542 1.00 95.19 318 CYS A CA 1
ATOM 2316 C C . CYS A 1 318 ? 6.394 -12.065 -13.178 1.00 95.19 318 CYS A C 1
ATOM 2318 O O . CYS A 1 318 ? 5.749 -11.894 -12.145 1.00 95.19 318 CYS A O 1
ATOM 2320 N N . ASN A 1 319 ? 7.663 -12.464 -13.158 1.00 95.19 319 ASN A N 1
ATOM 2321 C CA . ASN A 1 319 ? 8.446 -12.722 -11.945 1.00 95.19 319 ASN A CA 1
ATOM 2322 C C . ASN A 1 319 ? 9.519 -11.635 -11.729 1.00 95.19 319 ASN A C 1
ATOM 2324 O O . ASN A 1 319 ? 10.594 -11.906 -11.196 1.00 95.19 319 ASN A O 1
ATOM 2328 N N . ALA A 1 320 ? 9.278 -10.413 -12.214 1.00 95.75 320 ALA A N 1
ATOM 2329 C CA . ALA A 1 320 ? 10.257 -9.335 -12.147 1.00 95.75 320 ALA A CA 1
ATOM 2330 C C . ALA A 1 320 ? 10.551 -8.899 -10.704 1.00 95.75 320 ALA A C 1
ATOM 2332 O O . ALA A 1 320 ? 9.684 -8.933 -9.826 1.00 95.75 320 ALA A O 1
ATOM 2333 N N . THR A 1 321 ? 11.771 -8.410 -10.481 1.00 95.94 321 THR A N 1
ATOM 2334 C CA . THR A 1 321 ? 12.109 -7.656 -9.267 1.00 95.94 321 THR A CA 1
ATOM 2335 C C . THR A 1 321 ? 12.100 -6.170 -9.587 1.00 95.94 321 THR A C 1
ATOM 2337 O O . THR A 1 321 ? 12.867 -5.714 -10.429 1.00 95.94 321 THR A O 1
ATOM 2340 N N . LEU A 1 322 ? 11.263 -5.404 -8.892 1.00 96.12 322 LEU A N 1
ATOM 2341 C CA . LEU A 1 322 ? 11.264 -3.946 -8.927 1.00 96.12 322 LEU A CA 1
ATOM 2342 C C . LEU A 1 322 ? 11.858 -3.417 -7.624 1.00 96.12 322 LEU A C 1
ATOM 2344 O O . LEU A 1 322 ? 11.298 -3.632 -6.543 1.00 96.12 322 LEU A O 1
ATOM 2348 N N . GLN A 1 323 ? 12.975 -2.702 -7.727 1.00 95.06 323 GLN A N 1
ATOM 2349 C CA . GLN A 1 323 ? 13.678 -2.189 -6.560 1.00 95.06 323 GLN A CA 1
ATOM 2350 C C . GLN A 1 323 ? 14.233 -0.779 -6.732 1.00 95.06 323 GLN A C 1
ATOM 2352 O O . GLN A 1 323 ? 14.610 -0.373 -7.832 1.00 95.06 323 GLN A O 1
ATOM 2357 N N . ASN A 1 324 ? 14.303 -0.031 -5.627 1.00 93.88 324 ASN A N 1
ATOM 2358 C CA . ASN A 1 324 ? 14.918 1.302 -5.559 1.00 93.88 324 ASN A CA 1
ATOM 2359 C C . ASN A 1 324 ? 14.385 2.291 -6.615 1.00 93.88 324 ASN A C 1
ATOM 2361 O O . ASN A 1 324 ? 15.083 3.219 -7.017 1.00 93.88 324 ASN A O 1
ATOM 2365 N N . SER A 1 325 ? 13.168 2.077 -7.113 1.00 94.56 325 SER A N 1
ATOM 2366 C CA . SER A 1 325 ? 12.627 2.781 -8.273 1.00 94.56 325 SER A CA 1
ATOM 2367 C C . SER A 1 325 ? 11.538 3.764 -7.865 1.00 94.56 325 SER A C 1
ATOM 2369 O O . SER A 1 325 ? 10.836 3.571 -6.876 1.00 94.56 325 SER A O 1
ATOM 2371 N N . ARG A 1 326 ? 11.377 4.838 -8.637 1.00 95.31 326 ARG A N 1
ATOM 2372 C CA . ARG A 1 326 ? 10.258 5.773 -8.548 1.00 95.31 326 ARG A CA 1
ATOM 2373 C C . ARG A 1 326 ? 9.345 5.553 -9.744 1.00 95.31 326 ARG A C 1
ATOM 2375 O O . ARG A 1 326 ? 9.724 5.847 -10.872 1.00 95.31 326 ARG A O 1
ATOM 2382 N N . LEU A 1 327 ? 8.139 5.068 -9.499 1.00 94.50 327 LEU A N 1
ATOM 2383 C CA . LEU A 1 327 ? 7.120 4.919 -10.531 1.00 94.50 327 LEU A CA 1
ATOM 2384 C C . LEU A 1 327 ? 6.046 5.971 -10.319 1.00 94.50 327 LEU A C 1
ATOM 2386 O O . LEU A 1 327 ? 5.575 6.146 -9.196 1.00 94.50 327 LEU A O 1
ATOM 2390 N N . GLN A 1 328 ? 5.666 6.670 -11.380 1.00 94.19 328 GLN A N 1
ATOM 2391 C CA . GLN A 1 328 ? 4.674 7.729 -11.305 1.00 94.19 328 GLN A CA 1
ATOM 2392 C C . GLN A 1 328 ? 3.753 7.655 -12.521 1.00 94.19 328 GLN A C 1
ATOM 2394 O O . GLN A 1 328 ? 4.211 7.792 -13.647 1.00 94.19 328 GLN A O 1
ATOM 2399 N N . ALA A 1 329 ? 2.448 7.458 -12.323 1.00 90.50 329 ALA A N 1
ATOM 2400 C CA . ALA A 1 329 ? 1.510 7.686 -13.427 1.00 90.50 329 ALA A CA 1
ATOM 2401 C C . ALA A 1 329 ? 1.509 9.185 -13.802 1.00 90.50 329 ALA A C 1
ATOM 2403 O O . ALA A 1 329 ? 1.837 10.001 -12.953 1.00 90.50 329 ALA A O 1
ATOM 2404 N N . PRO A 1 330 ? 1.162 9.618 -15.018 1.00 87.31 330 PRO A N 1
ATOM 2405 C CA . PRO A 1 330 ? 0.811 11.008 -15.312 1.00 87.31 330 PRO A CA 1
ATOM 2406 C C . PRO A 1 330 ? -0.558 11.397 -14.735 1.00 87.31 330 PRO A C 1
ATOM 2408 O O . PRO A 1 330 ? -1.394 10.520 -14.502 1.00 87.31 330 PRO A O 1
ATOM 2411 N N . PRO A 1 331 ? -0.840 12.701 -14.559 1.00 87.56 331 PRO A N 1
ATOM 2412 C CA . PRO A 1 331 ? -2.207 13.166 -14.370 1.00 87.56 331 PRO A CA 1
ATOM 2413 C C . PRO A 1 331 ? -3.130 12.801 -15.550 1.00 87.56 331 PRO A C 1
ATOM 2415 O O . PRO A 1 331 ? -2.721 12.918 -16.704 1.00 87.56 331 PRO A O 1
ATOM 2418 N N . ASN A 1 332 ? -4.373 12.386 -15.274 1.00 84.62 332 ASN A N 1
ATOM 2419 C CA . ASN A 1 332 ? -5.400 12.075 -16.285 1.00 84.62 332 ASN A CA 1
ATOM 2420 C C . ASN A 1 332 ? -6.824 12.232 -15.727 1.00 84.62 332 ASN A C 1
ATOM 2422 O O . ASN A 1 332 ? -7.247 11.481 -14.863 1.00 84.62 332 ASN A O 1
ATOM 2426 N N . THR A 1 333 ? -7.644 13.110 -16.287 1.00 80.75 333 THR A N 1
ATOM 2427 C CA . THR A 1 333 ? -8.972 13.421 -15.740 1.00 80.75 333 THR A CA 1
ATOM 2428 C C . THR A 1 333 ? -10.013 12.295 -15.777 1.00 80.75 333 THR A C 1
ATOM 2430 O O . THR A 1 333 ? -10.998 12.411 -15.052 1.00 80.75 333 THR A O 1
ATOM 2433 N N . SER A 1 334 ? -9.855 11.237 -16.585 1.00 74.75 334 SER A N 1
ATOM 2434 C CA . SER A 1 334 ? -10.989 10.343 -16.903 1.00 74.75 334 SER A CA 1
ATOM 2435 C C . SER A 1 334 ? -10.849 8.862 -16.534 1.00 74.75 334 SER A C 1
ATOM 2437 O O . SER A 1 334 ? -11.852 8.152 -16.561 1.00 74.75 334 SER A O 1
ATOM 2439 N N . ALA A 1 335 ? -9.669 8.385 -16.129 1.00 82.94 335 ALA A N 1
ATOM 2440 C CA . ALA A 1 335 ? -9.443 6.950 -15.934 1.00 82.94 335 ALA A CA 1
ATOM 2441 C C . ALA A 1 335 ? -8.741 6.572 -14.621 1.00 82.94 335 ALA A C 1
ATOM 2443 O O . ALA A 1 335 ? -8.368 7.421 -13.807 1.00 82.94 335 ALA A O 1
ATOM 2444 N N . TRP A 1 336 ? -8.570 5.260 -14.428 1.00 90.75 336 TRP A N 1
ATOM 2445 C CA . TRP A 1 336 ? -7.684 4.697 -13.414 1.00 90.75 336 TRP A CA 1
ATOM 2446 C C . TRP A 1 336 ? -6.238 5.062 -13.713 1.00 90.75 336 TRP A C 1
ATOM 2448 O O . TRP A 1 336 ? -5.782 4.976 -14.854 1.00 90.75 336 TRP A O 1
ATOM 2458 N N . CYS A 1 337 ? -5.484 5.387 -12.675 1.00 92.38 337 CYS A N 1
ATOM 2459 C CA . CYS A 1 337 ? -4.047 5.485 -12.810 1.00 92.38 337 CYS A CA 1
ATOM 2460 C C . CYS A 1 337 ? -3.349 4.944 -11.577 1.00 92.38 337 CYS A C 1
ATOM 2462 O O . CYS A 1 337 ? -3.839 5.103 -10.459 1.00 92.38 337 CYS A O 1
ATOM 2464 N N . ALA A 1 338 ? -2.206 4.293 -11.773 1.00 95.25 338 ALA A N 1
ATOM 2465 C CA . ALA A 1 338 ? -1.429 3.805 -10.647 1.00 95.25 338 ALA A CA 1
ATOM 2466 C C . ALA A 1 338 ? 0.074 3.931 -10.846 1.00 95.25 338 ALA A C 1
ATOM 2468 O O . ALA A 1 338 ? 0.573 3.794 -11.960 1.00 95.25 338 ALA A O 1
ATOM 2469 N N . GLY A 1 339 ? 0.815 4.138 -9.758 1.00 95.50 339 GLY A N 1
ATOM 2470 C CA . GLY A 1 339 ? 2.270 3.991 -9.806 1.00 95.50 339 GLY A CA 1
ATOM 2471 C C . GLY A 1 339 ? 2.646 2.583 -10.278 1.00 95.50 339 GLY A C 1
ATOM 2472 O O . GLY A 1 339 ? 3.470 2.423 -11.178 1.00 95.50 339 GLY A O 1
ATOM 2473 N N . LEU A 1 340 ? 1.966 1.572 -9.733 1.00 96.94 340 LEU A N 1
ATOM 2474 C CA . LEU A 1 340 ? 2.165 0.165 -10.067 1.00 96.94 340 LEU A CA 1
ATOM 2475 C C . LEU A 1 340 ? 0.830 -0.586 -10.174 1.00 96.94 340 LEU A C 1
ATOM 2477 O O . LEU A 1 340 ? -0.006 -0.498 -9.278 1.00 96.94 340 LEU A O 1
ATOM 2481 N N . ASN A 1 341 ? 0.662 -1.362 -11.244 1.00 97.06 341 ASN A N 1
ATOM 2482 C CA . ASN A 1 341 ? -0.418 -2.334 -11.410 1.00 97.06 341 ASN A CA 1
ATOM 2483 C C . ASN A 1 341 ? 0.132 -3.766 -11.310 1.00 97.06 341 ASN A C 1
ATOM 2485 O O . ASN A 1 341 ? 1.042 -4.129 -12.060 1.00 97.06 341 ASN A O 1
ATOM 2489 N N . LEU A 1 342 ? -0.412 -4.574 -10.400 1.00 96.62 342 LEU A N 1
ATOM 2490 C CA . LEU A 1 342 ? 0.015 -5.946 -10.127 1.00 96.62 342 LEU A CA 1
ATOM 2491 C C . LEU A 1 342 ? -1.098 -6.943 -10.454 1.00 96.62 342 LEU A C 1
ATOM 2493 O O . LEU A 1 342 ? -2.004 -7.169 -9.654 1.00 96.62 342 LEU A O 1
ATOM 2497 N N . ASN A 1 343 ? -0.957 -7.600 -11.600 1.00 95.25 343 ASN A N 1
ATOM 2498 C CA . ASN A 1 343 ? -1.730 -8.778 -11.998 1.00 95.25 343 ASN A CA 1
ATOM 2499 C C . ASN A 1 343 ? -0.916 -10.080 -11.827 1.00 95.25 343 ASN A C 1
ATOM 2501 O O . ASN A 1 343 ? -1.416 -11.157 -12.127 1.00 95.25 343 ASN A O 1
ATOM 2505 N N . SER A 1 344 ? 0.332 -10.001 -11.344 1.00 86.94 344 SER A N 1
ATOM 2506 C CA . SER A 1 344 ? 1.184 -11.154 -11.013 1.00 86.94 344 SER A CA 1
ATOM 2507 C C . SER A 1 344 ? 1.279 -11.391 -9.513 1.00 86.94 344 SER A C 1
ATOM 2509 O O . SER A 1 344 ? 1.471 -10.438 -8.761 1.00 86.94 344 SER A O 1
ATOM 2511 N N . ALA A 1 345 ? 1.279 -12.658 -9.099 1.00 83.75 345 ALA A N 1
ATOM 2512 C CA . ALA A 1 345 ? 1.559 -13.077 -7.724 1.00 83.75 345 ALA A CA 1
ATOM 2513 C C . ALA A 1 345 ? 3.058 -13.058 -7.362 1.00 83.75 345 ALA A C 1
ATOM 2515 O O . ALA A 1 345 ? 3.411 -12.968 -6.189 1.00 83.75 345 ALA A O 1
ATOM 2516 N N . ASN A 1 346 ? 3.943 -13.158 -8.359 1.00 90.75 346 ASN A N 1
ATOM 2517 C CA . ASN A 1 346 ? 5.337 -13.572 -8.158 1.00 90.75 346 ASN A CA 1
ATOM 2518 C C . ASN A 1 346 ? 6.359 -12.427 -8.220 1.00 90.75 346 ASN A C 1
ATOM 2520 O O . ASN A 1 346 ? 7.561 -12.659 -8.086 1.00 90.75 346 ASN A O 1
ATOM 2524 N N . ALA A 1 347 ? 5.915 -11.199 -8.481 1.00 92.19 347 ALA A N 1
ATOM 2525 C CA . ALA A 1 347 ? 6.821 -10.063 -8.559 1.00 92.19 347 ALA A CA 1
ATOM 2526 C C . ALA A 1 347 ? 7.359 -9.690 -7.167 1.00 92.19 347 ALA A C 1
ATOM 2528 O O . ALA A 1 347 ? 6.617 -9.656 -6.187 1.00 92.19 347 ALA A O 1
ATOM 2529 N N . THR A 1 348 ? 8.647 -9.352 -7.088 1.00 93.75 348 THR A N 1
ATOM 2530 C CA . THR A 1 348 ? 9.275 -8.852 -5.854 1.00 93.75 348 THR A CA 1
ATOM 2531 C C . THR A 1 348 ? 9.342 -7.328 -5.892 1.00 93.75 348 THR A C 1
ATOM 2533 O O . THR A 1 348 ? 10.001 -6.770 -6.767 1.00 93.75 348 THR A O 1
ATOM 2536 N N . ILE A 1 349 ? 8.690 -6.641 -4.946 1.00 95.38 349 ILE A N 1
ATOM 2537 C CA . ILE A 1 349 ? 8.566 -5.171 -4.925 1.00 95.38 349 ILE A CA 1
ATOM 2538 C C . ILE A 1 349 ? 9.167 -4.597 -3.634 1.00 95.38 349 ILE A C 1
ATOM 2540 O O . ILE A 1 349 ? 8.607 -4.790 -2.552 1.00 95.38 349 ILE A O 1
ATOM 2544 N N . LYS A 1 350 ? 10.284 -3.861 -3.732 1.00 94.12 350 LYS A N 1
ATOM 2545 C CA . LYS A 1 350 ? 11.012 -3.349 -2.554 1.00 94.12 350 LYS A CA 1
ATOM 2546 C C . LYS A 1 350 ? 11.659 -1.983 -2.710 1.00 94.12 350 LYS A C 1
ATOM 2548 O O . LYS A 1 350 ? 12.241 -1.686 -3.744 1.00 94.12 350 LYS A O 1
ATOM 2553 N N . ASN A 1 351 ? 11.677 -1.184 -1.646 1.00 94.50 351 ASN A N 1
ATOM 2554 C CA . ASN A 1 351 ? 12.401 0.093 -1.606 1.00 94.50 351 ASN A CA 1
ATOM 2555 C C . ASN A 1 351 ? 11.986 1.065 -2.721 1.00 94.50 351 ASN A C 1
ATOM 2557 O O . ASN A 1 351 ? 12.798 1.858 -3.192 1.00 94.50 351 ASN A O 1
ATOM 2561 N N . ASN A 1 352 ? 10.732 0.997 -3.171 1.00 96.31 352 ASN A N 1
ATOM 2562 C CA . ASN A 1 352 ? 10.236 1.839 -4.252 1.00 96.31 352 ASN A CA 1
ATOM 2563 C C . ASN A 1 352 ? 9.456 3.045 -3.728 1.00 96.31 352 ASN A C 1
ATOM 2565 O O . ASN A 1 352 ? 8.876 3.017 -2.644 1.00 96.31 352 ASN A O 1
ATOM 2569 N N . GLN A 1 353 ? 9.397 4.087 -4.551 1.00 96.31 353 GLN A N 1
ATOM 2570 C CA . GLN A 1 353 ? 8.475 5.205 -4.426 1.00 96.31 353 GLN A CA 1
ATOM 2571 C C . GLN A 1 353 ? 7.383 5.054 -5.493 1.00 96.31 353 GLN A C 1
ATOM 2573 O O . GLN A 1 353 ? 7.639 5.245 -6.679 1.00 96.31 353 GLN A O 1
ATOM 2578 N N . LEU A 1 354 ? 6.173 4.688 -5.088 1.00 96.19 354 LEU A N 1
ATOM 2579 C CA . LEU A 1 354 ? 5.075 4.331 -5.986 1.00 96.19 354 LEU A CA 1
ATOM 2580 C C . LEU A 1 354 ? 3.987 5.399 -5.904 1.00 96.19 354 LEU A C 1
ATOM 2582 O O . LEU A 1 354 ? 3.304 5.525 -4.887 1.00 96.19 354 LEU A O 1
ATOM 2586 N N . LEU A 1 355 ? 3.879 6.197 -6.965 1.00 94.31 355 LEU A N 1
ATOM 2587 C CA . LEU A 1 355 ? 3.078 7.413 -7.011 1.00 94.31 355 LEU A CA 1
ATOM 2588 C C . LEU A 1 355 ? 1.915 7.273 -8.010 1.00 94.31 355 LEU A C 1
ATOM 2590 O O . LEU A 1 355 ? 2.126 7.282 -9.223 1.00 94.31 355 LEU A O 1
ATOM 2594 N N . GLY A 1 356 ? 0.676 7.181 -7.528 1.00 88.56 356 GLY A N 1
ATOM 2595 C CA . GLY A 1 356 ? -0.498 7.421 -8.381 1.00 88.56 356 GLY A CA 1
ATOM 2596 C C . GLY A 1 356 ? -0.630 8.921 -8.590 1.00 88.56 356 GLY A C 1
ATOM 2597 O O . GLY A 1 356 ? -0.541 9.628 -7.602 1.00 88.56 356 GLY A O 1
ATOM 2598 N N . ASN A 1 357 ? -0.768 9.449 -9.807 1.00 88.62 357 ASN A N 1
ATOM 2599 C CA . ASN A 1 357 ? -0.928 10.903 -9.978 1.00 88.62 357 ASN A CA 1
ATOM 2600 C C . ASN A 1 357 ? -2.385 11.349 -10.020 1.00 88.62 357 ASN A C 1
ATOM 2602 O O . ASN A 1 357 ? -3.264 10.514 -10.062 1.00 88.62 357 ASN A O 1
ATOM 2606 N N . SER A 1 358 ? -2.650 12.655 -10.086 1.00 88.38 358 SER A N 1
ATOM 2607 C CA . SER A 1 358 ? -4.014 13.178 -10.161 1.00 88.38 358 SER A CA 1
ATOM 2608 C C . SER A 1 358 ? -4.813 12.632 -11.344 1.00 88.38 358 SER A C 1
ATOM 2610 O O . SER A 1 358 ? -4.631 13.063 -12.484 1.00 88.38 358 SER A O 1
ATOM 2612 N N . CYS A 1 359 ? -5.710 11.683 -11.077 1.00 88.88 359 CYS A N 1
ATOM 2613 C CA . CYS A 1 359 ? -6.588 11.140 -12.098 1.00 88.88 359 CYS A CA 1
ATOM 2614 C C . CYS A 1 359 ? -8.015 10.847 -11.625 1.00 88.88 359 CYS A C 1
ATOM 2616 O O . CYS A 1 359 ? -8.390 11.184 -10.497 1.00 88.88 359 CYS A O 1
ATOM 2618 N N . GLY A 1 360 ? -8.809 10.220 -12.500 1.00 90.06 360 GLY A N 1
ATOM 2619 C CA . GLY A 1 360 ? -10.160 9.750 -12.201 1.00 90.06 360 GLY A CA 1
ATOM 2620 C C . GLY A 1 360 ? -10.211 8.915 -10.920 1.00 90.06 360 GLY A C 1
ATOM 2621 O O . GLY A 1 360 ? -10.987 9.184 -10.003 1.00 90.06 360 GLY A O 1
ATOM 2622 N N . ARG A 1 361 ? -9.334 7.908 -10.847 1.00 92.56 361 ARG A N 1
ATOM 2623 C CA . ARG A 1 361 ? -9.168 7.025 -9.682 1.00 92.56 361 ARG A CA 1
ATOM 2624 C C . ARG A 1 361 ? -7.693 6.674 -9.474 1.00 92.56 361 ARG A C 1
ATOM 2626 O O . ARG A 1 361 ? -7.228 5.661 -10.004 1.00 92.56 361 ARG A O 1
ATOM 2633 N N . PRO A 1 362 ? -6.928 7.518 -8.770 1.00 94.31 362 PRO A N 1
ATOM 2634 C CA . PRO A 1 362 ? -5.523 7.266 -8.518 1.00 94.31 362 PRO A CA 1
ATOM 2635 C C . PRO A 1 362 ? -5.306 6.236 -7.424 1.00 94.31 362 PRO A C 1
ATOM 2637 O O . PRO A 1 362 ? -5.920 6.288 -6.356 1.00 94.31 362 PRO A O 1
ATOM 2640 N N . ALA A 1 363 ? -4.360 5.343 -7.681 1.00 95.75 363 ALA A N 1
ATOM 2641 C CA . ALA A 1 363 ? -3.835 4.404 -6.711 1.00 95.75 363 ALA A CA 1
ATOM 2642 C C . ALA A 1 363 ? -2.305 4.508 -6.636 1.00 95.75 363 ALA A C 1
ATOM 2644 O O . ALA A 1 363 ? -1.636 4.636 -7.656 1.00 95.75 363 ALA A O 1
ATOM 2645 N N . GLY A 1 364 ? -1.702 4.407 -5.455 1.00 96.44 364 GLY A N 1
ATOM 2646 C CA . GLY A 1 364 ? -0.260 4.150 -5.389 1.00 96.44 364 GLY A CA 1
ATOM 2647 C C . GLY A 1 364 ? 0.060 2.782 -6.007 1.00 96.44 364 GLY A C 1
ATOM 2648 O O . GLY A 1 364 ? 0.882 2.677 -6.923 1.00 96.44 364 GLY A O 1
ATOM 2649 N N . ILE A 1 365 ? -0.676 1.757 -5.563 1.00 97.38 365 ILE A N 1
ATOM 2650 C CA . ILE A 1 365 ? -0.661 0.399 -6.121 1.00 97.38 365 ILE A CA 1
ATOM 2651 C C . ILE A 1 365 ? -2.091 -0.095 -6.369 1.00 97.38 365 ILE A C 1
ATOM 2653 O O . ILE A 1 365 ? -2.947 0.006 -5.490 1.00 97.38 365 ILE A O 1
ATOM 2657 N N . LEU A 1 366 ? -2.318 -0.694 -7.535 1.00 97.19 366 LEU A N 1
ATOM 2658 C CA . LEU A 1 366 ? -3.498 -1.498 -7.848 1.00 97.19 366 LEU A CA 1
ATOM 2659 C C . LEU A 1 366 ? -3.108 -2.983 -7.872 1.00 97.19 366 LEU A C 1
ATOM 2661 O O . LEU A 1 366 ? -2.177 -3.354 -8.584 1.00 97.19 366 LEU A O 1
ATOM 2665 N N . ILE A 1 367 ? -3.788 -3.825 -7.090 1.00 97.00 367 ILE A N 1
ATOM 2666 C CA . ILE A 1 367 ? -3.523 -5.267 -6.984 1.00 97.00 367 ILE A CA 1
ATOM 2667 C C . ILE A 1 367 ? -4.755 -6.046 -7.442 1.00 97.00 367 ILE A C 1
ATOM 2669 O O . ILE A 1 367 ? -5.815 -5.969 -6.819 1.00 97.00 367 ILE A O 1
ATOM 2673 N N . LEU A 1 368 ? -4.577 -6.828 -8.505 1.00 96.44 368 LEU A N 1
ATOM 2674 C CA . LEU A 1 368 ? -5.603 -7.656 -9.146 1.00 96.44 368 LEU A CA 1
ATOM 2675 C C . LEU A 1 368 ? -5.202 -9.144 -9.207 1.00 96.44 368 LEU A C 1
ATOM 2677 O O . LEU A 1 368 ? -5.932 -9.959 -9.764 1.00 96.44 368 LEU A O 1
ATOM 2681 N N . ALA A 1 369 ? -4.051 -9.512 -8.632 1.00 95.25 369 ALA A N 1
ATOM 2682 C CA . ALA A 1 369 ? -3.586 -10.895 -8.521 1.00 95.25 369 ALA A CA 1
ATOM 2683 C C . ALA A 1 369 ? -3.757 -11.474 -7.110 1.00 95.25 369 ALA A C 1
ATOM 2685 O O . ALA A 1 369 ? -3.535 -10.802 -6.100 1.00 95.25 369 ALA A O 1
ATOM 2686 N N . ASN A 1 370 ? -4.061 -12.770 -7.050 1.00 93.69 370 ASN A N 1
ATOM 2687 C CA . ASN A 1 370 ? -4.007 -13.552 -5.816 1.00 93.69 370 ASN A CA 1
ATOM 2688 C C . ASN A 1 370 ? -2.556 -13.767 -5.353 1.00 93.69 370 ASN A C 1
ATOM 2690 O O . ASN A 1 370 ? -1.642 -13.776 -6.170 1.00 93.69 370 ASN A O 1
ATOM 2694 N N . GLY A 1 371 ? -2.341 -13.993 -4.056 1.00 90.62 371 GLY A N 1
ATOM 2695 C CA . GLY A 1 371 ? -1.050 -14.434 -3.508 1.00 90.62 371 GLY A CA 1
ATOM 2696 C C . GLY A 1 371 ? 0.061 -13.379 -3.474 1.00 90.62 371 GLY A C 1
ATOM 2697 O O . GLY A 1 371 ? 1.191 -13.702 -3.114 1.00 90.62 371 GLY A O 1
ATOM 2698 N N . VAL A 1 372 ? -0.229 -12.126 -3.839 1.00 93.38 372 VAL A N 1
ATOM 2699 C CA . VAL A 1 372 ? 0.768 -11.045 -3.861 1.00 93.38 372 VAL A CA 1
ATOM 2700 C C . VAL A 1 372 ? 1.326 -10.794 -2.463 1.00 93.38 372 VAL A C 1
ATOM 2702 O O . VAL A 1 372 ? 0.581 -10.643 -1.497 1.00 93.38 372 VAL A O 1
ATOM 2705 N N . THR A 1 373 ? 2.648 -10.682 -2.361 1.00 94.44 373 THR A N 1
ATOM 2706 C CA . THR A 1 373 ? 3.330 -10.300 -1.122 1.00 94.44 373 THR A CA 1
ATOM 2707 C C . THR A 1 373 ? 4.091 -8.991 -1.307 1.00 94.44 373 THR A C 1
ATOM 2709 O O . THR A 1 373 ? 5.067 -8.924 -2.048 1.00 94.44 373 THR A O 1
ATOM 2712 N N . LEU A 1 374 ? 3.676 -7.954 -0.580 1.00 94.31 374 LEU A N 1
ATOM 2713 C CA . LEU A 1 374 ? 4.394 -6.689 -0.441 1.00 94.31 374 LEU A CA 1
ATOM 2714 C C . LEU A 1 374 ? 5.017 -6.648 0.951 1.00 94.31 374 LEU A C 1
ATOM 2716 O O . LEU A 1 374 ? 4.363 -6.205 1.881 1.00 94.31 374 LEU A O 1
ATOM 2720 N N . SER A 1 375 ? 6.237 -7.148 1.134 1.00 88.31 375 SER A N 1
ATOM 2721 C CA . SER A 1 375 ? 6.838 -7.302 2.474 1.00 88.31 375 SER A CA 1
ATOM 2722 C C . SER A 1 375 ? 8.009 -6.369 2.771 1.00 88.31 375 SER A C 1
ATOM 2724 O O . SER A 1 375 ? 8.550 -6.392 3.877 1.00 88.31 375 SER A O 1
ATOM 2726 N N . GLN A 1 376 ? 8.417 -5.562 1.794 1.00 88.69 376 GLN A N 1
ATOM 2727 C CA . GLN A 1 376 ? 9.643 -4.769 1.846 1.00 88.69 376 GLN A CA 1
ATOM 2728 C C . GLN A 1 376 ? 9.310 -3.285 1.692 1.00 88.69 376 GLN A C 1
ATOM 2730 O O . GLN A 1 376 ? 8.385 -2.946 0.961 1.00 88.69 376 GLN A O 1
ATOM 2735 N N . TYR A 1 377 ? 10.038 -2.414 2.393 1.00 93.25 377 TYR A N 1
ATOM 2736 C CA . TYR A 1 377 ? 9.704 -0.999 2.591 1.00 93.25 377 TYR A CA 1
ATOM 2737 C C . TYR A 1 377 ? 9.447 -0.225 1.291 1.00 93.25 377 TYR A C 1
ATOM 2739 O O . TYR A 1 377 ? 10.390 0.264 0.681 1.00 93.25 377 TYR A O 1
ATOM 2747 N N . ASN A 1 378 ? 8.192 -0.050 0.865 1.00 96.56 378 ASN A N 1
ATOM 2748 C CA . ASN A 1 378 ? 7.853 0.902 -0.195 1.00 96.56 378 ASN A CA 1
ATOM 2749 C C . ASN A 1 378 ? 7.167 2.136 0.397 1.00 96.56 378 ASN A C 1
ATOM 2751 O O . ASN A 1 378 ? 6.389 2.058 1.351 1.00 96.56 378 ASN A O 1
ATOM 2755 N N . TYR A 1 379 ? 7.454 3.281 -0.213 1.00 97.12 379 TYR A N 1
ATOM 2756 C CA . TYR A 1 379 ? 6.705 4.514 -0.043 1.00 97.12 379 TYR A CA 1
ATOM 2757 C C . TYR A 1 379 ? 5.608 4.549 -1.103 1.00 97.12 379 TYR A C 1
ATOM 2759 O O . TYR A 1 379 ? 5.897 4.596 -2.299 1.00 97.12 379 TYR A O 1
ATOM 2767 N N . ILE A 1 380 ? 4.353 4.529 -0.677 1.00 97.00 380 ILE A N 1
ATOM 2768 C CA . ILE A 1 380 ? 3.189 4.428 -1.552 1.00 97.00 380 ILE A CA 1
ATOM 2769 C C . ILE A 1 380 ? 2.325 5.664 -1.338 1.00 97.00 380 ILE A C 1
ATOM 2771 O O . ILE A 1 380 ? 1.885 5.935 -0.220 1.00 97.00 380 ILE A O 1
ATOM 2775 N N . HIS A 1 381 ? 2.080 6.420 -2.406 1.00 95.31 381 HIS A N 1
ATOM 2776 C CA . HIS A 1 381 ? 1.308 7.653 -2.327 1.00 95.31 381 HIS A CA 1
ATOM 2777 C C . HIS A 1 381 ? 0.432 7.872 -3.564 1.00 95.31 381 HIS A C 1
ATOM 2779 O O . HIS A 1 381 ? 0.934 7.876 -4.681 1.00 95.31 381 HIS A O 1
ATOM 2785 N N . ALA A 1 382 ? -0.866 8.104 -3.389 1.00 92.06 382 ALA A N 1
ATOM 2786 C CA . ALA A 1 382 ? -1.712 8.622 -4.467 1.00 92.06 382 ALA A CA 1
ATOM 2787 C C . ALA A 1 382 ? -1.799 10.148 -4.372 1.00 92.06 382 ALA A C 1
ATOM 2789 O O . ALA A 1 382 ? -2.327 10.680 -3.407 1.00 92.06 382 ALA A O 1
ATOM 2790 N N . THR A 1 383 ? -1.291 10.874 -5.361 1.00 83.31 383 THR A N 1
ATOM 2791 C CA . THR A 1 383 ? -1.513 12.312 -5.508 1.00 83.31 383 THR A CA 1
ATOM 2792 C C . THR A 1 383 ? -2.953 12.559 -5.973 1.00 83.31 383 THR A C 1
ATOM 2794 O O . THR A 1 383 ? -3.562 11.736 -6.656 1.00 83.31 383 THR A O 1
ATOM 2797 N N . GLY A 1 384 ? -3.548 13.643 -5.475 1.00 78.12 384 GLY A N 1
ATOM 2798 C CA . GLY A 1 384 ? -4.995 13.723 -5.292 1.00 78.12 384 GLY A CA 1
ATOM 2799 C C . GLY A 1 384 ? -5.871 13.638 -6.547 1.00 78.12 384 GLY A C 1
ATOM 2800 O O . GLY A 1 384 ? -5.479 14.089 -7.614 1.00 78.12 384 GLY A O 1
ATOM 2801 N N . SER A 1 385 ? -7.086 13.107 -6.412 1.00 76.12 385 SER A N 1
ATOM 2802 C CA . SER A 1 385 ? -8.112 13.060 -7.461 1.00 76.12 385 SER A CA 1
ATOM 2803 C C . SER A 1 385 ? -8.961 14.327 -7.467 1.00 76.12 385 SER A C 1
ATOM 2805 O O . SER A 1 385 ? -9.264 14.902 -6.425 1.00 76.12 385 SER A O 1
ATOM 2807 N N . ASN A 1 386 ? -9.403 14.730 -8.652 1.00 73.31 386 ASN A N 1
ATOM 2808 C CA . ASN A 1 386 ? -10.416 15.763 -8.828 1.00 73.31 386 ASN A CA 1
ATOM 2809 C C . ASN A 1 386 ? -11.857 15.215 -8.812 1.00 73.31 386 ASN A C 1
ATOM 2811 O O . ASN A 1 386 ? -12.785 16.018 -8.800 1.00 73.31 386 ASN A O 1
ATOM 2815 N N . THR A 1 387 ? -12.069 13.892 -8.858 1.00 68.94 387 THR A N 1
ATOM 2816 C CA . THR A 1 387 ? -13.355 13.335 -9.323 1.00 68.94 387 THR A CA 1
ATOM 2817 C C . THR A 1 387 ? -14.025 12.285 -8.445 1.00 68.94 387 THR A C 1
ATOM 2819 O O . THR A 1 387 ? -15.236 12.175 -8.594 1.00 68.94 387 THR A O 1
ATOM 2822 N N . ALA A 1 388 ? -13.357 11.577 -7.520 1.00 78.62 388 ALA A N 1
ATOM 2823 C CA . ALA A 1 388 ? -14.049 11.001 -6.347 1.00 78.62 388 ALA A CA 1
ATOM 2824 C C . ALA A 1 388 ? -13.149 10.220 -5.384 1.00 78.62 388 ALA A C 1
ATOM 2826 O O . ALA A 1 388 ? -13.361 10.302 -4.183 1.00 78.62 388 ALA A O 1
ATOM 2827 N N . TYR A 1 389 ? -12.219 9.388 -5.856 1.00 92.19 389 TYR A N 1
ATOM 2828 C CA . TYR A 1 389 ? -11.604 8.393 -4.969 1.00 92.19 389 TYR A CA 1
ATOM 2829 C C . TYR A 1 389 ? -10.103 8.286 -5.145 1.00 92.19 389 TYR A C 1
ATOM 2831 O O . TYR A 1 389 ? -9.637 8.140 -6.269 1.00 92.19 389 TYR A O 1
ATOM 2839 N N . THR A 1 390 ? -9.360 8.288 -4.039 1.00 95.19 390 THR A N 1
ATOM 2840 C CA . THR A 1 390 ? -7.929 7.968 -4.038 1.00 95.19 390 THR A CA 1
ATOM 2841 C C . THR A 1 390 ? -7.616 6.790 -3.137 1.00 95.19 390 THR A C 1
ATOM 2843 O O . THR A 1 390 ? -8.230 6.602 -2.082 1.00 95.19 390 THR A O 1
ATOM 2846 N N . TYR A 1 391 ? -6.620 6.010 -3.550 1.00 96.44 391 TYR A N 1
ATOM 2847 C CA . TYR A 1 391 ? -6.199 4.809 -2.847 1.00 96.44 391 TYR A CA 1
ATOM 2848 C C . TYR A 1 391 ? -4.688 4.820 -2.634 1.00 96.44 391 TYR A C 1
ATOM 2850 O O . TYR A 1 391 ? -3.925 5.010 -3.575 1.00 96.44 391 TYR A O 1
ATOM 2858 N N . GLY A 1 392 ? -4.209 4.561 -1.421 1.00 97.19 392 GLY A N 1
ATOM 2859 C CA . GLY A 1 392 ? -2.802 4.189 -1.268 1.00 97.19 392 GLY A CA 1
ATOM 2860 C C . GLY A 1 392 ? -2.567 2.848 -1.969 1.00 97.19 392 GLY A C 1
ATOM 2861 O O . GLY A 1 392 ? -1.815 2.758 -2.940 1.00 97.19 392 GLY A O 1
ATOM 2862 N N . ILE A 1 393 ? -3.307 1.828 -1.532 1.00 97.94 393 ILE A N 1
ATOM 2863 C CA . ILE A 1 393 ? -3.375 0.506 -2.159 1.00 97.94 393 ILE A CA 1
ATOM 2864 C C . ILE A 1 393 ? -4.841 0.132 -2.394 1.00 97.94 393 ILE A C 1
ATOM 2866 O O . ILE A 1 393 ? -5.655 0.201 -1.472 1.00 97.94 393 ILE A O 1
ATOM 2870 N N . HIS A 1 394 ? -5.173 -0.316 -3.603 1.00 97.75 394 HIS A N 1
ATOM 2871 C CA . HIS A 1 394 ? -6.476 -0.904 -3.924 1.00 97.75 394 HIS A CA 1
ATOM 2872 C C . HIS A 1 394 ? -6.315 -2.382 -4.274 1.00 97.75 394 HIS A C 1
ATOM 2874 O O . HIS A 1 394 ? -5.572 -2.729 -5.189 1.00 97.75 394 HIS A O 1
ATOM 2880 N N . LEU A 1 395 ? -6.999 -3.246 -3.525 1.00 97.38 395 LEU A N 1
ATOM 2881 C CA . LEU A 1 395 ? -7.069 -4.686 -3.741 1.00 97.38 395 LEU A CA 1
ATOM 2882 C C . LEU A 1 395 ? -8.457 -5.028 -4.283 1.00 97.38 395 LEU A C 1
ATOM 2884 O O . LEU A 1 395 ? -9.438 -4.833 -3.564 1.00 97.38 395 LEU A O 1
ATOM 2888 N N . ALA A 1 396 ? -8.548 -5.541 -5.510 1.00 96.56 396 ALA A N 1
ATOM 2889 C CA . ALA A 1 396 ? -9.835 -5.840 -6.137 1.00 96.56 396 ALA A CA 1
ATOM 2890 C C . ALA A 1 396 ? -9.901 -7.280 -6.655 1.00 96.56 396 ALA A C 1
ATOM 2892 O O . ALA A 1 396 ? -9.155 -7.656 -7.553 1.00 96.56 396 ALA A O 1
ATOM 2893 N N . SER A 1 397 ? -10.844 -8.068 -6.131 1.00 95.75 397 SER A N 1
ATOM 2894 C CA . SER A 1 397 ? -11.080 -9.467 -6.529 1.00 95.75 397 SER A CA 1
ATOM 2895 C C . SER A 1 397 ? -9.873 -10.395 -6.314 1.00 95.75 397 SER A C 1
ATOM 2897 O O . SER A 1 397 ? -9.583 -11.254 -7.143 1.00 95.75 397 SER A O 1
ATOM 2899 N N . VAL A 1 398 ? -9.161 -10.220 -5.193 1.00 95.56 398 VAL A N 1
ATOM 2900 C CA . VAL A 1 398 ? -7.919 -10.949 -4.861 1.00 95.56 398 VAL A CA 1
ATOM 2901 C C . VAL A 1 398 ? -7.988 -11.666 -3.518 1.00 95.56 398 VAL A C 1
ATOM 2903 O O . VAL A 1 398 ? -8.714 -11.255 -2.625 1.00 95.56 398 VAL A O 1
ATOM 2906 N N . SER A 1 399 ? -7.186 -12.706 -3.325 1.00 95.88 399 SER A N 1
ATOM 2907 C CA . SER A 1 399 ? -7.099 -13.522 -2.110 1.00 95.88 399 SER A CA 1
ATOM 2908 C C . SER A 1 399 ? -5.652 -13.914 -1.815 1.00 95.88 399 SER A C 1
ATOM 2910 O O . SER A 1 399 ? -4.812 -13.934 -2.712 1.00 95.88 399 SER A O 1
ATOM 2912 N N . GLY A 1 400 ? -5.337 -14.205 -0.553 1.00 94.75 400 GLY A N 1
ATOM 2913 C CA . GLY A 1 400 ? -3.991 -14.592 -0.122 1.00 94.75 400 GLY A CA 1
ATOM 2914 C C . GLY A 1 400 ? -2.953 -13.470 -0.221 1.00 94.75 400 GLY A C 1
ATOM 2915 O O . GLY A 1 400 ? -1.765 -13.761 -0.286 1.00 94.75 400 GLY A O 1
ATOM 2916 N N . VAL A 1 401 ? -3.376 -12.201 -0.267 1.00 95.81 401 VAL A N 1
ATOM 2917 C CA . VAL A 1 401 ? -2.450 -11.060 -0.345 1.00 95.81 401 VAL A CA 1
ATOM 2918 C C . VAL A 1 401 ? -1.918 -10.711 1.045 1.00 95.81 401 VAL A C 1
ATOM 2920 O O . VAL A 1 401 ? -2.682 -10.635 2.013 1.00 95.81 401 VAL A O 1
ATOM 2923 N N . MET A 1 402 ? -0.613 -10.446 1.134 1.00 97.00 402 MET A N 1
ATOM 2924 C CA . MET A 1 402 ? 0.044 -9.901 2.321 1.00 97.00 402 MET A CA 1
ATOM 2925 C C . MET A 1 402 ? 0.611 -8.509 2.030 1.00 97.00 402 MET A C 1
ATOM 2927 O O . MET A 1 402 ? 1.480 -8.355 1.174 1.00 97.00 402 MET A O 1
ATOM 2931 N N . VAL A 1 403 ? 0.163 -7.504 2.783 1.00 97.44 403 VAL A N 1
ATOM 2932 C CA . VAL A 1 403 ? 0.709 -6.139 2.770 1.00 97.44 403 VAL A CA 1
ATOM 2933 C C . VAL A 1 403 ? 1.435 -5.894 4.086 1.00 97.44 403 VAL A C 1
ATOM 2935 O O . VAL A 1 403 ? 0.800 -5.810 5.139 1.00 97.44 403 VAL A O 1
ATOM 2938 N N . ALA A 1 404 ? 2.759 -5.802 4.034 1.00 97.19 404 ALA A N 1
ATOM 2939 C CA . ALA A 1 404 ? 3.616 -5.686 5.200 1.00 97.19 404 ALA A CA 1
ATOM 2940 C C . ALA A 1 404 ? 4.753 -4.671 5.059 1.00 97.19 404 ALA A C 1
ATOM 2942 O O . ALA A 1 404 ? 5.372 -4.579 4.003 1.00 97.19 404 ALA A O 1
ATOM 2943 N N . ASN A 1 405 ? 5.084 -3.964 6.144 1.00 96.50 405 ASN A N 1
ATOM 2944 C CA . ASN A 1 405 ? 6.211 -3.021 6.212 1.00 96.50 405 ASN A CA 1
ATOM 2945 C C . ASN A 1 405 ? 6.139 -1.868 5.196 1.00 96.50 405 ASN A C 1
ATOM 2947 O O . ASN A 1 405 ? 7.164 -1.411 4.698 1.00 96.50 405 ASN A O 1
ATOM 2951 N N . GLN A 1 406 ? 4.941 -1.400 4.853 1.00 97.81 406 GLN A N 1
ATOM 2952 C CA . GLN A 1 406 ? 4.749 -0.313 3.894 1.00 97.81 406 GLN A CA 1
ATOM 2953 C C . GLN A 1 406 ? 4.523 1.030 4.592 1.00 97.81 406 GLN A C 1
ATOM 2955 O O . GLN A 1 406 ? 3.944 1.098 5.679 1.00 97.81 406 GLN A O 1
ATOM 2960 N N . TRP A 1 407 ? 4.917 2.112 3.923 1.00 97.44 407 TRP A N 1
ATOM 2961 C CA . TRP A 1 407 ? 4.479 3.463 4.258 1.00 97.44 407 TRP A CA 1
ATOM 2962 C C . TRP A 1 407 ? 3.470 3.913 3.205 1.00 97.44 407 TRP A C 1
ATOM 2964 O O . TRP A 1 407 ? 3.811 4.041 2.031 1.00 97.44 407 TRP A O 1
ATOM 2974 N N . ILE A 1 408 ? 2.216 4.098 3.605 1.00 97.56 408 ILE A N 1
ATOM 2975 C CA . ILE A 1 408 ? 1.077 4.233 2.696 1.00 97.56 408 ILE A CA 1
ATOM 2976 C C . ILE A 1 408 ? 0.350 5.542 2.970 1.00 97.56 408 ILE A C 1
ATOM 2978 O O . ILE A 1 408 ? 0.009 5.841 4.109 1.00 97.56 408 ILE A O 1
ATOM 2982 N N . SER A 1 409 ? 0.047 6.296 1.918 1.00 95.81 409 SER A N 1
ATOM 2983 C CA . SER A 1 409 ? -0.786 7.493 1.980 1.00 95.81 409 SER A CA 1
ATOM 2984 C C . SER A 1 409 ? -1.726 7.559 0.782 1.00 95.81 409 SER A C 1
ATOM 2986 O O . SER A 1 409 ? -1.286 7.515 -0.363 1.00 95.81 409 SER A O 1
ATOM 2988 N N . ALA A 1 410 ? -3.026 7.723 1.017 1.00 94.19 410 ALA A N 1
ATOM 2989 C CA . ALA A 1 410 ? -3.981 7.879 -0.083 1.00 94.19 410 ALA A CA 1
ATOM 2990 C C . ALA A 1 410 ? -3.952 9.270 -0.745 1.00 94.19 410 ALA A C 1
ATOM 2992 O O . ALA A 1 410 ? -4.698 9.502 -1.690 1.00 94.19 410 ALA A O 1
ATOM 2993 N N . GLY A 1 411 ? -3.163 10.215 -0.216 1.00 91.25 411 GLY A N 1
ATOM 2994 C CA . GLY A 1 411 ? -3.192 11.634 -0.595 1.00 91.25 411 GLY A CA 1
ATOM 2995 C C . GLY A 1 411 ? -4.599 12.227 -0.602 1.00 91.25 411 GLY A C 1
ATOM 2996 O O . GLY A 1 411 ? -5.314 12.030 0.373 1.00 91.25 411 GLY A O 1
ATOM 2997 N N . SER A 1 412 ? -4.990 13.005 -1.623 1.00 89.56 412 SER A N 1
ATOM 2998 C CA . SER A 1 412 ? -6.220 13.819 -1.552 1.00 89.56 412 SER A CA 1
ATOM 2999 C C . SER A 1 412 ? -7.365 13.361 -2.466 1.00 89.56 412 SER A C 1
ATOM 3001 O O . SER A 1 412 ? -7.289 13.526 -3.673 1.00 89.56 412 SER A O 1
ATOM 3003 N N . GLY A 1 413 ? -8.467 12.852 -1.910 1.00 77.12 413 GLY A N 1
ATOM 3004 C CA . GLY A 1 413 ? -9.630 12.301 -2.639 1.00 77.12 413 GLY A CA 1
ATOM 3005 C C . GLY A 1 413 ? -10.521 13.305 -3.381 1.00 77.12 413 GLY A C 1
ATOM 3006 O O . GLY A 1 413 ? -11.542 12.901 -3.938 1.00 77.12 413 GLY A O 1
ATOM 3007 N N . GLY A 1 414 ? -10.199 14.601 -3.364 1.00 83.12 414 GLY A N 1
ATOM 3008 C CA . GLY A 1 414 ? -11.104 15.637 -3.862 1.00 83.12 414 GLY A CA 1
ATOM 3009 C C . GLY A 1 414 ? -12.431 15.619 -3.096 1.00 83.12 414 GLY A C 1
ATOM 3010 O O . GLY A 1 414 ? -12.442 15.702 -1.868 1.00 83.12 414 GLY A O 1
ATOM 3011 N N . THR A 1 415 ? -13.550 15.488 -3.813 1.00 84.56 415 THR A N 1
ATOM 3012 C CA . THR A 1 415 ? -14.911 15.518 -3.245 1.00 84.56 415 THR A CA 1
ATOM 3013 C C . THR A 1 415 ? -15.427 14.180 -2.707 1.00 84.56 415 THR A C 1
ATOM 3015 O O . THR A 1 415 ? -16.435 14.186 -2.005 1.00 84.56 415 THR A O 1
ATOM 3018 N N . GLY A 1 416 ? -14.796 13.041 -3.016 1.00 89.69 416 GLY A N 1
ATOM 3019 C CA . GLY A 1 416 ? -15.273 11.737 -2.537 1.00 89.69 416 GLY A CA 1
ATOM 3020 C C . GLY A 1 416 ? -14.467 11.205 -1.350 1.00 89.69 416 GLY A C 1
ATOM 3021 O O . GLY A 1 416 ? -14.459 11.836 -0.292 1.00 89.69 416 GLY A O 1
ATOM 3022 N N . ALA A 1 417 ? -13.856 10.022 -1.481 1.00 92.25 417 ALA A N 1
ATOM 3023 C CA . ALA A 1 417 ? -13.163 9.344 -0.386 1.00 92.25 417 ALA A CA 1
ATOM 3024 C C . ALA A 1 417 ? -11.674 9.078 -0.653 1.00 92.25 417 ALA A C 1
ATOM 3026 O O . ALA A 1 417 ? -11.280 8.659 -1.738 1.00 92.25 417 ALA A O 1
ATOM 3027 N N . ALA A 1 418 ? -10.857 9.246 0.379 1.00 94.62 418 ALA A N 1
ATOM 3028 C CA . ALA A 1 418 ? -9.445 8.889 0.396 1.00 94.62 418 ALA A CA 1
ATOM 3029 C C . ALA A 1 418 ? -9.262 7.672 1.307 1.00 94.62 418 ALA A C 1
ATOM 3031 O O . ALA A 1 418 ? -9.705 7.674 2.458 1.00 94.62 418 ALA A O 1
ATOM 3032 N N . ARG A 1 419 ? -8.671 6.597 0.777 1.00 95.88 419 ARG A N 1
ATOM 3033 C CA . ARG A 1 419 ? -8.524 5.321 1.488 1.00 95.88 419 ARG A CA 1
ATOM 3034 C C . ARG A 1 419 ? -7.076 4.862 1.464 1.00 95.88 419 ARG A C 1
ATOM 3036 O O . ARG A 1 419 ? -6.531 4.613 0.392 1.00 95.88 419 ARG A O 1
ATOM 3043 N N . GLY A 1 420 ? -6.447 4.718 2.627 1.00 97.12 420 GLY A N 1
ATOM 3044 C CA . GLY A 1 420 ? -5.067 4.231 2.713 1.00 97.12 420 GLY A CA 1
ATOM 3045 C C . GLY A 1 420 ? -4.939 2.859 2.048 1.00 97.12 420 GLY A C 1
ATOM 3046 O O . GLY A 1 420 ? -4.199 2.700 1.079 1.00 97.12 420 GLY A O 1
ATOM 3047 N N . ILE A 1 421 ? -5.738 1.896 2.505 1.00 98.12 421 ILE A N 1
ATOM 3048 C CA . ILE A 1 421 ? -5.902 0.584 1.871 1.00 98.12 421 ILE A CA 1
ATOM 3049 C C . ILE A 1 421 ? -7.395 0.319 1.656 1.00 98.12 421 ILE A C 1
ATOM 3051 O O . ILE A 1 421 ? -8.186 0.454 2.590 1.00 98.12 421 ILE A O 1
ATOM 3055 N N . PHE A 1 422 ? -7.789 -0.069 0.443 1.00 97.62 422 PHE A N 1
ATOM 3056 C CA . PHE A 1 422 ? -9.170 -0.418 0.105 1.00 97.62 422 PHE A CA 1
ATOM 3057 C C . PHE A 1 422 ? -9.280 -1.857 -0.413 1.00 97.62 422 PHE A C 1
ATOM 3059 O O . PHE A 1 422 ? -8.568 -2.227 -1.347 1.00 97.62 422 PHE A O 1
ATOM 3066 N N . LEU A 1 423 ? -10.164 -2.653 0.197 1.00 96.50 423 LEU A N 1
ATOM 3067 C CA . LEU A 1 423 ? -10.425 -4.053 -0.149 1.00 96.50 423 LEU A CA 1
ATOM 3068 C C . LEU A 1 423 ? -11.805 -4.167 -0.794 1.00 96.50 423 LEU A C 1
ATOM 3070 O O . LEU A 1 423 ? -12.820 -3.870 -0.164 1.00 96.50 423 LEU A O 1
ATOM 3074 N N . GLU A 1 424 ? -11.842 -4.639 -2.034 1.00 95.44 424 GLU A N 1
ATOM 3075 C CA . GLU A 1 424 ? -13.051 -4.828 -2.826 1.00 95.44 424 GLU A CA 1
ATOM 3076 C C . GLU A 1 424 ? -13.134 -6.274 -3.327 1.00 95.44 424 GLU A C 1
ATOM 3078 O O . GLU A 1 424 ? -12.250 -6.738 -4.044 1.00 95.44 424 GLU A O 1
ATOM 3083 N N . ASN A 1 425 ? -14.198 -6.995 -2.963 1.00 93.25 425 ASN A N 1
ATOM 3084 C CA . ASN A 1 425 ? -14.441 -8.382 -3.394 1.00 93.25 425 ASN A CA 1
ATOM 3085 C C . ASN A 1 425 ? -13.264 -9.342 -3.106 1.00 93.25 425 ASN A C 1
ATOM 3087 O O . ASN A 1 425 ? -12.964 -10.222 -3.908 1.00 93.25 425 ASN A O 1
ATOM 3091 N N . THR A 1 426 ? -12.531 -9.144 -2.009 1.00 93.94 426 THR A N 1
ATOM 3092 C CA . THR A 1 426 ? -11.325 -9.931 -1.710 1.00 93.94 426 THR A CA 1
ATOM 3093 C C . THR A 1 426 ? -11.646 -11.268 -1.036 1.00 93.94 426 THR A C 1
ATOM 3095 O O . THR A 1 426 ? -12.702 -11.430 -0.445 1.00 93.94 426 THR A O 1
ATOM 3098 N N . GLY A 1 427 ? -10.723 -12.229 -1.060 1.00 94.44 427 GLY A N 1
ATOM 3099 C CA . GLY A 1 427 ? -10.689 -13.369 -0.141 1.00 94.44 427 GLY A CA 1
ATOM 3100 C C . GLY A 1 427 ? -9.934 -13.023 1.145 1.00 94.44 427 GLY A C 1
ATOM 3101 O O . GLY A 1 427 ? -9.980 -11.882 1.603 1.00 94.44 427 GLY A O 1
ATOM 3102 N N . ALA A 1 428 ? -9.221 -13.998 1.719 1.00 94.25 428 ALA A N 1
ATOM 3103 C CA . ALA A 1 428 ? -8.418 -13.779 2.923 1.00 94.25 428 ALA A CA 1
ATOM 3104 C C . ALA A 1 428 ? -7.226 -12.835 2.660 1.00 94.25 428 ALA A C 1
ATOM 3106 O O . ALA A 1 428 ? -6.456 -13.090 1.733 1.00 94.25 428 ALA A O 1
ATOM 3107 N N . ILE A 1 429 ? -7.047 -11.783 3.467 1.00 96.12 429 ILE A N 1
ATOM 3108 C CA . ILE A 1 429 ? -5.968 -10.780 3.324 1.00 96.12 429 ILE A CA 1
ATOM 3109 C C . ILE A 1 429 ? -5.263 -10.549 4.666 1.00 96.12 429 ILE A C 1
ATOM 3111 O O . ILE A 1 429 ? -5.905 -10.499 5.714 1.00 96.12 429 ILE A O 1
ATOM 3115 N N . THR A 1 430 ? -3.940 -10.361 4.646 1.00 96.56 430 THR A N 1
ATOM 3116 C CA . THR A 1 430 ? -3.157 -9.946 5.825 1.00 96.56 430 THR A CA 1
ATOM 3117 C C . THR A 1 430 ? -2.552 -8.561 5.617 1.00 96.56 430 THR A C 1
ATOM 3119 O O . THR A 1 430 ? -1.851 -8.327 4.637 1.00 96.56 430 THR A O 1
ATOM 3122 N N . ILE A 1 431 ? -2.779 -7.653 6.565 1.00 97.94 431 ILE A N 1
ATOM 3123 C CA . ILE A 1 431 ? -2.224 -6.294 6.585 1.00 97.94 431 ILE A CA 1
ATOM 3124 C C . ILE A 1 431 ? -1.460 -6.131 7.895 1.00 97.94 431 ILE A C 1
ATOM 3126 O O . ILE A 1 431 ? -2.069 -6.129 8.968 1.00 97.94 431 ILE A O 1
ATOM 3130 N N . THR A 1 432 ? -0.134 -6.027 7.833 1.00 97.38 432 THR A N 1
ATOM 3131 C CA . THR A 1 432 ? 0.710 -6.061 9.033 1.00 97.38 432 THR A CA 1
ATOM 3132 C C . THR A 1 432 ? 1.860 -5.067 9.025 1.00 97.38 432 THR A C 1
ATOM 3134 O O . THR A 1 432 ? 2.442 -4.825 7.986 1.00 97.38 432 THR A O 1
ATOM 3137 N N . ASP A 1 433 ? 2.240 -4.508 10.172 1.00 96.75 433 ASP A N 1
ATOM 3138 C CA . ASP A 1 433 ? 3.486 -3.725 10.297 1.00 96.75 433 ASP A CA 1
ATOM 3139 C C . ASP A 1 433 ? 3.584 -2.509 9.343 1.00 96.75 433 ASP A C 1
ATOM 3141 O O . ASP A 1 433 ? 4.673 -2.086 8.963 1.00 96.75 433 ASP A O 1
ATOM 3145 N N . ASN A 1 434 ? 2.451 -1.942 8.913 1.00 98.06 434 ASN A N 1
ATOM 3146 C CA . ASN A 1 434 ? 2.423 -0.780 8.019 1.00 98.06 434 ASN A CA 1
ATOM 3147 C C . ASN A 1 434 ? 2.228 0.531 8.791 1.00 98.06 434 ASN A C 1
ATOM 3149 O O . ASN A 1 434 ? 1.618 0.554 9.862 1.00 98.06 434 ASN A O 1
ATOM 3153 N N . ILE A 1 435 ? 2.655 1.642 8.191 1.00 97.12 435 ILE A N 1
ATOM 3154 C CA . ILE A 1 435 ? 2.218 2.994 8.557 1.00 97.12 435 ILE A CA 1
ATOM 3155 C C . ILE A 1 435 ? 1.252 3.469 7.474 1.00 97.12 435 ILE A C 1
ATOM 3157 O O . ILE A 1 435 ? 1.635 3.596 6.314 1.00 97.12 435 ILE A O 1
ATOM 3161 N N . ILE A 1 436 ? -0.002 3.711 7.845 1.00 97.56 436 ILE A N 1
ATOM 3162 C CA . ILE A 1 436 ? -1.100 3.965 6.912 1.00 97.56 436 ILE A CA 1
ATOM 3163 C C . ILE A 1 436 ? -1.732 5.313 7.236 1.00 97.56 436 ILE A C 1
ATOM 3165 O O . ILE A 1 436 ? -2.265 5.500 8.325 1.00 97.56 436 ILE A O 1
ATOM 3169 N N . TYR A 1 437 ? -1.723 6.219 6.265 1.00 95.94 437 TYR A N 1
ATOM 3170 C CA . TYR A 1 437 ? -2.445 7.485 6.290 1.00 95.94 437 TYR A CA 1
ATOM 3171 C C . TYR A 1 437 ? -3.641 7.397 5.346 1.00 95.94 437 TYR A C 1
ATOM 3173 O O . TYR A 1 437 ? -3.486 7.136 4.147 1.00 95.94 437 TYR A O 1
ATOM 3181 N N . GLY A 1 438 ? -4.835 7.638 5.882 1.00 93.31 438 GLY A N 1
ATOM 3182 C CA . GLY A 1 438 ? -6.069 7.636 5.108 1.00 93.31 438 GLY A CA 1
ATOM 3183 C C . GLY A 1 438 ? -6.120 8.738 4.047 1.00 93.31 438 GLY A C 1
ATOM 3184 O O . GLY A 1 438 ? -6.783 8.554 3.035 1.00 93.31 438 GLY A O 1
ATOM 3185 N N . GLY A 1 439 ? -5.386 9.844 4.231 1.00 93.00 439 GLY A N 1
ATOM 3186 C CA . GLY A 1 439 ? -5.319 10.953 3.275 1.00 93.00 439 GLY A CA 1
ATOM 3187 C C . GLY A 1 439 ? -6.232 12.135 3.628 1.00 93.00 439 GLY A C 1
ATOM 3188 O O . GLY A 1 439 ? -6.487 12.403 4.796 1.00 93.00 439 GLY A O 1
ATOM 3189 N N . SER A 1 440 ? -6.699 12.881 2.626 1.00 91.31 440 SER A N 1
ATOM 3190 C CA . SER A 1 440 ? -7.498 14.104 2.800 1.00 91.31 440 SER A CA 1
ATOM 3191 C C . SER A 1 440 ? -8.640 14.182 1.782 1.00 91.31 440 SER A C 1
ATOM 3193 O O . SER A 1 440 ? -8.411 14.275 0.579 1.00 91.31 440 SER A O 1
ATOM 3195 N N . SER A 1 441 ? -9.887 14.100 2.237 1.00 91.12 441 SER A N 1
ATOM 3196 C CA . SER A 1 441 ? -11.101 14.176 1.405 1.00 91.12 441 SER A CA 1
ATOM 3197 C C . SER A 1 441 ? -12.327 14.376 2.296 1.00 91.12 441 SER A C 1
ATOM 3199 O O . SER A 1 441 ? -12.174 14.427 3.514 1.00 91.12 441 SER A O 1
ATOM 3201 N N . ALA A 1 442 ? -13.538 14.405 1.731 1.00 89.00 442 ALA A N 1
ATOM 3202 C CA . ALA A 1 442 ? -14.762 14.387 2.532 1.00 89.00 442 ALA A CA 1
ATOM 3203 C C . ALA A 1 442 ? -14.844 13.133 3.428 1.00 89.00 442 ALA A C 1
ATOM 3205 O O . ALA A 1 442 ? -15.138 13.240 4.615 1.00 89.00 442 ALA A O 1
ATOM 3206 N N . ASN A 1 443 ? -14.519 11.951 2.897 1.00 91.56 443 ASN A N 1
ATOM 3207 C CA . ASN A 1 443 ? -14.562 10.698 3.654 1.00 91.56 443 ASN A CA 1
ATOM 3208 C C . ASN A 1 443 ? -13.198 10.017 3.654 1.00 91.56 443 ASN A C 1
ATOM 3210 O O . ASN A 1 443 ? -12.778 9.437 2.656 1.00 91.56 443 ASN A O 1
ATOM 3214 N N . VAL A 1 444 ? -12.493 10.068 4.775 1.00 93.75 444 VAL A N 1
ATOM 3215 C CA . VAL A 1 444 ? -11.141 9.521 4.869 1.00 93.75 444 VAL A CA 1
ATOM 3216 C C . VAL A 1 444 ? -11.153 8.229 5.670 1.00 93.75 444 VAL A C 1
ATOM 3218 O O . VAL A 1 444 ? -11.805 8.127 6.709 1.00 93.75 444 VAL A O 1
ATOM 3221 N N . THR A 1 445 ? -10.440 7.212 5.196 1.00 95.19 445 THR A N 1
ATOM 3222 C CA . THR A 1 445 ? -10.310 5.946 5.915 1.00 95.19 445 THR A CA 1
ATOM 3223 C C . THR A 1 445 ? -8.890 5.407 5.834 1.00 95.19 445 THR A C 1
ATOM 3225 O O . THR A 1 445 ? -8.320 5.320 4.751 1.00 95.19 445 THR A O 1
ATOM 3228 N N . GLY A 1 446 ? -8.317 4.981 6.958 1.00 96.75 446 GLY A N 1
ATOM 3229 C CA . GLY A 1 446 ? -7.039 4.267 6.958 1.00 96.75 446 GLY A CA 1
ATOM 3230 C C . GLY A 1 446 ? -7.135 2.948 6.184 1.00 96.75 446 GLY A C 1
ATOM 3231 O O . GLY A 1 446 ? -6.502 2.789 5.141 1.00 96.75 446 GLY A O 1
ATOM 3232 N N . ILE A 1 447 ? -7.972 2.022 6.659 1.00 97.75 447 ILE A N 1
ATOM 3233 C CA . ILE A 1 447 ? -8.257 0.740 5.995 1.00 97.75 447 ILE A CA 1
ATOM 3234 C C . ILE A 1 447 ? -9.767 0.582 5.811 1.00 97.75 447 ILE A C 1
ATOM 3236 O O . ILE A 1 447 ? -10.517 0.621 6.781 1.00 97.75 447 ILE A O 1
ATOM 3240 N N . SER A 1 448 ? -10.218 0.390 4.575 1.00 96.56 448 SER A N 1
ATOM 3241 C CA . SER A 1 448 ? -11.634 0.247 4.228 1.00 96.56 448 SER A CA 1
ATOM 3242 C C . SER A 1 448 ? -11.899 -1.115 3.595 1.00 96.56 448 SER A C 1
ATOM 3244 O O . SER A 1 448 ? -11.266 -1.481 2.604 1.00 96.56 448 SER A O 1
ATOM 3246 N N . LEU A 1 449 ? -12.835 -1.860 4.176 1.00 94.81 449 LEU A N 1
ATOM 3247 C CA . LEU A 1 449 ? -13.251 -3.180 3.725 1.00 94.81 449 LEU A CA 1
ATOM 3248 C C . LEU A 1 449 ? -14.660 -3.056 3.157 1.00 94.81 449 LEU A C 1
ATOM 3250 O O . LEU A 1 449 ? -15.575 -2.666 3.875 1.00 94.81 449 LEU A O 1
ATOM 3254 N N . ASN A 1 450 ? -14.833 -3.340 1.868 1.00 91.75 450 ASN A N 1
ATOM 3255 C CA . ASN A 1 450 ? -16.148 -3.318 1.229 1.00 91.75 450 ASN A CA 1
ATOM 3256 C C . ASN A 1 450 ? -17.000 -4.538 1.641 1.00 91.75 450 ASN A C 1
ATOM 3258 O O . ASN A 1 450 ? -16.460 -5.539 2.101 1.00 91.75 450 ASN A O 1
ATOM 3262 N N . ALA A 1 451 ? -18.308 -4.483 1.379 1.00 82.56 451 ALA A N 1
ATOM 3263 C CA . ALA A 1 451 ? -19.323 -5.525 1.599 1.00 82.56 451 ALA A CA 1
ATOM 3264 C C . ALA A 1 451 ? -18.885 -6.961 1.324 1.00 82.56 451 ALA A C 1
ATOM 3266 O O . ALA A 1 451 ? -19.124 -7.861 2.125 1.00 82.56 451 ALA A O 1
ATOM 3267 N N . ALA A 1 452 ? -18.229 -7.167 0.190 1.00 82.69 452 ALA A N 1
ATOM 3268 C CA . ALA A 1 452 ? -17.832 -8.483 -0.284 1.00 82.69 452 ALA A CA 1
ATOM 3269 C C . ALA A 1 452 ? -16.369 -8.833 0.044 1.00 82.69 452 ALA A C 1
ATOM 3271 O O . ALA A 1 452 ? -15.810 -9.744 -0.562 1.00 82.69 452 ALA A O 1
ATOM 3272 N N . ALA A 1 453 ? -15.710 -8.097 0.944 1.00 85.06 453 ALA A N 1
ATOM 3273 C CA . ALA A 1 453 ? -14.366 -8.447 1.386 1.00 85.06 453 ALA A CA 1
ATOM 3274 C C . ALA A 1 453 ? -14.391 -9.705 2.269 1.00 85.06 453 ALA A C 1
ATOM 3276 O O . ALA A 1 453 ? -15.193 -9.833 3.187 1.00 85.06 453 ALA A O 1
ATOM 3277 N N . GLY A 1 454 ? -13.481 -10.631 1.990 1.00 89.88 454 GLY A N 1
ATOM 3278 C CA . GLY A 1 454 ? -13.208 -11.826 2.774 1.00 89.88 454 GLY A CA 1
ATOM 3279 C C . GLY A 1 454 ? -12.586 -11.506 4.136 1.00 89.88 454 GLY A C 1
ATOM 3280 O O . GLY A 1 454 ? -12.366 -10.348 4.495 1.00 89.88 454 GLY A O 1
ATOM 3281 N N . LEU A 1 455 ? -12.256 -12.553 4.900 1.00 92.75 455 LEU A N 1
ATOM 3282 C CA . LEU A 1 455 ? -11.559 -12.418 6.182 1.00 92.75 455 LEU A CA 1
ATOM 3283 C C . LEU A 1 455 ? -10.302 -11.539 6.047 1.00 92.75 455 LEU A C 1
ATOM 3285 O O . LEU A 1 455 ? -9.459 -11.763 5.183 1.00 92.75 455 LEU A O 1
ATOM 3289 N N . ALA A 1 456 ? -10.132 -10.578 6.950 1.00 94.62 456 ALA A N 1
ATOM 3290 C CA . ALA A 1 456 ? -8.945 -9.731 6.980 1.00 94.62 456 ALA A CA 1
ATOM 3291 C C . ALA A 1 456 ? -8.282 -9.815 8.351 1.00 94.62 456 ALA A C 1
ATOM 3293 O O . ALA A 1 456 ? -8.954 -9.659 9.372 1.00 94.62 456 ALA A O 1
ATOM 3294 N N . THR A 1 457 ? -6.968 -10.016 8.355 1.00 95.50 457 THR A N 1
ATOM 3295 C CA . THR A 1 457 ? -6.129 -9.943 9.552 1.00 95.50 457 THR A CA 1
ATOM 3296 C C . THR A 1 457 ? -5.338 -8.644 9.507 1.00 95.50 457 THR A C 1
ATOM 3298 O O . THR A 1 457 ? -4.364 -8.522 8.763 1.00 95.50 457 THR A O 1
ATOM 3301 N N . ILE A 1 458 ? -5.763 -7.668 10.300 1.00 96.81 458 ILE A N 1
ATOM 3302 C CA . ILE A 1 458 ? -5.168 -6.338 10.416 1.00 96.81 458 ILE A CA 1
ATOM 3303 C C . ILE A 1 458 ? -4.404 -6.295 11.731 1.00 96.81 458 ILE A C 1
ATOM 3305 O O . ILE A 1 458 ? -5.010 -6.239 12.804 1.00 96.81 458 ILE A O 1
ATOM 3309 N N . ARG A 1 459 ? -3.071 -6.317 11.679 1.00 96.38 459 ARG A N 1
ATOM 3310 C CA . ARG A 1 459 ? -2.271 -6.354 12.906 1.00 96.38 459 ARG A CA 1
ATOM 3311 C C . ARG A 1 459 ? -1.038 -5.471 12.911 1.00 96.38 459 ARG A C 1
ATOM 3313 O O . ARG A 1 459 ? -0.410 -5.294 11.884 1.00 96.38 459 ARG A O 1
ATOM 3320 N N . ARG A 1 460 ? -0.627 -4.963 14.072 1.00 96.38 460 ARG A N 1
ATOM 3321 C CA . ARG A 1 460 ? 0.650 -4.229 14.223 1.00 96.38 460 ARG A CA 1
ATOM 3322 C C . ARG A 1 460 ? 0.822 -3.017 13.292 1.00 96.38 460 ARG A C 1
ATOM 3324 O O . ARG A 1 460 ? 1.936 -2.574 13.054 1.00 96.38 460 ARG A O 1
ATOM 3331 N N . ASN A 1 461 ? -0.265 -2.437 12.782 1.00 97.94 461 ASN A N 1
ATOM 3332 C CA . ASN A 1 461 ? -0.204 -1.261 11.910 1.00 97.94 461 ASN A CA 1
ATOM 3333 C C . ASN A 1 461 ? -0.310 0.034 12.723 1.00 97.94 461 ASN A C 1
ATOM 3335 O O . ASN A 1 461 ? -1.048 0.088 13.710 1.00 97.94 461 ASN A O 1
ATOM 3339 N N . THR A 1 462 ? 0.398 1.091 12.327 1.00 97.50 462 THR A N 1
ATOM 3340 C CA . THR A 1 462 ? 0.014 2.472 12.666 1.00 97.50 462 THR A CA 1
ATOM 3341 C C . THR A 1 462 ? -1.027 2.921 11.654 1.00 97.50 462 THR A C 1
ATOM 3343 O O . THR A 1 462 ? -0.718 3.015 10.470 1.00 97.50 462 THR A O 1
ATOM 3346 N N . ILE A 1 463 ? -2.245 3.210 12.092 1.00 97.50 463 ILE A N 1
ATOM 3347 C CA . ILE A 1 463 ? -3.340 3.633 11.221 1.00 97.50 463 ILE A CA 1
ATOM 3348 C C . ILE A 1 463 ? -3.750 5.037 11.631 1.00 97.50 463 ILE A C 1
ATOM 3350 O O . ILE A 1 463 ? -4.230 5.255 12.740 1.00 97.50 463 ILE A O 1
ATOM 3354 N N . ILE A 1 464 ? -3.565 5.989 10.730 1.00 94.56 464 ILE A N 1
ATOM 3355 C CA . ILE A 1 464 ? -3.939 7.382 10.918 1.00 94.56 464 ILE A CA 1
ATOM 3356 C C . ILE A 1 464 ? -5.095 7.660 9.971 1.00 94.56 464 ILE A C 1
ATOM 3358 O O . ILE A 1 464 ? -4.936 7.621 8.753 1.00 94.56 464 ILE A O 1
ATOM 3362 N N . GLY A 1 465 ? -6.275 7.914 10.535 1.00 86.94 465 GLY A N 1
ATOM 3363 C CA . GLY A 1 465 ? -7.497 8.100 9.749 1.00 86.94 465 GLY A CA 1
ATOM 3364 C C . GLY A 1 465 ? -7.500 9.356 8.867 1.00 86.94 465 GLY A C 1
ATOM 3365 O O . GLY A 1 465 ? -8.398 9.492 8.050 1.00 86.94 465 GLY A O 1
ATOM 3366 N N . GLY A 1 466 ? -6.527 10.261 9.026 1.00 85.81 466 GLY A N 1
ATOM 3367 C CA . GLY A 1 466 ? -6.367 11.505 8.263 1.00 85.81 466 GLY A CA 1
ATOM 3368 C C . GLY A 1 466 ? -5.088 11.546 7.415 1.00 85.81 466 GLY A C 1
ATOM 3369 O O . GLY A 1 466 ? -4.502 10.510 7.080 1.00 85.81 466 GLY A O 1
ATOM 3370 N N . ASP A 1 467 ? -4.649 12.757 7.066 1.00 81.94 467 ASP A N 1
ATOM 3371 C CA . ASP A 1 467 ? -3.409 12.986 6.323 1.00 81.94 467 ASP A CA 1
ATOM 3372 C C . ASP A 1 467 ? -2.177 13.020 7.252 1.00 81.94 467 ASP A C 1
ATOM 3374 O O . ASP A 1 467 ? -2.279 12.907 8.474 1.00 81.94 467 ASP A O 1
ATOM 3378 N N . GLN A 1 468 ? -0.982 13.161 6.671 1.00 74.69 468 GLN A N 1
ATOM 3379 C CA . GLN A 1 468 ? 0.284 13.196 7.424 1.00 74.69 468 GLN A CA 1
ATOM 3380 C C . GLN A 1 468 ? 0.462 14.430 8.300 1.00 74.69 468 GLN A C 1
ATOM 3382 O O . GLN A 1 468 ? 1.268 14.406 9.226 1.00 74.69 468 GLN A O 1
ATOM 3387 N N . ASN A 1 469 ? -0.259 15.503 7.998 1.00 76.88 469 ASN A N 1
ATOM 3388 C CA . ASN A 1 469 ? -0.164 16.754 8.730 1.00 76.88 469 ASN A CA 1
ATOM 3389 C C . ASN A 1 469 ? -1.182 16.810 9.879 1.00 76.88 469 ASN A C 1
ATOM 3391 O O . ASN A 1 469 ? -1.270 17.832 10.553 1.00 76.88 469 ASN A O 1
ATOM 3395 N N . GLY A 1 470 ? -1.976 15.749 10.079 1.00 64.56 470 GLY A N 1
ATOM 3396 C CA . GLY A 1 470 ? -3.120 15.755 10.992 1.00 64.56 470 GLY A CA 1
ATOM 3397 C C . GLY A 1 470 ? -4.261 16.665 10.520 1.00 64.56 470 GLY A C 1
ATOM 3398 O O . GLY A 1 470 ? -5.215 16.905 11.260 1.00 64.56 470 GLY A O 1
ATOM 3399 N N . ASN A 1 471 ? -4.178 17.161 9.285 1.00 62.50 471 ASN A N 1
ATOM 3400 C CA . ASN A 1 471 ? -5.149 18.037 8.660 1.00 62.50 471 ASN A CA 1
ATOM 3401 C C . ASN A 1 471 ? -6.086 17.177 7.811 1.00 62.50 471 ASN A C 1
ATOM 3403 O O . ASN A 1 471 ? -5.924 17.048 6.600 1.00 62.50 471 ASN A O 1
ATOM 3407 N N . GLY A 1 472 ? -7.123 16.607 8.422 1.00 54.78 472 GLY A N 1
ATOM 3408 C CA . GLY A 1 472 ? -8.248 16.043 7.668 1.00 54.78 472 GLY A CA 1
ATOM 3409 C C . GLY A 1 472 ? -9.104 17.147 7.041 1.00 54.78 472 GLY A C 1
ATOM 3410 O O . GLY A 1 472 ? -10.271 17.303 7.401 1.00 54.78 472 GLY A O 1
ATOM 3411 N N . ALA A 1 473 ? -8.499 17.959 6.168 1.00 52.47 473 ALA A N 1
ATOM 3412 C CA . ALA A 1 473 ? -9.068 19.173 5.599 1.00 52.47 473 ALA A CA 1
ATOM 3413 C C . ALA A 1 473 ? -10.514 18.932 5.141 1.00 52.47 473 ALA A C 1
ATOM 3415 O O . ALA A 1 473 ? -10.772 18.127 4.248 1.00 52.47 473 ALA A O 1
ATOM 3416 N N . SER A 1 474 ? -11.464 19.613 5.789 1.00 65.19 474 SER A N 1
ATOM 3417 C CA . SER A 1 474 ? -12.909 19.576 5.499 1.00 65.19 474 SER A CA 1
ATOM 3418 C C . SER A 1 474 ? -13.593 18.198 5.486 1.00 65.19 474 SER A C 1
ATOM 3420 O O . SER A 1 474 ? -14.696 18.077 4.958 1.00 65.19 474 SER A O 1
ATOM 3422 N N . SER A 1 475 ? -12.975 17.161 6.058 1.00 70.38 475 SER A N 1
ATOM 3423 C CA . SER A 1 475 ? -13.580 15.824 6.078 1.00 70.38 475 SER A CA 1
ATOM 3424 C C . SER A 1 475 ? -14.900 15.814 6.862 1.00 70.38 475 SER A C 1
ATOM 3426 O O . SER A 1 475 ? -14.991 16.310 7.982 1.00 70.38 475 SER A O 1
ATOM 3428 N N . THR A 1 476 ? -15.952 15.239 6.286 1.00 85.88 476 THR A N 1
ATOM 3429 C CA . THR A 1 476 ? -17.196 14.936 7.001 1.00 85.88 476 THR A CA 1
ATOM 3430 C C . THR A 1 476 ? -16.996 13.747 7.936 1.00 85.88 476 THR A C 1
ATOM 3432 O O . THR A 1 476 ? -17.503 13.733 9.060 1.00 85.88 476 THR A O 1
ATOM 3435 N N . SER A 1 477 ? -16.216 12.753 7.507 1.00 90.44 477 SER A N 1
ATOM 3436 C CA . SER A 1 477 ? -15.936 11.571 8.314 1.00 90.44 477 SER A CA 1
ATOM 3437 C C . SER A 1 477 ? -14.497 11.100 8.159 1.00 90.44 477 SER A C 1
ATOM 3439 O O . SER A 1 477 ? -13.962 11.041 7.051 1.00 90.44 477 SER A O 1
ATOM 3441 N N . VAL A 1 478 ? -13.882 10.750 9.285 1.00 93.12 478 VAL A N 1
ATOM 3442 C CA . VAL A 1 478 ? -12.551 10.153 9.366 1.00 93.12 478 VAL A CA 1
ATOM 3443 C C . VAL A 1 478 ? -12.638 8.843 10.118 1.00 93.12 478 VAL A C 1
ATOM 3445 O O . VAL A 1 478 ? -13.135 8.795 11.240 1.00 93.12 478 VAL A O 1
ATOM 3448 N N . MET A 1 479 ? -12.132 7.781 9.502 1.00 95.12 479 MET A N 1
ATOM 3449 C CA . MET A 1 479 ? -12.186 6.435 10.051 1.00 95.12 479 MET A CA 1
ATOM 3450 C C . MET A 1 479 ? -10.799 5.795 10.101 1.00 95.12 479 MET A C 1
ATOM 3452 O O . MET A 1 479 ? -10.015 5.903 9.158 1.00 95.12 479 MET A O 1
ATOM 3456 N N . GLY A 1 480 ? -10.475 5.098 11.187 1.00 96.31 480 GLY A N 1
ATOM 3457 C CA . GLY A 1 480 ? -9.270 4.270 11.246 1.00 96.31 480 GLY A CA 1
ATOM 3458 C C . GLY A 1 480 ? -9.450 3.020 10.390 1.00 96.31 480 GLY A C 1
ATOM 3459 O O . GLY A 1 480 ? -8.814 2.863 9.345 1.00 96.31 480 GLY A O 1
ATOM 3460 N N . VAL A 1 481 ? -10.372 2.160 10.820 1.00 97.06 481 VAL A N 1
ATOM 3461 C CA . VAL A 1 481 ? -10.779 0.940 10.119 1.00 97.06 481 VAL A CA 1
ATOM 3462 C C . VAL A 1 481 ? -12.283 0.979 9.866 1.00 97.06 481 VAL A C 1
ATOM 3464 O O . VAL A 1 481 ? -13.062 1.155 10.798 1.00 97.06 481 VAL A O 1
ATOM 3467 N N . TYR A 1 482 ? -12.693 0.796 8.614 1.00 95.56 482 TYR A N 1
ATOM 3468 C CA . TYR A 1 482 ? -14.095 0.674 8.218 1.00 95.56 482 TYR A CA 1
ATOM 3469 C C . TYR A 1 482 ? -14.401 -0.764 7.803 1.00 95.56 482 TYR A C 1
ATOM 3471 O O . TYR A 1 482 ? -13.830 -1.271 6.834 1.00 95.56 482 TYR A O 1
ATOM 3479 N N . LEU A 1 483 ? -15.313 -1.396 8.536 1.00 93.75 483 LEU A N 1
ATOM 3480 C CA . LEU A 1 483 ? -15.810 -2.747 8.322 1.00 93.75 483 LEU A CA 1
ATOM 3481 C C . LEU A 1 483 ? -17.157 -2.675 7.608 1.00 93.75 483 LEU A C 1
ATOM 3483 O O . LEU A 1 483 ? -18.225 -2.667 8.219 1.00 93.75 483 LEU A O 1
ATOM 3487 N N . GLY A 1 484 ? -17.087 -2.608 6.285 1.00 89.06 484 GLY A N 1
ATOM 3488 C CA . GLY A 1 484 ? -18.256 -2.717 5.433 1.00 89.06 484 GLY A CA 1
ATOM 3489 C C . GLY A 1 484 ? -18.620 -4.157 5.097 1.00 89.06 484 GLY A C 1
ATOM 3490 O O . GLY A 1 484 ? -19.584 -4.319 4.380 1.00 89.06 484 GLY A O 1
ATOM 3491 N N . SER A 1 485 ? -17.890 -5.184 5.550 1.00 81.44 485 SER A N 1
ATOM 3492 C CA . SER A 1 485 ? -18.110 -6.586 5.156 1.00 81.44 485 SER A CA 1
ATOM 3493 C C . SER A 1 485 ? -18.730 -7.447 6.261 1.00 81.44 485 SER A C 1
ATOM 3495 O O . SER A 1 485 ? -18.498 -7.212 7.447 1.00 81.44 485 SER A O 1
ATOM 3497 N N . ALA A 1 486 ? -19.432 -8.506 5.851 1.00 80.38 486 ALA A N 1
ATOM 3498 C CA . ALA A 1 486 ? -19.974 -9.546 6.723 1.00 80.38 486 ALA A CA 1
ATOM 3499 C C . ALA A 1 486 ? -18.989 -10.720 6.955 1.00 80.38 486 ALA A C 1
ATOM 3501 O O . ALA A 1 486 ? -19.407 -11.870 7.065 1.00 80.38 486 ALA A O 1
ATOM 3502 N N . GLN A 1 487 ? -17.678 -10.453 7.109 1.00 86.62 487 GLN A N 1
ATOM 3503 C CA . GLN A 1 487 ? -16.704 -11.428 7.654 1.00 86.62 487 GLN A CA 1
ATOM 3504 C C . GLN A 1 487 ? -16.155 -11.127 9.073 1.00 86.62 487 GLN A C 1
ATOM 3506 O O . GLN A 1 487 ? -16.085 -9.981 9.517 1.00 86.62 487 GLN A O 1
ATOM 3511 N N . ASN A 1 488 ? -15.726 -12.175 9.797 1.00 89.12 488 ASN A N 1
ATOM 3512 C CA . ASN A 1 488 ? -15.168 -12.092 11.162 1.00 89.12 488 ASN A CA 1
ATOM 3513 C C . ASN A 1 488 ? -13.712 -11.591 11.171 1.00 89.12 488 ASN A C 1
ATOM 3515 O O . ASN A 1 488 ? -12.785 -12.344 11.464 1.00 89.12 488 ASN A O 1
ATOM 3519 N N . HIS A 1 489 ? -13.491 -10.327 10.811 1.00 92.62 489 HIS A N 1
ATOM 3520 C CA . HIS A 1 489 ? -12.151 -9.734 10.746 1.00 92.62 489 HIS A CA 1
ATOM 3521 C C . HIS A 1 489 ? -11.421 -9.741 12.097 1.00 92.62 489 HIS A C 1
ATOM 3523 O O . HIS A 1 489 ? -12.035 -9.630 13.157 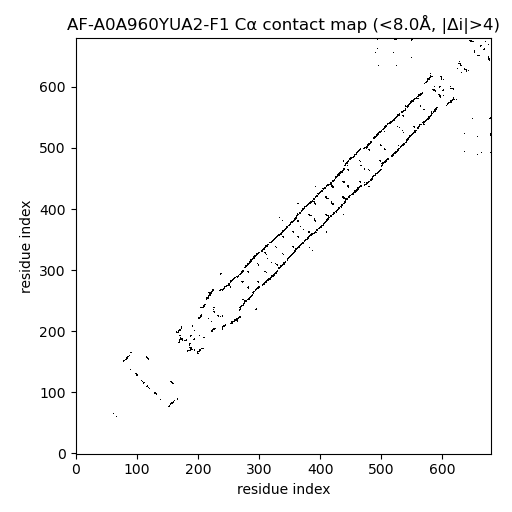1.00 92.62 489 HIS A O 1
ATOM 3529 N N . ILE A 1 490 ? -10.089 -9.813 12.049 1.00 94.25 490 ILE A N 1
ATOM 3530 C CA . ILE A 1 490 ? -9.219 -9.757 13.228 1.00 94.25 490 ILE A CA 1
ATOM 3531 C C . ILE A 1 490 ? -8.437 -8.446 13.186 1.00 94.25 490 ILE A C 1
ATOM 3533 O O . ILE A 1 490 ? -7.659 -8.212 12.263 1.00 94.25 490 ILE A O 1
ATOM 3537 N N . ILE A 1 491 ? -8.621 -7.602 14.198 1.00 95.88 491 ILE A N 1
ATOM 3538 C CA . ILE A 1 491 ? -7.960 -6.307 14.373 1.00 95.88 491 ILE A CA 1
ATOM 3539 C C . ILE A 1 491 ? -7.182 -6.356 15.686 1.00 95.88 491 ILE A C 1
ATOM 3541 O O . ILE A 1 491 ? -7.770 -6.305 16.768 1.00 95.88 491 ILE A O 1
ATOM 3545 N N . THR A 1 492 ? -5.854 -6.462 15.614 1.00 95.50 492 THR A N 1
ATOM 3546 C CA . THR A 1 492 ? -5.028 -6.630 16.819 1.00 95.50 492 THR A CA 1
ATOM 3547 C C . THR A 1 492 ? -3.694 -5.899 16.827 1.00 95.50 492 THR A C 1
ATOM 3549 O O . THR A 1 492 ? -3.029 -5.776 15.805 1.00 95.50 492 THR A O 1
ATOM 3552 N N . ASN A 1 493 ? -3.239 -5.437 17.992 1.00 95.81 493 ASN A N 1
ATOM 3553 C CA . ASN A 1 493 ? -1.923 -4.812 18.164 1.00 95.81 493 ASN A CA 1
ATOM 3554 C C . ASN A 1 493 ? -1.724 -3.563 17.286 1.00 95.81 493 ASN A C 1
ATOM 3556 O O . ASN A 1 493 ? -0.595 -3.167 16.983 1.00 95.81 493 ASN A O 1
ATOM 3560 N N . ASN A 1 494 ? -2.810 -2.938 16.827 1.00 97.94 494 ASN A N 1
ATOM 3561 C CA . ASN A 1 494 ? -2.743 -1.727 16.023 1.00 97.94 494 ASN A CA 1
ATOM 3562 C C . ASN A 1 494 ? -2.742 -0.495 16.927 1.00 97.94 494 ASN A C 1
ATOM 3564 O O . ASN A 1 494 ? -3.374 -0.463 17.981 1.00 97.94 494 ASN A O 1
ATOM 3568 N N . VAL A 1 495 ? -2.062 0.544 16.459 1.00 97.75 495 VAL A N 1
ATOM 3569 C CA . VAL A 1 495 ? -2.206 1.905 16.966 1.00 97.75 495 VAL A CA 1
ATOM 3570 C C . VAL A 1 495 ? -3.090 2.625 15.963 1.00 97.75 495 VAL A C 1
ATOM 3572 O O . VAL A 1 495 ? -2.700 2.765 14.806 1.00 97.75 495 VAL A O 1
ATOM 3575 N N . ILE A 1 496 ? -4.272 3.052 16.388 1.00 97.50 496 ILE A N 1
ATOM 3576 C CA . ILE A 1 496 ? -5.255 3.733 15.548 1.00 97.50 496 ILE A CA 1
ATOM 3577 C C . ILE A 1 496 ? -5.414 5.150 16.081 1.00 97.50 496 ILE A C 1
ATOM 3579 O O . ILE A 1 496 ? -5.866 5.336 17.206 1.00 97.50 496 ILE A O 1
ATOM 3583 N N . VAL A 1 497 ? -5.044 6.151 15.284 1.00 95.12 497 VAL A N 1
ATOM 3584 C CA . VAL A 1 497 ? -5.135 7.561 15.672 1.00 95.12 497 VAL A CA 1
ATOM 3585 C C . VAL A 1 497 ? -6.021 8.321 14.699 1.00 95.12 497 VAL A C 1
ATOM 3587 O O . VAL A 1 497 ? -5.777 8.362 13.493 1.00 95.12 497 VAL A O 1
ATOM 3590 N N . LEU A 1 498 ? -7.047 8.975 15.226 1.00 90.31 498 LEU A N 1
ATOM 3591 C CA . LEU A 1 498 ? -7.974 9.780 14.437 1.00 90.31 498 LEU A CA 1
ATOM 3592 C C . LEU A 1 498 ? -7.549 11.236 14.535 1.00 90.31 498 LEU A C 1
ATOM 3594 O O . LEU A 1 498 ? -7.935 11.940 15.461 1.00 90.31 498 LEU A O 1
ATOM 3598 N N . GLN A 1 499 ? -6.689 11.663 13.615 1.00 76.81 499 GLN A N 1
ATOM 3599 C CA . GLN A 1 499 ? -6.188 13.034 13.558 1.00 76.81 499 GLN A CA 1
ATOM 3600 C C . GLN A 1 499 ? -6.981 13.818 12.514 1.00 76.81 499 GLN A C 1
ATOM 3602 O O . GLN A 1 499 ? -6.631 13.802 11.334 1.00 76.81 499 GLN A O 1
ATOM 3607 N N . SER A 1 500 ? -8.090 14.441 12.917 1.00 69.44 500 SER A N 1
ATOM 3608 C CA . SER A 1 500 ? -8.848 15.297 12.007 1.00 69.44 500 SER A CA 1
ATOM 3609 C C . SER A 1 500 ? -9.800 16.247 12.722 1.00 69.44 500 SER A C 1
ATOM 3611 O O . SER A 1 500 ? -10.460 15.856 13.677 1.00 69.44 500 SER A O 1
ATOM 3613 N N . ALA A 1 501 ? -9.966 17.444 12.153 1.00 75.31 501 ALA A N 1
ATOM 3614 C CA . ALA A 1 501 ? -11.083 18.350 12.419 1.00 75.31 501 ALA A CA 1
ATOM 3615 C C . ALA A 1 501 ? -12.412 17.878 11.779 1.00 75.31 501 ALA A C 1
ATOM 3617 O O . ALA A 1 501 ? -13.291 18.696 11.504 1.00 75.31 501 ALA A O 1
ATOM 3618 N N . ALA A 1 502 ? -12.545 16.579 11.488 1.00 84.69 502 ALA A N 1
ATOM 3619 C CA . ALA A 1 502 ? -13.714 16.011 10.836 1.00 84.69 502 ALA A CA 1
ATOM 3620 C C . ALA A 1 502 ? -14.959 16.222 11.686 1.00 84.69 502 ALA A C 1
ATOM 3622 O O . ALA A 1 502 ? -14.875 16.147 12.911 1.00 84.69 502 ALA A O 1
ATOM 3623 N N . THR A 1 503 ? -16.131 16.369 11.066 1.00 87.50 503 THR A N 1
ATOM 3624 C CA . THR A 1 503 ? -17.390 16.389 11.834 1.00 87.50 503 THR A CA 1
ATOM 3625 C C . THR A 1 503 ? -17.634 15.078 12.582 1.00 87.50 503 THR A C 1
ATOM 3627 O O . THR A 1 503 ? -18.231 15.091 13.650 1.00 87.50 503 THR A O 1
ATOM 3630 N N . SER A 1 504 ? -17.130 13.952 12.072 1.00 89.69 504 SER A N 1
ATOM 3631 C CA . SER A 1 504 ? -17.182 12.660 12.755 1.00 89.69 504 SER A CA 1
ATOM 3632 C C . SER A 1 504 ? -15.839 11.941 12.673 1.00 89.69 504 SER A C 1
ATOM 3634 O O . SER A 1 504 ? -15.285 11.790 11.584 1.00 89.69 504 SER A O 1
ATOM 3636 N N . SER A 1 505 ? -15.348 11.452 13.812 1.00 91.75 505 SER A N 1
ATOM 3637 C CA . SER A 1 505 ? -14.145 10.613 13.881 1.00 91.75 505 SER A CA 1
ATOM 3638 C C . SER A 1 505 ? -14.479 9.252 14.486 1.00 91.75 505 SER A C 1
ATOM 3640 O O . SER A 1 505 ? -14.989 9.188 15.605 1.00 91.75 505 SER A O 1
ATOM 3642 N N . ILE A 1 506 ? -14.181 8.166 13.764 1.00 93.81 506 ILE A N 1
ATOM 3643 C CA . ILE A 1 506 ? -14.459 6.794 14.202 1.00 93.81 506 ILE A CA 1
ATOM 3644 C C . ILE A 1 506 ? -13.205 5.911 14.173 1.00 93.81 506 ILE A C 1
ATOM 3646 O O . ILE A 1 506 ? -12.543 5.798 13.148 1.00 93.81 506 ILE A O 1
ATOM 3650 N N . GLY A 1 507 ? -12.859 5.252 15.280 1.00 94.44 507 GLY A N 1
ATOM 3651 C CA . GLY A 1 507 ? -11.666 4.392 15.334 1.00 94.44 507 GLY A CA 1
ATOM 3652 C C . GLY A 1 507 ? -11.864 3.131 14.502 1.00 94.44 507 GLY A C 1
ATOM 3653 O O . GLY A 1 507 ? -11.171 2.918 13.505 1.00 94.44 507 GLY A O 1
ATOM 3654 N N . VAL A 1 508 ? -12.863 2.343 14.893 1.00 95.94 508 VAL A N 1
ATOM 3655 C CA . VAL A 1 508 ? -13.355 1.171 14.163 1.00 95.94 508 VAL A CA 1
ATOM 3656 C C . VAL A 1 508 ? -14.853 1.335 13.909 1.00 95.94 508 VAL A C 1
ATOM 3658 O O . VAL A 1 508 ? -15.634 1.446 14.853 1.00 95.94 508 VAL A O 1
ATOM 3661 N N . ALA A 1 509 ? -15.246 1.383 12.638 1.00 93.94 509 ALA A N 1
ATOM 3662 C CA . ALA A 1 509 ? -16.623 1.591 12.199 1.00 93.94 509 ALA A CA 1
ATOM 3663 C C . ALA A 1 509 ? -17.212 0.316 11.589 1.00 93.94 509 ALA A C 1
ATOM 3665 O O . ALA A 1 509 ? -16.534 -0.361 10.818 1.00 93.94 509 ALA A O 1
ATOM 3666 N N . PHE A 1 510 ? -18.480 0.044 11.883 1.00 91.56 510 PHE A N 1
ATOM 3667 C CA . PHE A 1 510 ? -19.267 -1.062 11.342 1.00 91.56 510 PHE A CA 1
ATOM 3668 C C . PHE A 1 510 ? -20.439 -0.463 10.569 1.00 91.56 510 PHE A C 1
ATOM 3670 O O . PHE A 1 510 ? -21.064 0.465 11.078 1.00 91.56 510 PHE A O 1
ATOM 3677 N N . ASP A 1 511 ? -20.735 -0.934 9.357 1.00 83.06 511 ASP A N 1
ATOM 3678 C CA . ASP A 1 511 ? -21.748 -0.258 8.522 1.00 83.06 511 ASP A CA 1
ATOM 3679 C C . ASP A 1 511 ? -22.618 -1.180 7.657 1.00 83.06 511 ASP A C 1
ATOM 3681 O O . ASP A 1 511 ? -23.544 -0.702 7.010 1.00 83.06 511 ASP A O 1
ATOM 3685 N N . PHE A 1 512 ? -22.409 -2.501 7.683 1.00 73.31 512 PHE A N 1
ATOM 3686 C CA . PHE A 1 512 ? -23.175 -3.433 6.843 1.00 73.31 512 PHE A CA 1
ATOM 3687 C C . PHE A 1 512 ? -24.140 -4.337 7.611 1.00 73.31 512 PHE A C 1
ATOM 3689 O O . PHE A 1 512 ? -23.786 -4.853 8.666 1.00 73.31 512 PHE A O 1
ATOM 3696 N N . ALA A 1 513 ? -25.327 -4.567 7.040 1.00 65.31 513 ALA A N 1
ATOM 3697 C CA . ALA A 1 513 ? -26.291 -5.575 7.484 1.00 65.31 513 ALA A CA 1
ATOM 3698 C C . ALA A 1 513 ? -25.820 -6.981 7.083 1.00 65.31 513 ALA A C 1
ATOM 3700 O O . ALA A 1 513 ? -25.560 -7.226 5.905 1.00 65.31 513 ALA A O 1
ATOM 3701 N N . GLY A 1 514 ? -25.700 -7.898 8.047 1.00 63.41 514 GLY A N 1
ATOM 3702 C CA . GLY A 1 514 ? -25.256 -9.276 7.777 1.00 63.41 514 GLY A CA 1
ATOM 3703 C C . GLY A 1 514 ? -24.350 -9.927 8.825 1.00 63.41 514 GLY A C 1
ATOM 3704 O O . GLY A 1 514 ? -23.727 -10.929 8.503 1.00 63.41 514 GLY A O 1
ATOM 3705 N N . VAL A 1 515 ? -24.289 -9.361 10.035 1.00 55.16 515 VAL A N 1
ATOM 3706 C CA . VAL A 1 515 ? -23.691 -9.873 11.284 1.00 55.16 515 VAL A CA 1
ATOM 3707 C C . VAL A 1 515 ? -22.351 -10.584 11.167 1.00 55.16 515 VAL A C 1
ATOM 3709 O O . VAL A 1 515 ? -22.254 -11.761 10.822 1.00 55.16 515 VAL A O 1
ATOM 3712 N N . THR A 1 516 ? -21.315 -9.896 11.635 1.00 68.94 516 THR A N 1
ATOM 3713 C CA . THR A 1 516 ? -20.081 -10.541 12.077 1.00 68.94 516 THR A CA 1
ATOM 3714 C C . THR A 1 516 ? -19.733 -10.167 13.488 1.00 68.94 516 THR A C 1
ATOM 3716 O O . THR A 1 516 ? -20.122 -9.120 14.003 1.00 68.94 516 THR A O 1
ATOM 3719 N N . SER A 1 517 ? -18.933 -11.035 14.088 1.00 87.06 517 SER A N 1
ATOM 3720 C CA . SER A 1 517 ? -18.328 -10.863 15.397 1.00 87.06 517 SER A CA 1
ATOM 3721 C C . SER A 1 517 ? -16.823 -10.653 15.188 1.00 87.06 517 SER A C 1
ATOM 3723 O O . SER A 1 517 ? -16.041 -11.582 15.421 1.00 87.06 517 SER A O 1
ATOM 3725 N N . PRO A 1 518 ? -16.372 -9.490 14.665 1.00 91.69 518 PRO A N 1
ATOM 3726 C CA . PRO A 1 518 ? -14.948 -9.250 14.510 1.00 91.69 518 PRO A CA 1
ATOM 3727 C C . PRO A 1 518 ? -14.267 -9.211 15.877 1.00 91.69 518 PRO A C 1
ATOM 3729 O O . PRO A 1 518 ? -14.872 -8.909 16.908 1.00 91.69 518 PRO A O 1
ATOM 3732 N N . VAL A 1 519 ? -12.975 -9.505 15.866 1.00 93.06 519 VAL A N 1
ATOM 3733 C CA . VAL A 1 519 ? -12.132 -9.520 17.058 1.00 93.06 519 VAL A CA 1
ATOM 3734 C C . VAL A 1 519 ? -11.308 -8.247 17.081 1.00 93.06 519 VAL A C 1
ATOM 3736 O O . VAL A 1 519 ? -10.444 -8.053 16.231 1.00 93.06 519 VAL A O 1
ATOM 3739 N N . ILE A 1 520 ? -11.562 -7.383 18.056 1.00 94.50 520 ILE A N 1
ATOM 3740 C CA . ILE A 1 520 ? -10.860 -6.118 18.273 1.00 94.50 520 ILE A CA 1
ATOM 3741 C C . ILE A 1 520 ? -10.123 -6.232 19.602 1.00 94.50 520 ILE A C 1
ATOM 3743 O O . ILE A 1 520 ? -10.696 -5.987 20.665 1.00 94.50 520 ILE A O 1
ATOM 3747 N N . VAL A 1 521 ? -8.857 -6.650 19.565 1.00 93.44 521 VAL A N 1
ATOM 3748 C CA . VAL A 1 521 ? -8.126 -6.961 20.801 1.00 93.44 521 VAL A CA 1
ATOM 3749 C C . VAL A 1 521 ? -6.712 -6.416 20.798 1.00 93.44 521 VAL A C 1
ATOM 3751 O O . VAL A 1 521 ? -6.020 -6.494 19.786 1.00 93.44 521 VAL A O 1
ATOM 3754 N N . ASN A 1 522 ? -6.253 -5.917 21.947 1.00 94.12 522 ASN A N 1
ATOM 3755 C CA . ASN A 1 522 ? -4.912 -5.352 22.112 1.00 94.12 522 ASN A CA 1
ATOM 3756 C C . ASN A 1 522 ? -4.652 -4.171 21.159 1.00 94.12 522 ASN A C 1
ATOM 3758 O O . ASN A 1 522 ? -3.579 -4.059 20.589 1.00 94.12 522 ASN A O 1
ATOM 3762 N N . ASN A 1 523 ? -5.621 -3.300 20.893 1.00 97.44 523 ASN A N 1
ATOM 3763 C CA . ASN A 1 523 ? -5.373 -2.092 20.101 1.00 97.44 523 ASN A CA 1
ATOM 3764 C C . ASN A 1 523 ? -5.242 -0.878 21.017 1.00 97.44 523 ASN A C 1
ATOM 3766 O O . ASN A 1 523 ? -5.872 -0.817 22.071 1.00 97.44 523 ASN A O 1
ATOM 3770 N N . THR A 1 524 ? -4.458 0.110 20.596 1.00 97.25 524 THR A N 1
ATOM 3771 C CA . THR A 1 524 ? -4.472 1.448 21.193 1.00 97.25 524 THR A CA 1
ATOM 3772 C C . THR A 1 524 ? -5.203 2.384 20.237 1.00 97.25 524 THR A C 1
ATOM 3774 O O . THR A 1 524 ? -4.707 2.652 19.145 1.00 97.25 524 THR A O 1
ATOM 3777 N N . ILE A 1 525 ? -6.389 2.852 20.623 1.00 96.81 525 ILE A N 1
ATOM 3778 C CA . ILE A 1 525 ? -7.273 3.688 19.807 1.00 96.81 525 ILE A CA 1
ATOM 3779 C C . ILE A 1 525 ? -7.356 5.073 20.442 1.00 96.81 525 ILE A C 1
ATOM 3781 O O . ILE A 1 525 ? -7.917 5.239 21.523 1.00 96.81 525 ILE A O 1
ATOM 3785 N N . ILE A 1 526 ? -6.799 6.068 19.760 1.00 94.81 526 ILE A N 1
ATOM 3786 C CA . ILE A 1 526 ? -6.747 7.452 20.221 1.00 94.81 526 ILE A CA 1
ATOM 3787 C C . ILE A 1 526 ? -7.572 8.307 19.280 1.00 94.81 526 ILE A C 1
ATOM 3789 O O . ILE A 1 526 ? -7.261 8.459 18.096 1.00 94.81 526 ILE A O 1
ATOM 3793 N N . SER A 1 527 ? -8.629 8.888 19.819 1.00 90.62 527 SER A N 1
ATOM 3794 C CA . SER A 1 527 ? -9.508 9.747 19.048 1.00 90.62 527 SER A CA 1
ATOM 3795 C C . SER A 1 527 ? -9.242 11.205 19.396 1.00 90.62 527 SER A C 1
ATOM 3797 O O . SER A 1 527 ? -9.469 11.609 20.533 1.00 90.62 527 SER A O 1
ATOM 3799 N N . LYS A 1 528 ? -8.738 12.008 18.453 1.00 86.44 528 LYS A N 1
ATOM 3800 C CA . LYS A 1 528 ? -8.539 13.441 18.713 1.00 86.44 528 LYS A CA 1
ATOM 3801 C C . LYS A 1 528 ? -9.865 14.202 18.630 1.00 86.44 528 LYS A C 1
ATOM 3803 O O . LYS A 1 528 ? -10.888 13.641 18.235 1.00 86.44 528 LYS A O 1
ATOM 3808 N N . SER A 1 529 ? -9.852 15.467 19.041 1.00 79.62 529 SER A N 1
ATOM 3809 C CA . SER A 1 529 ? -11.050 16.306 19.115 1.00 79.62 529 SER A CA 1
ATOM 3810 C C . SER A 1 529 ? -11.804 16.405 17.780 1.00 79.62 529 SER A C 1
ATOM 3812 O O . SER A 1 529 ? -11.212 16.619 16.726 1.00 79.62 529 SER A O 1
ATOM 3814 N N . SER A 1 530 ? -13.133 16.270 17.839 1.00 82.44 530 SER A N 1
ATOM 3815 C CA . SER A 1 530 ? -14.052 16.522 16.722 1.00 82.44 530 SER A CA 1
ATOM 3816 C C . SER A 1 530 ? -15.182 17.439 17.195 1.00 82.44 530 SER A C 1
ATOM 3818 O O . SER A 1 530 ? -15.668 17.267 18.315 1.00 82.44 530 SER A O 1
ATOM 3820 N N . PRO A 1 531 ? -15.632 18.400 16.368 1.00 82.12 531 PRO A N 1
ATOM 3821 C CA . PRO A 1 531 ? -16.703 19.319 16.735 1.00 82.12 531 PRO A CA 1
ATOM 3822 C C . PRO A 1 531 ? -18.093 18.678 16.845 1.00 82.12 531 PRO A C 1
ATOM 3824 O O . PRO A 1 531 ? -18.950 19.278 17.487 1.00 82.12 531 PRO A O 1
ATOM 3827 N N . SER A 1 532 ? -18.366 17.525 16.214 1.00 82.50 532 SER A N 1
ATOM 3828 C CA . SER A 1 532 ? -19.735 16.963 16.183 1.00 82.50 532 SER A CA 1
ATOM 3829 C C . SER A 1 532 ? -19.861 15.549 16.742 1.00 82.50 532 SER A C 1
ATOM 3831 O O . SER A 1 532 ? -20.974 15.130 17.051 1.00 82.50 532 SER A O 1
ATOM 3833 N N . GLY A 1 533 ? -18.755 14.835 16.954 1.00 84.19 533 GLY A N 1
ATOM 3834 C CA . GLY A 1 533 ? -18.771 13.595 17.720 1.00 84.19 533 GLY A CA 1
ATOM 3835 C C . GLY A 1 533 ? -17.639 12.645 17.370 1.00 84.19 533 GLY A C 1
ATOM 3836 O O . GLY A 1 533 ? -17.167 12.569 16.234 1.00 84.19 533 GLY A O 1
ATOM 3837 N N . VAL A 1 534 ? -17.224 11.882 18.371 1.00 84.62 534 VAL A N 1
ATOM 3838 C CA . VAL A 1 534 ? -16.169 10.884 18.255 1.00 84.62 534 VAL A CA 1
ATOM 3839 C C . VAL A 1 534 ? -16.668 9.548 18.782 1.00 84.62 534 VAL A C 1
ATOM 3841 O O . VAL A 1 534 ? -17.137 9.477 19.903 1.00 84.62 534 VAL A O 1
ATOM 3844 N N . ASN A 1 535 ? -16.536 8.480 18.001 1.00 91.88 535 ASN A N 1
ATOM 3845 C CA . ASN A 1 535 ? -16.826 7.125 18.470 1.00 91.88 535 ASN A CA 1
ATOM 3846 C C . ASN A 1 535 ? -15.574 6.276 18.284 1.00 91.88 535 ASN A C 1
ATOM 3848 O O . ASN A 1 535 ? -15.218 5.960 17.155 1.00 91.88 535 ASN A O 1
ATOM 3852 N N . SER A 1 536 ? -14.865 5.887 19.341 1.00 94.50 536 SER A N 1
ATOM 3853 C CA . SER A 1 536 ? -13.650 5.084 19.124 1.00 94.50 536 SER A CA 1
ATOM 3854 C C . SER A 1 536 ? -13.973 3.710 18.520 1.00 94.50 536 SER A C 1
ATOM 3856 O O . SER A 1 536 ? -13.245 3.235 17.651 1.00 94.50 536 SER A O 1
ATOM 3858 N N . ILE A 1 537 ? -15.099 3.111 18.905 1.00 95.19 537 ILE A N 1
ATOM 3859 C CA . ILE A 1 537 ? -15.690 1.931 18.273 1.00 95.19 537 ILE A CA 1
ATOM 3860 C C . ILE A 1 537 ? -17.184 2.206 18.064 1.00 95.19 537 ILE A C 1
ATOM 3862 O O . ILE A 1 537 ? -17.863 2.655 18.983 1.00 95.19 537 ILE A O 1
ATOM 3866 N N . ASN A 1 538 ? -17.694 1.969 16.857 1.00 94.31 538 ASN A N 1
ATOM 3867 C CA . ASN A 1 538 ? -19.087 2.236 16.490 1.00 94.31 538 ASN A CA 1
ATOM 3868 C C . ASN A 1 538 ? -19.772 0.951 16.014 1.00 94.31 538 ASN A C 1
ATOM 3870 O O . ASN A 1 538 ? -19.508 0.508 14.898 1.00 94.31 538 ASN A O 1
ATOM 3874 N N . LEU A 1 539 ? -20.624 0.376 16.860 1.00 92.75 539 LEU A N 1
ATOM 3875 C CA . LEU A 1 539 ? -21.331 -0.882 16.646 1.00 92.75 539 LEU A CA 1
ATOM 3876 C C . LEU A 1 539 ? -22.663 -0.625 15.934 1.00 92.75 539 LEU A C 1
ATOM 3878 O O . LEU A 1 539 ? -23.449 0.246 16.322 1.00 92.75 539 LEU A O 1
ATOM 3882 N N . ARG A 1 540 ? -22.897 -1.366 14.849 1.00 90.06 540 ARG A N 1
ATOM 3883 C CA . ARG A 1 540 ? -24.099 -1.279 14.009 1.00 90.06 540 ARG A CA 1
ATOM 3884 C C . ARG A 1 540 ? -24.474 -2.655 13.469 1.00 90.06 540 ARG A C 1
ATOM 3886 O O . ARG A 1 540 ? -23.610 -3.523 13.362 1.00 90.06 540 ARG A O 1
ATOM 3893 N N . ASN A 1 541 ? -25.731 -2.783 13.041 1.00 84.50 541 ASN A N 1
ATOM 3894 C CA . ASN A 1 541 ? -26.222 -3.873 12.193 1.00 84.50 541 ASN A CA 1
ATOM 3895 C C . ASN A 1 541 ? -26.049 -5.292 12.775 1.00 84.50 541 ASN A C 1
ATOM 3897 O O . ASN A 1 541 ? -25.507 -6.187 12.121 1.00 84.50 541 ASN A O 1
ATOM 3901 N N . ASP A 1 542 ? -26.496 -5.460 14.016 1.00 85.38 542 ASP A N 1
ATOM 3902 C CA . ASP A 1 542 ? -26.486 -6.686 14.826 1.00 85.38 542 ASP A CA 1
ATOM 3903 C C . ASP A 1 542 ? -25.104 -7.359 14.997 1.00 85.38 542 ASP A C 1
ATOM 3905 O O . ASP A 1 542 ? -25.009 -8.545 15.307 1.00 85.38 542 ASP A O 1
ATOM 3909 N N . ALA A 1 543 ? -24.003 -6.628 14.779 1.00 86.00 543 ALA A N 1
ATOM 3910 C CA . ALA A 1 543 ? -22.648 -7.125 15.006 1.00 86.00 543 ALA A CA 1
ATOM 3911 C C . ALA A 1 543 ? -22.390 -7.390 16.498 1.00 86.00 543 ALA A C 1
ATOM 3913 O O . ALA A 1 543 ? -22.596 -6.504 17.316 1.00 86.00 543 ALA A O 1
ATOM 3914 N N . THR A 1 544 ? -21.842 -8.564 16.835 1.00 90.12 544 THR A N 1
ATOM 3915 C CA . THR A 1 544 ? -21.557 -8.976 18.226 1.00 90.12 544 THR A CA 1
ATOM 3916 C C . THR A 1 544 ? -20.054 -9.195 18.461 1.00 90.12 544 THR A C 1
ATOM 3918 O O . THR A 1 544 ? -19.597 -10.321 18.700 1.00 90.12 544 THR A O 1
ATOM 3921 N N . PRO A 1 545 ? -19.216 -8.150 18.331 1.00 91.81 545 PRO A N 1
ATOM 3922 C CA . PRO A 1 545 ? -17.762 -8.296 18.340 1.00 91.81 545 PRO A CA 1
ATOM 3923 C C . PRO A 1 545 ? -17.202 -8.783 19.679 1.00 91.81 545 PRO A C 1
ATOM 3925 O O . PRO A 1 545 ? -17.823 -8.649 20.732 1.00 91.81 545 PRO A O 1
ATOM 3928 N N . ILE A 1 546 ? -15.965 -9.275 19.633 1.00 91.19 546 ILE A N 1
ATOM 3929 C CA . ILE A 1 546 ? -15.117 -9.440 20.817 1.00 91.19 546 ILE A CA 1
ATOM 3930 C C . ILE A 1 546 ? -14.248 -8.194 20.932 1.00 91.19 546 ILE A C 1
ATOM 3932 O O . ILE A 1 546 ? -13.425 -7.930 20.055 1.00 91.19 546 ILE A O 1
ATOM 3936 N N . ILE A 1 547 ? -14.398 -7.445 22.019 1.00 92.62 547 ILE A N 1
ATOM 3937 C CA . ILE A 1 547 ? -13.647 -6.221 22.299 1.00 92.62 547 ILE A CA 1
ATOM 3938 C C . ILE A 1 547 ? -12.904 -6.405 23.616 1.00 92.62 547 ILE A C 1
ATOM 3940 O O . ILE A 1 547 ? -13.499 -6.334 24.694 1.00 92.62 547 ILE A O 1
ATOM 3944 N N . ALA A 1 548 ? -11.589 -6.617 23.555 1.00 90.94 548 ALA A N 1
ATOM 3945 C CA . ALA A 1 548 ? -10.827 -6.836 24.778 1.00 90.94 548 ALA A CA 1
ATOM 3946 C C . ALA A 1 548 ? -9.414 -6.265 24.805 1.00 90.94 548 ALA A C 1
ATOM 3948 O O . ALA A 1 548 ? -8.788 -6.052 23.772 1.00 90.94 548 ALA A O 1
ATOM 3949 N N . ASN A 1 549 ? -8.876 -6.049 26.008 1.00 91.19 549 ASN A N 1
ATOM 3950 C CA . ASN A 1 549 ? -7.496 -5.588 26.219 1.00 91.19 549 ASN A CA 1
ATOM 3951 C C . ASN A 1 549 ? -7.113 -4.334 25.408 1.00 91.19 549 ASN A C 1
ATOM 3953 O O . ASN A 1 549 ? -5.932 -4.118 25.140 1.00 91.19 549 ASN A O 1
ATOM 3957 N N . ASN A 1 550 ? -8.069 -3.525 24.953 1.00 94.81 550 ASN A N 1
ATOM 3958 C CA . ASN A 1 550 ? -7.760 -2.319 24.197 1.00 94.81 550 ASN A CA 1
ATOM 3959 C C . ASN A 1 550 ? -7.466 -1.170 25.165 1.00 94.81 550 ASN A C 1
ATOM 3961 O O . ASN A 1 550 ? -8.024 -1.114 26.260 1.00 94.81 550 ASN A O 1
ATOM 3965 N N . ILE A 1 551 ? -6.631 -0.228 24.738 1.00 94.38 551 ILE A N 1
ATOM 3966 C CA . ILE A 1 551 ? -6.592 1.108 25.328 1.00 94.38 551 ILE A CA 1
ATOM 3967 C C . ILE A 1 551 ? -7.384 2.026 24.411 1.00 94.38 551 ILE A C 1
ATOM 3969 O O . ILE A 1 551 ? -7.066 2.133 23.228 1.00 94.38 551 ILE A O 1
ATOM 3973 N N . ILE A 1 552 ? -8.399 2.691 24.947 1.00 94.25 552 ILE A N 1
ATOM 3974 C CA . ILE A 1 552 ? -9.247 3.609 24.199 1.00 94.25 552 ILE A CA 1
ATOM 3975 C C . ILE A 1 552 ? -9.252 4.951 24.921 1.00 94.25 552 ILE A C 1
ATOM 3977 O O . ILE A 1 552 ? -9.685 5.054 26.067 1.00 94.25 552 ILE A O 1
ATOM 3981 N N . ALA A 1 553 ? -8.768 5.981 24.237 1.00 92.25 553 ALA A N 1
ATOM 3982 C CA . ALA A 1 553 ? -8.709 7.335 24.762 1.00 92.25 553 ALA A CA 1
ATOM 3983 C C . ALA A 1 553 ? -9.321 8.321 23.771 1.00 92.25 553 ALA A C 1
ATOM 3985 O O . ALA A 1 553 ? -9.275 8.117 22.551 1.00 92.25 553 ALA A O 1
ATOM 3986 N N . SER A 1 554 ? -9.867 9.412 24.296 1.00 89.12 554 SER A N 1
ATOM 3987 C CA . SER A 1 554 ? -10.340 10.528 23.488 1.00 89.12 554 SER A CA 1
ATOM 3988 C C . SER A 1 554 ? -9.778 11.842 24.011 1.00 89.12 554 SER A C 1
ATOM 3990 O O . SER A 1 554 ? -9.558 12.014 25.202 1.00 89.12 554 SER A O 1
ATOM 3992 N N . GLU A 1 555 ? -9.523 12.779 23.112 1.00 87.31 555 GLU A N 1
ATOM 3993 C CA . GLU A 1 555 ? -9.272 14.188 23.442 1.00 87.31 555 GLU A CA 1
ATOM 3994 C C . GLU A 1 555 ? -10.494 15.051 23.076 1.00 87.31 555 GLU A C 1
ATOM 3996 O O . GLU A 1 555 ? -10.460 16.278 23.166 1.00 87.31 555 GLU A O 1
ATOM 4001 N N . SER A 1 556 ? -11.580 14.416 22.620 1.00 86.12 556 SER A N 1
ATOM 4002 C CA . SER A 1 556 ? -12.830 15.078 22.264 1.00 86.12 556 SER A CA 1
ATOM 4003 C C . SER A 1 556 ? -13.706 15.331 23.483 1.00 86.12 556 SER A C 1
ATOM 4005 O O . SER A 1 556 ? -13.812 14.502 24.386 1.00 86.12 556 SER A O 1
ATOM 4007 N N . SER A 1 557 ? -14.420 16.455 23.459 1.00 85.00 557 SER A N 1
ATOM 4008 C CA . SER A 1 557 ? -15.459 16.767 24.438 1.00 85.00 557 SER A CA 1
ATOM 4009 C C . SER A 1 557 ? -16.828 16.149 24.113 1.00 85.00 557 SER A C 1
ATOM 4011 O O . SER A 1 557 ? -17.750 16.268 24.916 1.00 85.00 557 SER A O 1
ATOM 4013 N N . ILE A 1 558 ? -16.987 15.506 22.949 1.00 87.38 558 ILE A N 1
ATOM 4014 C CA . ILE A 1 558 ? -18.272 14.991 22.442 1.00 87.38 558 ILE A CA 1
ATOM 4015 C C . ILE A 1 558 ? -18.078 13.598 21.829 1.00 87.38 558 ILE A C 1
ATOM 4017 O O . ILE A 1 558 ? -17.152 13.397 21.042 1.00 87.38 558 ILE A O 1
ATOM 4021 N N . GLY A 1 559 ? -18.961 12.650 22.159 1.00 87.88 559 GLY A N 1
ATOM 4022 C CA . GLY A 1 559 ? -19.132 11.299 21.601 1.00 87.88 559 GLY A CA 1
ATOM 4023 C C . GLY A 1 559 ? -19.059 10.171 22.650 1.00 87.88 559 GLY A C 1
ATOM 4024 O O . GLY A 1 559 ? -19.445 10.385 23.798 1.00 87.88 559 GLY A O 1
ATOM 4025 N N . TYR A 1 560 ? -18.528 9.000 22.286 1.00 91.00 560 TYR A N 1
ATOM 4026 C CA . TYR A 1 560 ? -18.375 7.842 23.178 1.00 91.00 560 TYR A CA 1
ATOM 4027 C C . TYR A 1 560 ? -17.099 7.041 22.874 1.00 91.00 560 TYR A C 1
ATOM 4029 O O . TYR A 1 560 ? -16.590 7.049 21.751 1.00 91.00 560 TYR A O 1
ATOM 4037 N N . HIS A 1 561 ? -16.579 6.274 23.838 1.00 92.69 561 HIS A N 1
ATOM 4038 C CA . HIS A 1 561 ? -15.543 5.286 23.502 1.00 92.69 561 HIS A CA 1
ATOM 4039 C C . HIS A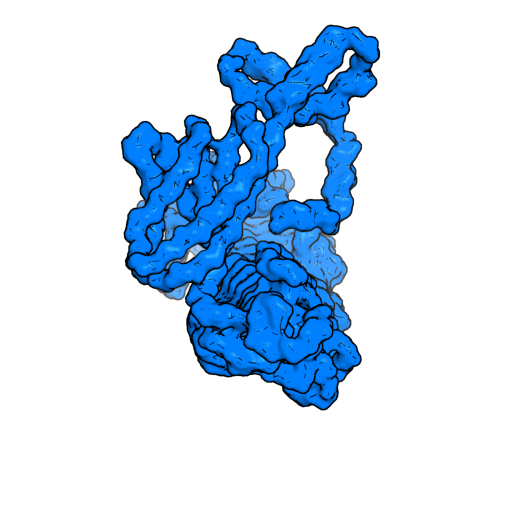 1 561 ? -16.120 4.158 22.654 1.00 92.69 561 HIS A C 1
ATOM 4041 O O . HIS A 1 561 ? -15.576 3.834 21.601 1.00 92.69 561 HIS A O 1
ATOM 4047 N N . ILE A 1 562 ? -17.231 3.582 23.100 1.00 93.75 562 ILE A N 1
ATOM 4048 C CA . ILE A 1 562 ? -17.956 2.549 22.370 1.00 93.75 562 ILE A CA 1
ATOM 4049 C C . ILE A 1 562 ? -19.390 3.037 22.219 1.00 93.75 562 ILE A C 1
ATOM 4051 O O . ILE A 1 562 ? -20.015 3.432 23.200 1.00 93.75 562 ILE A O 1
ATOM 4055 N N . ALA A 1 563 ? -19.885 3.073 20.990 1.00 93.88 563 ALA A N 1
ATOM 4056 C CA . ALA A 1 563 ? -21.248 3.477 20.693 1.00 93.88 563 ALA A CA 1
ATOM 4057 C C . ALA A 1 563 ? -21.965 2.347 19.974 1.00 93.88 563 ALA A C 1
ATOM 4059 O O . ALA A 1 563 ? -21.612 2.024 18.843 1.00 93.88 563 ALA A O 1
ATOM 4060 N N . GLU A 1 564 ? -22.975 1.789 20.616 1.00 92.69 564 GLU A N 1
ATOM 4061 C CA . GLU A 1 564 ? -23.955 0.906 20.013 1.00 92.69 564 GLU A CA 1
ATOM 4062 C C . GLU A 1 564 ? -25.104 1.743 19.466 1.00 92.69 564 GLU A C 1
ATOM 4064 O O . GLU A 1 564 ? -25.782 2.467 20.188 1.00 92.69 564 GLU A O 1
ATOM 4069 N N . LEU A 1 565 ? -25.270 1.717 18.144 1.00 90.69 565 LEU A N 1
ATOM 4070 C CA . LEU A 1 565 ? -26.248 2.559 17.454 1.00 90.69 565 LEU A CA 1
ATOM 4071 C C . LEU A 1 565 ? -27.464 1.777 16.945 1.00 90.69 565 LEU A C 1
ATOM 4073 O O . LEU A 1 565 ? -28.342 2.383 16.333 1.00 90.69 565 LEU A O 1
ATOM 4077 N N . HIS A 1 566 ? -27.516 0.460 17.156 1.00 89.81 566 HIS A N 1
ATOM 4078 C CA . HIS A 1 566 ? -28.630 -0.408 16.765 1.00 89.81 566 HIS A CA 1
ATOM 4079 C C . HIS A 1 566 ? -28.919 -1.412 17.884 1.00 89.81 566 HIS A C 1
ATOM 4081 O O . HIS A 1 566 ? -27.994 -1.859 18.542 1.00 89.81 566 HIS A O 1
ATOM 4087 N N . VAL A 1 567 ? -30.188 -1.780 18.078 1.00 86.00 567 VAL A N 1
ATOM 4088 C CA . VAL A 1 567 ? -30.569 -2.829 19.042 1.00 86.00 567 VAL A CA 1
ATOM 4089 C C . VAL A 1 567 ? -29.923 -4.156 18.639 1.00 86.00 567 VAL A C 1
ATOM 4091 O O . VAL A 1 567 ? -30.018 -4.529 17.473 1.00 86.00 567 VAL A O 1
ATOM 4094 N N . GLY A 1 568 ? -29.343 -4.887 19.593 1.00 83.19 568 GLY A N 1
ATOM 4095 C CA . GLY A 1 568 ? -28.785 -6.223 19.357 1.00 83.19 568 GLY A CA 1
ATOM 4096 C C . GLY A 1 568 ? -27.367 -6.218 18.782 1.00 83.19 568 GLY A C 1
ATOM 4097 O O . GLY A 1 568 ? -26.934 -7.229 18.229 1.00 83.19 568 GLY A O 1
ATOM 4098 N N . THR A 1 569 ? -26.643 -5.099 18.898 1.00 87.94 569 THR A N 1
ATOM 4099 C CA . THR A 1 569 ? -25.217 -5.000 18.537 1.00 87.94 569 THR A CA 1
ATOM 4100 C C . THR A 1 569 ? -24.288 -5.163 19.737 1.00 87.94 569 THR A C 1
ATOM 4102 O O . THR A 1 569 ? -23.128 -4.738 19.700 1.00 87.94 569 THR A O 1
ATOM 4105 N N . ASP A 1 570 ? -24.791 -5.796 20.794 1.00 87.19 570 ASP A N 1
ATOM 4106 C CA . ASP A 1 570 ? -24.045 -6.044 22.014 1.00 87.19 570 ASP A CA 1
ATOM 4107 C C . ASP A 1 570 ? -22.766 -6.838 21.717 1.00 87.19 570 ASP A C 1
ATOM 4109 O O . ASP A 1 570 ? -22.805 -7.903 21.083 1.00 87.19 570 ASP A O 1
ATOM 4113 N N . PRO A 1 571 ? -21.595 -6.376 22.188 1.00 89.31 571 PRO A N 1
ATOM 4114 C CA . PRO A 1 571 ? -20.389 -7.178 22.138 1.00 89.31 571 PRO A CA 1
ATOM 4115 C C . PRO A 1 571 ? -20.620 -8.537 22.803 1.00 89.31 571 PRO A C 1
ATOM 4117 O O . PRO A 1 571 ? -21.041 -8.617 23.956 1.00 89.31 571 PRO A O 1
ATOM 4120 N N . SER A 1 572 ? -20.250 -9.617 22.115 1.00 88.00 572 SER A N 1
ATOM 4121 C CA . SER A 1 572 ? -20.273 -10.958 22.715 1.00 88.00 572 SER A CA 1
ATOM 4122 C C . SER A 1 572 ? -19.282 -11.074 23.876 1.00 88.00 572 SER A C 1
ATOM 4124 O O . SER A 1 572 ? -19.482 -11.864 24.798 1.00 88.00 572 SER A O 1
ATOM 4126 N N . ILE A 1 573 ? -18.211 -10.276 23.832 1.00 87.12 573 ILE A N 1
ATOM 4127 C CA . ILE A 1 573 ? -17.248 -10.089 24.915 1.00 87.12 573 ILE A CA 1
ATOM 4128 C C . ILE A 1 573 ? -16.848 -8.614 24.933 1.00 87.12 573 ILE A C 1
ATOM 4130 O O . ILE A 1 573 ? -16.316 -8.104 23.947 1.00 87.12 573 ILE A O 1
ATOM 4134 N N . LEU A 1 574 ? -17.019 -7.954 26.076 1.00 88.25 574 LEU A N 1
ATOM 4135 C CA . LEU A 1 574 ? -16.421 -6.654 26.368 1.00 88.25 574 LEU A CA 1
ATOM 4136 C C . LEU A 1 574 ? -15.653 -6.779 27.680 1.00 88.25 574 LEU A C 1
ATOM 4138 O O . LEU A 1 574 ? -16.256 -6.745 28.752 1.00 88.25 574 LEU A O 1
ATOM 4142 N N . GLU A 1 575 ? -14.334 -6.967 27.600 1.00 86.62 575 GLU A N 1
ATOM 4143 C CA . GLU A 1 575 ? -13.523 -7.258 28.786 1.00 86.62 575 GLU A CA 1
ATOM 4144 C C . GLU A 1 575 ? -12.160 -6.572 28.782 1.00 86.62 575 GLU A C 1
ATOM 4146 O O . GLU A 1 575 ? -11.460 -6.497 27.776 1.00 86.62 575 GLU A O 1
ATOM 4151 N N . ASN A 1 576 ? -11.702 -6.169 29.967 1.00 85.75 576 ASN A N 1
ATOM 4152 C CA . ASN A 1 576 ? -10.310 -5.769 30.184 1.00 85.75 576 ASN A CA 1
ATOM 4153 C C . ASN A 1 576 ? -9.820 -4.584 29.329 1.00 85.75 576 ASN A C 1
ATOM 4155 O O . ASN A 1 576 ? -8.624 -4.450 29.079 1.00 85.75 576 ASN A O 1
ATOM 4159 N N . ASN A 1 577 ? -10.733 -3.735 28.866 1.00 89.75 577 ASN A N 1
ATOM 4160 C CA . ASN A 1 577 ? -10.390 -2.519 28.139 1.00 89.75 577 ASN A CA 1
ATOM 4161 C C . ASN A 1 577 ? -10.104 -1.379 29.123 1.00 89.75 577 ASN A C 1
ATOM 4163 O O . ASN A 1 577 ? -10.828 -1.218 30.105 1.00 89.75 577 ASN A O 1
ATOM 4167 N N . LEU A 1 578 ? -9.078 -0.581 28.831 1.00 90.00 578 LEU A N 1
ATOM 4168 C CA . LEU A 1 578 ? -8.777 0.666 29.524 1.00 90.00 578 LEU A CA 1
ATOM 4169 C C . LEU A 1 578 ? -9.427 1.824 28.761 1.00 90.00 578 LEU A C 1
ATOM 4171 O O . LEU A 1 578 ? -8.994 2.145 27.655 1.00 90.00 578 LEU A O 1
ATOM 4175 N N . LEU A 1 579 ? -10.447 2.447 29.355 1.00 89.69 579 LEU A N 1
ATOM 4176 C CA . LEU A 1 579 ? -11.196 3.566 28.769 1.00 89.69 579 LEU A CA 1
ATOM 4177 C C . LEU A 1 579 ? -11.009 4.824 29.631 1.00 89.69 579 LEU A C 1
ATOM 4179 O O . LEU A 1 579 ? -11.256 4.767 30.838 1.00 89.69 579 LEU A O 1
ATOM 4183 N N . PHE A 1 580 ? -10.569 5.943 29.052 1.00 86.50 580 PHE A N 1
ATOM 4184 C CA . PHE A 1 580 ? -10.362 7.199 29.791 1.00 86.50 580 PHE A CA 1
ATOM 4185 C C . PHE A 1 580 ? -10.426 8.454 28.903 1.00 86.50 580 PHE A C 1
ATOM 4187 O O . PHE A 1 580 ? -10.316 8.380 27.681 1.00 86.50 580 PHE A O 1
ATOM 4194 N N . ASN A 1 581 ? -10.547 9.626 29.541 1.00 83.69 581 ASN A N 1
ATOM 4195 C CA . ASN A 1 581 ? -10.752 10.927 28.892 1.00 83.69 581 ASN A CA 1
ATOM 4196 C C . ASN A 1 581 ? -11.990 10.979 27.988 1.00 83.69 581 ASN A C 1
ATOM 4198 O O . ASN A 1 581 ? -11.901 11.335 26.815 1.00 83.69 581 ASN A O 1
ATOM 4202 N N . TYR A 1 582 ? -13.161 10.656 28.537 1.00 79.88 582 TYR A N 1
ATOM 4203 C CA . TYR A 1 582 ? -14.414 10.837 27.811 1.00 79.88 582 TYR A CA 1
ATOM 4204 C C . TYR A 1 582 ? -15.487 11.500 28.672 1.00 79.88 582 TYR A C 1
ATOM 4206 O O . TYR A 1 582 ? -15.959 10.892 29.633 1.00 79.88 582 TYR A O 1
ATOM 4214 N N . PRO A 1 583 ? -15.924 12.722 28.324 1.00 67.69 583 PRO A N 1
ATOM 4215 C CA . PRO A 1 583 ? -16.881 13.447 29.152 1.00 67.69 583 PRO A CA 1
ATOM 4216 C C . PRO A 1 583 ? -18.346 13.033 28.951 1.00 67.69 583 PRO A C 1
ATOM 4218 O O . PRO A 1 583 ? -19.125 13.196 29.883 1.00 67.69 583 PRO A O 1
ATOM 4221 N N . GLN A 1 584 ? -18.737 12.504 27.784 1.00 83.00 584 GLN A N 1
ATOM 4222 C CA . GLN A 1 584 ? -20.128 12.095 27.515 1.00 83.00 584 GLN A CA 1
ATOM 4223 C C . GLN A 1 584 ? -20.469 10.673 27.989 1.00 83.00 584 GLN A C 1
ATOM 4225 O O . GLN A 1 584 ? -21.526 10.475 28.582 1.00 83.00 584 GLN A O 1
ATOM 4230 N N . GLY A 1 585 ? -19.595 9.686 27.778 1.00 84.62 585 GLY A N 1
ATOM 4231 C CA . GLY A 1 585 ? -19.832 8.321 28.246 1.00 84.62 585 GLY A CA 1
ATOM 4232 C C . GLY A 1 585 ? -18.752 7.336 27.811 1.00 84.62 585 GLY A C 1
ATOM 4233 O O . GLY A 1 585 ? -18.066 7.541 26.810 1.00 84.62 585 GLY A O 1
ATOM 4234 N N . LEU A 1 586 ? -18.609 6.254 28.575 1.00 88.75 586 LEU A N 1
ATOM 4235 C CA . LEU A 1 586 ? -17.719 5.142 28.239 1.00 88.75 586 LEU A CA 1
ATOM 4236 C C . LEU A 1 586 ? -18.376 4.202 27.223 1.00 88.75 586 LEU A C 1
ATOM 4238 O O . LEU A 1 586 ? -17.705 3.674 26.342 1.00 88.75 586 LEU A O 1
ATOM 4242 N N . TYR A 1 587 ? -19.689 4.026 27.335 1.00 91.56 587 TYR A N 1
ATOM 4243 C CA . TYR A 1 587 ? -20.491 3.201 26.442 1.00 91.56 587 TYR A CA 1
ATOM 4244 C C . TYR A 1 587 ? -21.824 3.902 26.176 1.00 91.56 587 TYR A C 1
ATOM 4246 O O . TYR A 1 587 ? -22.421 4.443 27.110 1.00 91.56 587 TYR A O 1
ATOM 4254 N N . TYR A 1 588 ? -22.280 3.922 24.930 1.00 93.25 588 TYR A N 1
ATOM 4255 C CA . TYR A 1 588 ? -23.646 4.304 24.579 1.00 93.25 588 TYR A CA 1
ATOM 4256 C C . TYR A 1 588 ? -24.400 3.063 24.132 1.00 93.25 588 TYR A C 1
ATOM 4258 O O . TYR A 1 588 ? -24.008 2.462 23.140 1.00 93.25 588 TYR A O 1
ATOM 4266 N N . ASP A 1 589 ? -25.446 2.721 24.871 1.00 90.62 589 ASP A N 1
ATOM 4267 C CA . ASP A 1 589 ? -26.396 1.657 24.576 1.00 90.62 589 ASP A CA 1
ATOM 4268 C C . ASP A 1 589 ? -27.650 2.301 23.965 1.00 90.62 589 ASP A C 1
ATOM 4270 O O . ASP A 1 589 ? -28.255 3.208 24.550 1.00 90.62 589 ASP A O 1
ATOM 4274 N N . GLN A 1 590 ? -28.039 1.851 22.774 1.00 88.38 590 GLN A N 1
ATOM 4275 C CA . GLN A 1 590 ? -29.194 2.374 22.051 1.00 88.38 590 GLN A CA 1
ATOM 4276 C C . GLN A 1 590 ? -30.521 2.149 22.811 1.00 88.38 590 GLN A C 1
ATOM 4278 O O . GLN A 1 590 ? -31.444 2.953 22.642 1.00 88.38 590 GLN A O 1
ATOM 4283 N N . GLY A 1 591 ? -30.611 1.117 23.660 1.00 80.88 591 GLY A N 1
ATOM 4284 C CA . GLY A 1 591 ? -31.806 0.744 24.421 1.00 80.88 591 GLY A CA 1
ATOM 4285 C C . GLY A 1 591 ? -31.913 1.378 25.812 1.00 80.88 591 GLY A C 1
ATOM 4286 O O . GLY A 1 591 ? -33.025 1.621 26.287 1.00 80.88 591 GLY A O 1
ATOM 4287 N N . VAL A 1 592 ? -30.782 1.682 26.459 1.00 82.69 592 VAL A N 1
ATOM 4288 C CA . VAL A 1 592 ? -30.742 2.180 27.852 1.00 82.69 592 VAL A CA 1
ATOM 4289 C C . VAL A 1 592 ? -30.231 3.622 27.959 1.00 82.69 592 VAL A C 1
ATOM 4291 O O . VAL A 1 592 ? -30.695 4.381 28.814 1.00 82.69 592 VAL A O 1
ATOM 4294 N N . GLY A 1 593 ? -29.319 4.039 27.078 1.00 87.50 593 GLY A N 1
ATOM 4295 C CA . GLY A 1 593 ? -28.690 5.359 27.083 1.00 87.50 593 GLY A CA 1
ATOM 4296 C C . GLY A 1 593 ? -27.181 5.313 27.345 1.00 87.50 593 GLY A C 1
ATOM 4297 O O . GLY A 1 593 ? -26.480 4.378 26.977 1.00 87.50 593 GLY A O 1
ATOM 4298 N N . PHE A 1 594 ? -26.632 6.376 27.934 1.00 88.62 594 PHE A N 1
ATOM 4299 C CA . PHE A 1 594 ? -25.185 6.508 28.136 1.00 88.62 594 PHE A CA 1
ATOM 4300 C C . PHE A 1 594 ? -24.733 5.964 29.498 1.00 88.62 594 PHE A C 1
ATOM 4302 O O . PHE A 1 594 ? -25.242 6.342 30.554 1.00 88.62 594 PHE A O 1
ATOM 4309 N N . HIS A 1 595 ? -23.688 5.142 29.482 1.00 88.88 595 HIS A N 1
ATOM 4310 C CA . HIS A 1 595 ? -23.021 4.612 30.664 1.00 88.88 595 HIS A CA 1
ATOM 4311 C C . HIS A 1 595 ? -21.726 5.386 30.888 1.00 88.88 595 HIS A C 1
ATOM 4313 O O . HIS A 1 595 ? -20.737 5.243 30.165 1.00 88.88 595 HIS A O 1
ATOM 4319 N N . THR A 1 596 ? -21.718 6.229 31.915 1.00 87.00 596 THR A N 1
ATOM 4320 C CA . THR A 1 596 ? -20.561 7.066 32.255 1.00 87.00 596 THR A CA 1
ATOM 4321 C C . THR A 1 596 ? -19.617 6.404 33.240 1.00 87.00 596 THR A C 1
ATOM 4323 O O . THR A 1 596 ? -18.552 6.946 33.478 1.00 87.00 596 THR A O 1
ATOM 4326 N N . THR A 1 597 ? -19.956 5.256 33.831 1.00 84.50 597 THR A N 1
ATOM 4327 C CA . THR A 1 597 ? -19.109 4.621 34.849 1.00 84.50 597 THR A CA 1
ATOM 4328 C C . THR A 1 597 ? -18.790 3.178 34.520 1.00 84.50 597 THR A C 1
ATOM 4330 O O . THR A 1 597 ? -19.569 2.468 33.890 1.00 84.50 597 THR A O 1
ATOM 4333 N N . ALA A 1 598 ? -17.655 2.737 35.052 1.00 79.19 598 ALA A N 1
ATOM 4334 C CA . ALA A 1 598 ? -17.225 1.352 35.079 1.00 79.19 598 ALA A CA 1
ATOM 4335 C C . ALA A 1 598 ? -18.309 0.376 35.527 1.00 79.19 598 ALA A C 1
ATOM 4337 O O . ALA A 1 598 ? -18.595 -0.619 34.868 1.00 79.19 598 ALA A O 1
ATOM 4338 N N . ALA A 1 599 ? -18.909 0.686 36.676 1.00 82.56 599 ALA A N 1
ATOM 4339 C CA . ALA A 1 599 ? -19.929 -0.140 37.287 1.00 82.56 599 ALA A CA 1
ATOM 4340 C C . ALA A 1 599 ? -21.175 -0.219 36.401 1.00 82.56 599 ALA A C 1
ATOM 4342 O O . ALA A 1 599 ? -21.731 -1.298 36.264 1.00 82.56 599 ALA A O 1
ATOM 4343 N N . ALA A 1 600 ? -21.569 0.886 35.757 1.00 85.94 600 ALA A N 1
ATOM 4344 C CA . ALA A 1 600 ? -22.713 0.901 34.851 1.00 85.94 600 ALA A CA 1
ATOM 4345 C C . ALA A 1 600 ? -22.469 0.064 33.588 1.00 85.94 600 ALA A C 1
ATOM 4347 O O . ALA A 1 600 ? -23.367 -0.663 33.189 1.00 85.94 600 ALA A O 1
ATOM 4348 N N . VAL A 1 601 ? -21.271 0.128 32.995 1.00 83.44 601 VAL A N 1
ATOM 4349 C CA . VAL A 1 601 ? -20.892 -0.722 31.848 1.00 83.44 601 VAL A CA 1
ATOM 4350 C C . VAL A 1 601 ? -20.848 -2.198 32.261 1.00 83.44 601 VAL A C 1
ATOM 4352 O O . VAL A 1 601 ? -21.343 -3.060 31.549 1.00 83.44 601 VAL A O 1
ATOM 4355 N N . ASN A 1 602 ? -20.298 -2.503 33.439 1.00 79.25 602 ASN A N 1
ATOM 4356 C CA . ASN A 1 602 ? -20.210 -3.872 33.960 1.00 79.25 602 ASN A CA 1
ATOM 4357 C C . ASN A 1 602 ? -21.546 -4.439 34.462 1.00 79.25 602 ASN A C 1
ATOM 4359 O O . ASN A 1 602 ? -21.646 -5.642 34.673 1.00 79.25 602 ASN A O 1
ATOM 4363 N N . ALA A 1 603 ? -22.543 -3.590 34.700 1.00 81.06 603 ALA A N 1
ATOM 4364 C CA . ALA A 1 603 ? -23.877 -3.998 35.126 1.00 81.06 603 ALA A CA 1
ATOM 4365 C C . ALA A 1 603 ? -24.840 -4.218 33.949 1.00 81.06 603 ALA A C 1
ATOM 4367 O O . ALA A 1 603 ? -25.985 -4.599 34.190 1.00 81.06 603 ALA A O 1
ATOM 4368 N N . MET A 1 604 ? -24.407 -3.976 32.704 1.00 78.69 604 MET A N 1
ATOM 4369 C CA . MET A 1 604 ? -25.206 -4.285 31.516 1.00 78.69 604 MET A CA 1
ATOM 4370 C C . MET A 1 604 ? -25.409 -5.803 31.456 1.00 78.69 604 MET A C 1
ATOM 4372 O O . MET A 1 604 ? -24.454 -6.557 31.279 1.00 78.69 604 MET A O 1
ATOM 4376 N N . GLY A 1 605 ? -26.647 -6.245 31.693 1.00 64.62 605 GLY A N 1
ATOM 4377 C CA . GLY A 1 605 ? -26.996 -7.664 31.831 1.00 64.62 605 GLY A CA 1
ATOM 4378 C C . GLY A 1 605 ? -26.882 -8.465 30.534 1.00 64.62 605 GLY A C 1
ATOM 4379 O O . GLY A 1 605 ? -26.797 -9.690 30.593 1.00 64.62 605 GLY A O 1
ATOM 4380 N N . ASP A 1 606 ? -26.838 -7.772 29.395 1.00 64.62 606 ASP A N 1
ATOM 4381 C CA . ASP A 1 606 ? -26.845 -8.365 28.056 1.00 64.62 606 ASP A CA 1
ATOM 4382 C C . ASP A 1 606 ? -25.434 -8.687 27.532 1.00 64.62 606 ASP A C 1
ATOM 4384 O O . ASP A 1 606 ? -25.278 -9.480 26.604 1.00 64.62 606 ASP A O 1
ATOM 4388 N N . ILE A 1 607 ? -24.383 -8.179 28.191 1.00 67.44 607 ILE A N 1
ATOM 4389 C CA . ILE A 1 607 ? -22.993 -8.548 27.901 1.00 67.44 607 ILE A CA 1
ATOM 4390 C C . ILE A 1 607 ? -22.555 -9.637 28.890 1.00 67.44 607 ILE A C 1
ATOM 4392 O O . ILE A 1 607 ? -22.544 -9.385 30.099 1.00 67.44 607 ILE A O 1
ATOM 4396 N N . PRO A 1 608 ? -22.126 -10.831 28.431 1.00 61.56 608 PRO A N 1
ATOM 4397 C CA . PRO A 1 608 ? -21.574 -11.866 29.300 1.00 61.56 608 PRO A CA 1
ATOM 4398 C C . PRO A 1 608 ? -20.335 -11.350 30.050 1.00 61.56 608 PRO A C 1
ATOM 4400 O O . PRO A 1 608 ? -19.212 -11.376 29.547 1.00 61.56 608 PRO A O 1
ATOM 4403 N N . THR A 1 609 ? -20.519 -10.860 31.275 1.00 51.91 609 THR A N 1
ATOM 4404 C CA . THR A 1 609 ? -19.448 -10.309 32.111 1.00 51.91 609 THR A CA 1
ATOM 4405 C C . THR A 1 609 ? -18.730 -11.428 32.854 1.00 51.91 609 THR A C 1
ATOM 4407 O O . THR A 1 609 ? -18.793 -11.548 34.076 1.00 51.91 609 THR A O 1
ATOM 4410 N N . ASN A 1 610 ? -18.001 -12.268 32.120 1.00 50.94 610 ASN A N 1
ATOM 4411 C CA . ASN A 1 610 ? -17.174 -13.289 32.757 1.00 50.94 610 ASN A CA 1
ATOM 4412 C C . ASN A 1 610 ? -15.979 -12.676 33.508 1.00 50.94 610 ASN A C 1
ATOM 4414 O O . ASN A 1 610 ? -15.440 -13.317 34.410 1.00 50.94 610 ASN A O 1
ATOM 4418 N N . SER A 1 611 ? -15.588 -11.424 33.229 1.00 49.91 611 SER A N 1
ATOM 4419 C CA . SER A 1 611 ? -14.663 -10.675 34.082 1.00 49.91 611 SER A CA 1
ATOM 4420 C C . SER A 1 611 ? -14.643 -9.161 33.788 1.00 49.91 611 SER A C 1
ATOM 4422 O O . SER A 1 611 ? -14.192 -8.731 32.731 1.00 49.91 611 SER A O 1
ATOM 4424 N N . GLY A 1 612 ? -15.064 -8.341 34.761 1.00 55.78 612 GLY A N 1
ATOM 4425 C CA . GLY A 1 612 ? -15.295 -6.890 34.642 1.00 55.78 612 GLY A CA 1
ATOM 4426 C C . GLY A 1 612 ? -14.320 -6.085 33.765 1.00 55.78 612 GLY A C 1
ATOM 4427 O O . GLY A 1 612 ? -13.098 -6.274 33.798 1.00 55.78 612 GLY A O 1
ATOM 4428 N N . ASN A 1 613 ? -14.875 -5.146 32.996 1.00 53.34 613 ASN A N 1
ATOM 4429 C CA . ASN A 1 613 ? -14.117 -4.122 32.289 1.00 53.34 613 ASN A CA 1
ATOM 4430 C C . ASN A 1 613 ? -13.291 -3.299 33.274 1.00 53.34 613 ASN A C 1
A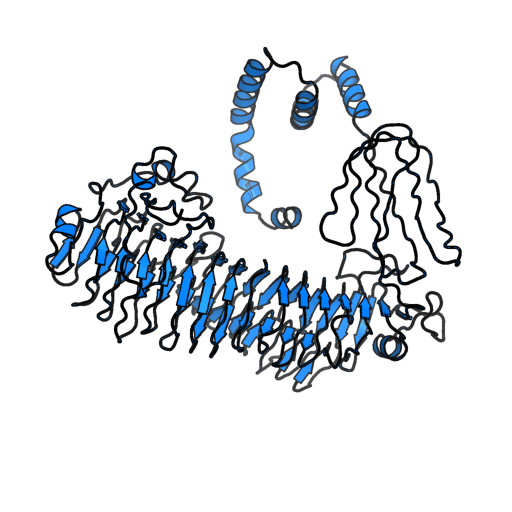TOM 4432 O O . ASN A 1 613 ? -13.791 -2.850 34.310 1.00 53.34 613 ASN A O 1
ATOM 4436 N N . MET A 1 614 ? -12.017 -3.101 32.929 1.00 53.25 614 MET A N 1
ATOM 4437 C CA . MET A 1 614 ? -11.051 -2.352 33.728 1.00 53.25 614 MET A CA 1
ATOM 4438 C C . MET A 1 614 ? -11.116 -0.868 33.398 1.00 53.25 614 MET A C 1
ATOM 4440 O O . MET A 1 614 ? -10.181 -0.242 32.913 1.00 53.25 614 MET A O 1
ATOM 4444 N N . THR A 1 615 ? -12.255 -0.282 33.681 1.00 52.00 615 THR A N 1
ATOM 4445 C CA . THR A 1 615 ? -12.405 1.164 33.705 1.00 52.00 615 THR A CA 1
ATOM 4446 C C . THR A 1 615 ? -12.030 1.633 35.101 1.00 52.00 615 THR A C 1
ATOM 4448 O O . THR A 1 615 ? -12.731 1.343 36.071 1.00 52.00 615 THR A O 1
ATOM 4451 N N . THR A 1 616 ? -10.926 2.369 35.220 1.00 49.69 616 THR A N 1
ATOM 4452 C CA . THR A 1 616 ? -10.801 3.321 36.327 1.00 49.69 616 THR A CA 1
ATOM 4453 C C . THR A 1 616 ? -11.974 4.293 36.241 1.00 49.69 616 THR A C 1
ATOM 4455 O O . THR A 1 616 ? -12.488 4.538 35.148 1.00 49.69 616 THR A O 1
ATOM 4458 N N . THR A 1 617 ? -12.418 4.839 37.374 1.00 51.47 617 THR A N 1
ATOM 4459 C CA . THR A 1 617 ? -13.335 5.989 37.417 1.00 51.47 617 THR A CA 1
ATOM 4460 C C . THR A 1 617 ? -12.980 6.952 36.280 1.00 51.47 617 THR A C 1
ATOM 4462 O O . THR A 1 617 ? -11.786 7.215 36.138 1.00 51.47 617 THR A O 1
ATOM 4465 N N . PRO A 1 618 ? -13.926 7.427 35.447 1.00 51.12 618 PRO A N 1
ATOM 4466 C CA . PRO A 1 618 ? -13.609 8.317 34.336 1.00 51.12 618 PRO A CA 1
ATOM 4467 C C . PRO A 1 618 ? -12.803 9.494 34.861 1.00 51.12 618 PRO A C 1
ATOM 4469 O O . PRO A 1 618 ? -13.325 10.366 35.555 1.00 51.12 618 PRO A O 1
ATOM 4472 N N . VAL A 1 619 ? -11.506 9.490 34.592 1.00 54.97 619 VAL A N 1
ATOM 4473 C CA . VAL A 1 619 ? -10.661 10.617 34.939 1.00 54.97 619 VAL A CA 1
ATOM 4474 C C . VAL A 1 619 ? -10.649 11.470 33.687 1.00 54.97 619 VAL A C 1
ATOM 4476 O O . VAL A 1 619 ? -9.941 11.182 32.725 1.00 54.97 619 VAL A O 1
ATOM 4479 N N . ASN A 1 620 ? -11.529 12.464 33.652 1.00 61.06 620 ASN A N 1
ATOM 4480 C CA . ASN A 1 620 ? -11.469 13.483 32.617 1.00 61.06 620 ASN A CA 1
ATOM 4481 C C . ASN A 1 620 ? -10.205 14.324 32.826 1.00 61.06 620 ASN A C 1
ATOM 4483 O O . ASN A 1 620 ? -9.914 14.734 33.949 1.00 61.06 620 ASN A O 1
ATOM 4487 N N . GLY A 1 621 ? -9.483 14.606 31.739 1.00 64.69 621 GLY A N 1
ATOM 4488 C CA . GLY A 1 621 ? -8.333 15.512 31.756 1.00 64.69 621 GLY A CA 1
ATOM 4489 C C . GLY A 1 621 ? -6.999 14.863 32.128 1.00 64.69 621 GLY A C 1
ATOM 4490 O O . GLY A 1 621 ? -6.076 15.579 32.508 1.00 64.69 621 GLY A O 1
ATOM 4491 N N . ILE A 1 622 ? -6.868 13.537 32.014 1.00 77.50 622 ILE A N 1
ATOM 4492 C CA . ILE A 1 622 ? -5.553 12.894 32.042 1.00 77.50 622 ILE A CA 1
ATOM 4493 C C . ILE A 1 622 ? -4.776 13.327 30.795 1.00 77.50 622 ILE A C 1
ATOM 4495 O O . ILE A 1 622 ? -5.214 13.110 29.670 1.00 77.50 622 ILE A O 1
ATOM 4499 N N . ASP A 1 623 ? -3.588 13.891 30.968 1.00 83.31 623 ASP A N 1
ATOM 4500 C CA . ASP A 1 623 ? -2.669 14.082 29.847 1.00 83.31 623 ASP A CA 1
ATOM 4501 C C . ASP A 1 623 ? -2.188 12.706 29.348 1.00 83.31 623 ASP A C 1
ATOM 4503 O O . ASP A 1 623 ? -1.690 11.900 30.140 1.00 83.31 623 ASP A O 1
ATOM 4507 N N . LEU A 1 624 ? -2.310 12.425 28.043 1.00 86.38 624 LEU A N 1
ATOM 4508 C CA . LEU A 1 624 ? -1.829 11.180 27.427 1.00 86.38 624 LEU A CA 1
ATOM 4509 C C . LEU A 1 624 ? -0.355 10.900 27.766 1.00 86.38 624 LEU A C 1
ATOM 4511 O O . LEU A 1 624 ? 0.037 9.738 27.885 1.00 86.38 624 LEU A O 1
ATOM 4515 N N . LYS A 1 625 ? 0.448 11.947 27.991 1.00 88.69 625 LYS A N 1
ATOM 4516 C CA . LYS A 1 625 ? 1.858 11.866 28.405 1.00 88.69 625 LYS A CA 1
ATOM 4517 C C . LYS A 1 625 ? 2.072 11.340 29.820 1.00 88.69 625 LYS A C 1
ATOM 4519 O O . LYS A 1 625 ? 3.211 11.165 30.224 1.00 88.69 625 LYS A O 1
ATOM 4524 N N . THR A 1 626 ? 1.020 11.110 30.598 1.00 88.50 626 THR A N 1
ATOM 4525 C CA . THR A 1 626 ? 1.114 10.426 31.902 1.00 88.50 626 THR A CA 1
ATOM 4526 C C . THR A 1 626 ? 0.944 8.914 31.780 1.00 88.50 626 THR A C 1
ATOM 4528 O O . THR A 1 626 ? 1.282 8.175 32.698 1.00 88.50 626 THR A O 1
ATOM 4531 N N . ILE A 1 627 ? 0.415 8.443 30.648 1.00 90.19 627 ILE A N 1
ATOM 4532 C CA . ILE A 1 627 ? 0.162 7.023 30.386 1.00 90.19 627 ILE A CA 1
ATOM 4533 C C . ILE A 1 627 ? 1.183 6.483 29.389 1.00 90.19 627 ILE A C 1
ATOM 4535 O O . ILE A 1 627 ? 1.676 5.365 29.556 1.00 90.19 627 ILE A O 1
ATOM 4539 N N . PHE A 1 628 ? 1.513 7.277 28.371 1.00 94.75 628 PHE A N 1
ATOM 4540 C CA . PHE A 1 628 ? 2.381 6.884 27.271 1.00 94.75 628 PHE A CA 1
ATOM 4541 C C . PHE A 1 628 ? 3.753 7.558 27.334 1.00 94.75 628 PHE A C 1
ATOM 4543 O O . PHE A 1 628 ? 3.918 8.619 27.937 1.00 94.75 628 PHE A O 1
ATOM 4550 N N . VAL A 1 629 ? 4.743 6.922 26.706 1.00 95.38 629 VAL A N 1
ATOM 4551 C CA . VAL A 1 629 ? 6.122 7.424 26.631 1.00 95.38 629 VAL A CA 1
ATOM 4552 C C . VAL A 1 629 ? 6.193 8.726 25.831 1.00 95.38 629 VAL A C 1
ATOM 4554 O O . VAL A 1 629 ? 6.718 9.711 26.344 1.00 95.38 629 VAL A O 1
ATOM 4557 N N . ASP A 1 630 ? 5.665 8.743 24.602 1.00 94.75 630 ASP A N 1
ATOM 4558 C CA . ASP A 1 630 ? 5.699 9.926 23.732 1.00 94.75 630 ASP A CA 1
ATOM 4559 C C . ASP A 1 630 ? 4.551 9.905 22.694 1.00 94.75 630 ASP A C 1
ATOM 4561 O O . ASP A 1 630 ? 4.753 9.621 21.505 1.00 94.75 630 ASP A O 1
ATOM 4565 N N . PRO A 1 631 ? 3.308 10.185 23.129 1.00 92.56 631 PRO A N 1
ATOM 4566 C CA . PRO A 1 631 ? 2.131 10.105 22.262 1.00 92.56 631 PRO A CA 1
ATOM 4567 C C . PRO A 1 631 ? 2.145 11.132 21.114 1.00 92.56 631 PRO A C 1
ATOM 4569 O O . PRO A 1 631 ? 1.501 10.900 20.087 1.00 92.56 631 PRO A O 1
ATOM 4572 N N . ASP A 1 632 ? 2.906 12.227 21.235 1.00 89.75 632 ASP A N 1
ATOM 4573 C CA . ASP A 1 632 ? 3.035 13.251 20.187 1.00 89.75 632 ASP A CA 1
ATOM 4574 C C . ASP A 1 632 ? 3.786 12.714 18.956 1.00 89.75 632 ASP A C 1
ATOM 4576 O O . ASP A 1 632 ? 3.484 13.101 17.825 1.00 89.75 632 ASP A O 1
ATOM 4580 N N . HIS A 1 633 ? 4.709 11.770 19.164 1.00 90.31 633 HIS A N 1
ATOM 4581 C CA . HIS A 1 633 ? 5.460 11.083 18.109 1.00 90.31 633 HIS A CA 1
ATOM 4582 C C . HIS A 1 633 ? 4.935 9.668 17.828 1.00 90.31 633 HIS A C 1
ATOM 4584 O O . HIS A 1 633 ? 5.644 8.839 17.256 1.00 90.31 633 HIS A O 1
ATOM 4590 N N . LEU A 1 634 ? 3.673 9.402 18.186 1.00 91.94 634 LEU A N 1
ATOM 4591 C CA . LEU A 1 634 ? 2.992 8.116 17.998 1.00 91.94 634 LEU A CA 1
ATOM 4592 C C . LEU A 1 634 ? 3.628 6.944 18.767 1.00 91.94 634 LEU A C 1
ATOM 4594 O O . LEU A 1 634 ? 3.395 5.781 18.424 1.00 91.94 634 LEU A O 1
ATOM 4598 N N . ASP A 1 635 ? 4.401 7.229 19.814 1.00 94.12 635 ASP A N 1
ATOM 4599 C CA . ASP A 1 635 ? 4.934 6.218 20.716 1.00 94.12 635 ASP A CA 1
ATOM 4600 C C . ASP A 1 635 ? 3.969 5.989 21.881 1.00 94.12 635 ASP A C 1
ATOM 4602 O O . ASP A 1 635 ? 4.044 6.605 22.948 1.00 94.12 635 ASP A O 1
ATOM 4606 N N . PHE A 1 636 ? 3.041 5.064 21.650 1.00 95.25 636 PHE A N 1
ATOM 4607 C CA . PHE A 1 636 ? 2.036 4.660 22.629 1.00 95.25 636 PHE A CA 1
ATOM 4608 C C . PHE A 1 636 ? 2.475 3.468 23.482 1.00 95.25 636 PHE A C 1
ATOM 4610 O O . PHE A 1 636 ? 1.630 2.720 23.982 1.00 95.25 636 PHE A O 1
ATOM 4617 N N . ARG A 1 637 ? 3.786 3.268 23.661 1.00 95.00 637 ARG A N 1
ATOM 4618 C CA . ARG A 1 637 ? 4.278 2.385 24.722 1.00 95.00 637 ARG A CA 1
ATOM 4619 C C . ARG A 1 637 ? 3.859 2.956 26.071 1.00 95.00 637 ARG A C 1
ATOM 4621 O O . ARG A 1 637 ? 3.917 4.167 26.281 1.00 95.00 637 ARG A O 1
ATOM 4628 N N . LEU A 1 638 ? 3.427 2.085 26.978 1.00 92.75 638 LEU A N 1
ATOM 4629 C CA . LEU A 1 638 ? 3.088 2.475 28.343 1.00 92.75 638 LEU A CA 1
ATOM 4630 C C . LEU A 1 638 ? 4.340 2.956 29.087 1.00 92.75 638 LEU A C 1
ATOM 4632 O O . LEU A 1 638 ? 5.429 2.409 28.903 1.00 92.75 638 LEU A O 1
ATOM 4636 N N . GLN A 1 639 ? 4.184 3.956 29.953 1.00 93.00 639 GLN A N 1
ATOM 4637 C CA . GLN A 1 639 ? 5.264 4.379 30.841 1.00 93.00 639 GLN A CA 1
ATOM 4638 C C . GLN A 1 639 ? 5.676 3.258 31.800 1.00 93.00 639 GLN A C 1
ATOM 4640 O O . GLN A 1 639 ? 4.868 2.415 32.203 1.00 93.00 639 GLN A O 1
ATOM 4645 N N . SER A 1 640 ? 6.951 3.270 32.191 1.00 92.25 640 SER A N 1
ATOM 4646 C CA . SER A 1 640 ? 7.477 2.334 33.185 1.00 92.25 640 SER A CA 1
ATOM 4647 C C . SER A 1 640 ? 6.681 2.422 34.491 1.00 92.25 640 SER A C 1
ATOM 4649 O O . SER A 1 640 ? 6.383 3.514 34.968 1.00 92.25 640 SER A O 1
ATOM 4651 N N . GLY A 1 641 ? 6.331 1.267 35.062 1.00 86.75 641 GLY A N 1
ATOM 4652 C CA . GLY A 1 641 ? 5.522 1.183 36.282 1.00 86.75 641 GLY A CA 1
ATOM 4653 C C . GLY A 1 641 ? 4.020 1.393 36.072 1.00 86.75 641 GLY A C 1
ATOM 4654 O O . GLY A 1 641 ? 3.270 1.344 37.046 1.00 86.75 641 GLY A O 1
ATOM 4655 N N . SER A 1 642 ? 3.561 1.589 34.831 1.00 87.62 642 SER A N 1
ATOM 4656 C CA . SER A 1 642 ? 2.131 1.632 34.532 1.00 87.62 642 SER A CA 1
ATOM 4657 C C . SER A 1 642 ? 1.454 0.337 35.004 1.00 87.62 642 SER A C 1
ATOM 4659 O O . SER A 1 642 ? 1.891 -0.749 34.605 1.00 87.62 642 SER A O 1
ATOM 4661 N N . PRO A 1 643 ? 0.364 0.408 35.796 1.00 83.62 643 PRO A N 1
ATOM 4662 C CA . PRO A 1 643 ? -0.362 -0.786 36.241 1.00 83.62 643 PRO A CA 1
ATOM 4663 C C . PRO A 1 643 ? -0.935 -1.588 35.061 1.00 83.62 643 PRO A C 1
ATOM 4665 O O . PRO A 1 643 ? -1.240 -2.769 35.185 1.00 83.62 643 PRO A O 1
ATOM 4668 N N . TRP A 1 644 ? -1.035 -0.953 33.894 1.00 86.69 644 TRP A N 1
ATOM 4669 C CA . TRP A 1 644 ? -1.556 -1.511 32.655 1.00 86.69 644 TRP A CA 1
ATOM 4670 C C . TRP A 1 644 ? -0.544 -2.362 31.886 1.00 86.69 644 TRP A C 1
ATOM 4672 O O . TRP A 1 644 ? -0.936 -3.094 30.982 1.00 86.69 644 TRP A O 1
ATOM 4682 N N . ALA A 1 645 ? 0.741 -2.314 32.252 1.00 85.56 645 ALA A N 1
ATOM 4683 C CA . ALA A 1 645 ? 1.787 -3.107 31.608 1.00 85.56 645 ALA A CA 1
ATOM 4684 C C . ALA A 1 645 ? 1.664 -4.616 31.897 1.00 85.56 645 ALA A C 1
ATOM 4686 O O . ALA A 1 645 ? 2.214 -5.428 31.160 1.00 85.56 645 ALA A O 1
ATOM 4687 N N . THR A 1 646 ? 0.922 -4.998 32.943 1.00 84.38 646 THR A N 1
ATOM 4688 C CA . THR A 1 646 ? 0.706 -6.396 33.358 1.00 84.38 646 THR A CA 1
ATOM 4689 C C . THR A 1 646 ? -0.771 -6.723 33.597 1.00 84.38 646 THR A C 1
ATOM 4691 O O . THR A 1 646 ? -1.085 -7.691 34.285 1.00 84.38 646 THR A O 1
ATOM 4694 N N . ALA A 1 647 ? -1.697 -5.916 33.075 1.00 85.56 647 ALA A N 1
ATOM 4695 C CA . ALA A 1 647 ? -3.132 -6.067 33.343 1.00 85.56 647 ALA A CA 1
ATOM 4696 C C . ALA A 1 647 ? -3.896 -6.844 32.255 1.00 85.56 647 ALA A C 1
ATOM 4698 O O . ALA A 1 647 ? -5.073 -7.151 32.410 1.00 85.56 647 ALA A O 1
ATOM 4699 N N . GLY A 1 648 ? -3.255 -7.157 31.135 1.00 82.88 648 GLY A N 1
ATOM 4700 C CA . GLY A 1 648 ? -3.811 -7.863 29.989 1.00 82.88 648 GLY A CA 1
ATOM 4701 C C . GLY A 1 648 ? -4.242 -9.295 30.294 1.00 82.88 648 GLY A C 1
ATOM 4702 O O . GLY A 1 648 ? -3.454 -10.109 30.788 1.00 82.88 648 GLY A O 1
ATOM 4703 N N . LYS A 1 649 ? -5.481 -9.631 29.924 1.00 81.56 649 LYS A N 1
ATOM 4704 C CA . LYS A 1 649 ? -6.064 -10.965 30.097 1.00 81.56 649 LYS A CA 1
ATOM 4705 C C . LYS A 1 649 ? -5.830 -11.854 28.884 1.00 81.56 649 LYS A C 1
ATOM 4707 O O . LYS A 1 649 ? -5.681 -11.395 27.752 1.00 81.56 649 LYS A O 1
ATOM 4712 N N . ASN A 1 650 ? -5.819 -13.167 29.109 1.00 77.38 650 ASN A N 1
ATOM 4713 C CA . ASN A 1 650 ? -5.819 -14.132 28.017 1.00 77.38 650 ASN A CA 1
ATOM 4714 C C . ASN A 1 650 ? -7.246 -14.391 27.519 1.00 77.38 650 ASN A C 1
ATOM 4716 O O . ASN A 1 650 ? -7.881 -15.350 27.936 1.00 77.38 650 ASN A O 1
ATOM 4720 N N . VAL A 1 651 ? -7.731 -13.550 26.610 1.00 74.25 651 VAL A N 1
ATOM 4721 C CA . VAL A 1 651 ? -9.089 -13.681 26.046 1.00 74.25 651 VAL A CA 1
ATOM 4722 C C . VAL A 1 651 ? -9.141 -14.747 24.928 1.00 74.25 651 VAL A C 1
ATOM 4724 O O . VAL A 1 651 ? -10.194 -15.064 24.389 1.00 74.25 651 VAL A O 1
ATOM 4727 N N . TYR A 1 652 ? -8.000 -15.378 24.615 1.00 64.56 652 TYR A N 1
ATOM 4728 C CA . TYR A 1 652 ? -7.802 -16.273 23.464 1.00 64.56 652 TYR A CA 1
ATOM 4729 C C . TYR A 1 652 ? -7.865 -17.772 23.784 1.00 64.56 652 TYR A C 1
ATOM 4731 O O . TYR A 1 652 ? -7.294 -18.581 23.056 1.00 64.56 652 TYR A O 1
ATOM 4739 N N . GLY A 1 653 ? -8.547 -18.180 24.856 1.00 58.41 653 GLY A N 1
ATOM 4740 C CA . GLY A 1 653 ? -8.739 -19.607 25.161 1.00 58.41 653 GLY A CA 1
ATOM 4741 C C . GLY A 1 653 ? -9.525 -20.382 24.089 1.00 58.41 653 GLY A C 1
ATOM 4742 O O . GLY A 1 653 ? -9.557 -21.609 24.122 1.00 58.41 653 GLY A O 1
ATOM 4743 N N . ASN A 1 654 ? -10.143 -19.685 23.131 1.00 55.62 654 ASN A N 1
ATOM 4744 C CA . ASN A 1 654 ? -10.923 -20.268 22.049 1.00 55.62 654 ASN A CA 1
ATOM 4745 C C . ASN A 1 654 ? -10.097 -20.294 20.746 1.00 55.62 654 ASN A C 1
ATOM 4747 O O . ASN A 1 654 ? -9.726 -19.245 20.218 1.00 55.62 654 ASN A O 1
ATOM 4751 N N . ALA A 1 655 ? -9.814 -21.493 20.221 1.00 52.78 655 ALA A N 1
ATOM 4752 C CA . ALA A 1 655 ? -8.956 -21.746 19.052 1.00 52.78 655 ALA A CA 1
ATOM 4753 C C . ALA A 1 655 ? -9.376 -21.004 17.762 1.00 52.78 655 ALA A C 1
ATOM 4755 O O . ALA A 1 655 ? -8.593 -20.895 16.820 1.00 52.78 655 ALA A O 1
ATOM 4756 N N . THR A 1 656 ? -10.599 -20.478 17.733 1.00 58.00 656 THR A N 1
ATOM 4757 C CA . THR A 1 656 ? -11.256 -19.863 16.573 1.00 58.00 656 THR A CA 1
ATOM 4758 C C . THR A 1 656 ? -10.565 -18.594 16.050 1.00 58.00 656 THR A C 1
ATOM 4760 O O . THR A 1 656 ? -10.674 -18.295 14.865 1.00 58.00 656 THR A O 1
ATOM 4763 N N . TYR A 1 657 ? -9.815 -17.862 16.882 1.00 61.19 657 TYR A N 1
ATOM 4764 C CA . TYR A 1 657 ? -9.297 -16.528 16.520 1.00 61.19 657 TYR A CA 1
ATOM 4765 C C . TYR A 1 657 ? -7.788 -16.473 16.244 1.00 61.19 657 TYR A C 1
ATOM 4767 O O . TYR A 1 657 ? -7.235 -15.399 16.011 1.00 61.19 657 TYR A O 1
ATOM 4775 N N . GLY A 1 658 ? -7.124 -17.635 16.243 1.00 62.88 658 GLY A N 1
ATOM 4776 C CA . GLY A 1 658 ? -5.668 -17.734 16.179 1.00 62.88 658 GLY A CA 1
ATOM 4777 C C . GLY A 1 658 ? -5.001 -17.263 17.476 1.00 62.88 658 GLY A C 1
ATOM 4778 O O . GLY A 1 658 ? -5.502 -16.401 18.197 1.00 62.88 658 GLY A O 1
ATOM 4779 N N . SER A 1 659 ? -3.853 -17.842 17.821 1.00 66.19 659 SER A N 1
ATOM 4780 C CA . SER A 1 659 ? -3.100 -17.377 18.982 1.00 66.19 659 SER A CA 1
ATOM 4781 C C . SER A 1 659 ? -2.426 -16.041 18.655 1.00 66.19 659 SER A C 1
ATOM 4783 O O . SER A 1 659 ? -1.563 -15.949 17.781 1.00 66.19 659 SER A O 1
ATOM 4785 N N . ILE A 1 660 ? -2.798 -14.978 19.370 1.00 74.19 660 ILE A N 1
ATOM 4786 C CA . ILE A 1 660 ? -2.030 -13.730 19.354 1.00 74.19 660 ILE A CA 1
ATOM 4787 C C . ILE A 1 660 ? -0.808 -13.945 20.242 1.00 74.19 660 ILE A C 1
ATOM 4789 O O . ILE A 1 660 ? -0.877 -13.952 21.471 1.00 74.19 660 ILE A O 1
ATOM 4793 N N . THR A 1 661 ? 0.311 -14.224 19.579 1.00 82.94 661 THR A N 1
ATOM 4794 C CA . THR A 1 661 ? 1.567 -14.647 20.209 1.00 82.94 661 THR A CA 1
ATOM 4795 C C . THR A 1 661 ? 2.589 -13.533 20.342 1.00 82.94 661 THR A C 1
ATOM 4797 O O . THR A 1 661 ? 3.591 -13.743 21.014 1.00 82.94 661 THR A O 1
ATOM 4800 N N . THR A 1 662 ? 2.370 -12.374 19.715 1.00 87.38 662 THR A N 1
ATOM 4801 C CA . THR A 1 662 ? 3.336 -11.265 19.689 1.00 87.38 662 THR A CA 1
ATOM 4802 C C . THR A 1 662 ? 2.670 -9.927 19.980 1.00 87.38 662 THR A C 1
ATOM 4804 O O . THR A 1 662 ? 1.478 -9.794 19.700 1.00 87.38 662 THR A O 1
ATOM 4807 N N . ASN A 1 663 ? 3.418 -8.949 20.504 1.00 88.94 663 ASN A N 1
ATOM 4808 C CA . ASN A 1 663 ? 2.988 -7.548 20.552 1.00 88.94 663 ASN A CA 1
ATOM 4809 C C . ASN A 1 663 ? 3.194 -6.825 19.222 1.00 88.94 663 ASN A C 1
ATOM 4811 O O . ASN A 1 663 ? 3.612 -7.411 18.222 1.00 88.94 663 ASN A O 1
ATOM 4815 N N . ARG A 1 664 ? 2.911 -5.522 19.212 1.00 90.44 664 ARG A N 1
ATOM 4816 C CA . ARG A 1 664 ? 3.206 -4.622 18.098 1.00 90.44 664 ARG A CA 1
ATOM 4817 C C . ARG A 1 664 ? 4.676 -4.568 17.690 1.00 90.44 664 ARG A C 1
ATOM 4819 O O . ARG A 1 664 ? 4.941 -4.426 16.504 1.00 90.44 664 ARG A O 1
ATOM 4826 N N . SER A 1 665 ? 5.608 -4.713 18.623 1.00 89.62 665 SER A N 1
ATOM 4827 C CA . SER A 1 665 ? 7.046 -4.781 18.327 1.00 89.62 665 SER A CA 1
ATOM 4828 C C . SER A 1 665 ? 7.484 -6.153 17.792 1.00 89.62 665 SER A C 1
ATOM 4830 O O . SER A 1 665 ? 8.650 -6.335 17.455 1.00 89.62 665 SER A O 1
ATOM 4832 N N . GLY A 1 666 ? 6.572 -7.130 17.714 1.00 88.19 666 GLY A N 1
ATOM 4833 C CA . GLY A 1 666 ? 6.879 -8.506 17.328 1.00 88.19 666 GLY A CA 1
ATOM 4834 C C . GLY A 1 666 ? 7.447 -9.362 18.466 1.00 88.19 666 GLY A C 1
ATOM 4835 O O . GLY A 1 666 ? 7.807 -10.513 18.232 1.00 88.19 666 GLY A O 1
ATOM 4836 N N . GLU A 1 667 ? 7.506 -8.842 19.691 1.00 87.56 667 GLU A N 1
ATOM 4837 C CA . GLU A 1 667 ? 8.009 -9.558 20.862 1.00 87.56 667 GLU A CA 1
ATOM 4838 C C . GLU A 1 667 ? 7.009 -10.627 21.291 1.00 87.56 667 GLU A C 1
ATOM 4840 O O . GLU A 1 667 ? 5.806 -10.371 21.381 1.00 87.56 667 GLU A O 1
ATOM 4845 N N . ALA A 1 668 ? 7.511 -11.835 21.543 1.00 86.00 668 ALA A N 1
ATOM 4846 C CA . ALA A 1 668 ? 6.682 -12.958 21.943 1.00 86.00 668 ALA A CA 1
ATOM 4847 C C . ALA A 1 668 ? 6.058 -12.731 23.324 1.00 86.00 668 ALA A C 1
ATOM 4849 O O . ALA A 1 668 ? 6.701 -12.241 24.253 1.00 86.00 668 ALA A O 1
ATOM 4850 N N . ARG A 1 669 ? 4.808 -13.163 23.478 1.00 78.44 669 ARG A N 1
ATOM 4851 C CA . ARG A 1 669 ? 4.123 -13.159 24.765 1.00 78.44 669 ARG A CA 1
ATOM 4852 C C . ARG A 1 669 ? 4.864 -14.080 25.749 1.00 78.44 669 ARG A C 1
ATOM 4854 O O . ARG A 1 669 ? 5.108 -15.240 25.404 1.00 78.44 669 ARG A O 1
ATOM 4861 N N . PRO A 1 670 ? 5.163 -13.625 26.980 1.00 77.31 670 PRO A N 1
ATOM 4862 C CA . PRO A 1 670 ? 5.740 -14.484 28.007 1.00 77.31 670 PRO A CA 1
ATOM 4863 C C . PRO A 1 670 ? 4.838 -15.692 28.280 1.00 77.31 670 PRO A C 1
ATOM 4865 O O . PRO A 1 670 ? 3.631 -15.547 28.499 1.00 77.31 670 PRO A O 1
ATOM 4868 N N . SER A 1 671 ? 5.409 -16.897 28.281 1.00 76.81 671 SER A N 1
ATOM 4869 C CA . SER A 1 671 ? 4.667 -18.125 28.576 1.00 76.81 671 SER A CA 1
ATOM 4870 C C . SER A 1 671 ? 4.091 -18.073 29.995 1.00 76.81 671 SER A C 1
ATOM 4872 O O . SER A 1 671 ? 4.847 -18.008 30.962 1.00 76.81 671 SER A O 1
ATOM 4874 N N . GLY A 1 672 ? 2.762 -18.102 30.122 1.00 71.69 672 GLY A N 1
ATOM 4875 C CA . GLY A 1 672 ? 2.070 -18.088 31.419 1.00 71.69 672 GLY A CA 1
ATOM 4876 C C . GLY A 1 672 ? 2.020 -16.727 32.127 1.00 71.69 672 GLY A C 1
ATOM 4877 O O . GLY A 1 672 ? 1.508 -16.656 33.240 1.00 71.69 672 GLY A O 1
ATOM 4878 N N . GLY A 1 673 ? 2.520 -15.654 31.501 1.00 67.94 673 GLY A N 1
ATOM 4879 C CA . GLY A 1 673 ? 2.505 -14.303 32.065 1.00 67.94 673 GLY A CA 1
ATOM 4880 C C . GLY A 1 673 ? 1.270 -13.484 31.679 1.00 67.94 673 GLY A C 1
ATOM 4881 O O . GLY A 1 673 ? 0.687 -13.648 30.599 1.00 67.94 673 GLY A O 1
ATOM 4882 N N . SER A 1 674 ? 0.893 -12.555 32.560 1.00 71.38 674 SER A N 1
ATOM 4883 C CA . SER A 1 674 ? 0.024 -11.430 32.213 1.00 71.38 674 SER A CA 1
ATOM 4884 C C . SER A 1 674 ? 0.688 -10.560 31.140 1.00 71.38 674 SER A C 1
ATOM 4886 O O . SER A 1 674 ? 1.908 -10.412 31.120 1.00 71.38 674 SER A O 1
ATOM 4888 N N . TRP A 1 675 ? -0.115 -10.009 30.237 1.00 81.06 675 TRP A N 1
ATOM 4889 C CA . TRP A 1 675 ? 0.328 -9.165 29.119 1.00 81.06 675 TRP A CA 1
ATOM 4890 C C . TRP A 1 675 ? -0.048 -7.698 29.413 1.00 81.06 675 TRP A C 1
ATOM 4892 O O . TRP A 1 675 ? -0.692 -7.436 30.426 1.00 81.06 675 TRP A O 1
ATOM 4902 N N . SER A 1 676 ? 0.381 -6.730 28.613 1.00 88.00 676 SER A N 1
ATOM 4903 C CA . SER A 1 676 ? -0.052 -5.331 28.747 1.00 88.00 676 SER A CA 1
ATOM 4904 C C . SER A 1 676 ? -1.518 -5.152 28.322 1.00 88.00 676 SER A C 1
ATOM 4906 O O . SER A 1 676 ? -2.186 -6.086 27.913 1.00 88.00 676 SER A O 1
ATOM 4908 N N . VAL A 1 677 ? -2.108 -3.972 28.432 1.00 90.50 677 VAL A N 1
ATOM 4909 C CA . VAL A 1 677 ? -3.274 -3.629 27.596 1.00 90.50 677 VAL A CA 1
ATOM 4910 C C . VAL A 1 677 ? -2.815 -2.698 26.483 1.00 90.50 677 VAL A C 1
ATOM 4912 O O . VAL A 1 677 ? -1.805 -2.009 26.617 1.00 90.50 677 VAL A O 1
ATOM 4915 N N . GLY A 1 678 ? -3.556 -2.666 25.381 1.00 93.56 678 GLY A N 1
ATOM 4916 C CA . GLY A 1 678 ? -3.201 -1.894 24.196 1.00 93.56 678 GLY A CA 1
ATOM 4917 C C . GLY A 1 678 ? -2.256 -2.645 23.267 1.00 93.56 678 GLY A C 1
ATOM 4918 O O . GLY A 1 678 ? -2.172 -3.869 23.307 1.00 93.56 678 GLY A O 1
ATOM 4919 N N . ALA A 1 679 ? -1.598 -1.903 22.378 1.00 94.62 679 ALA A N 1
ATOM 4920 C CA . ALA A 1 679 ? -0.868 -2.485 21.254 1.00 94.62 679 ALA A CA 1
ATOM 4921 C C . ALA A 1 679 ? 0.525 -3.050 21.577 1.00 94.62 679 ALA A C 1
ATOM 4923 O O . ALA A 1 679 ? 0.993 -3.943 20.864 1.00 94.62 679 ALA A O 1
ATOM 4924 N N . TYR A 1 680 ? 1.199 -2.505 22.589 1.00 91.56 680 TYR A N 1
ATOM 4925 C CA . TYR A 1 680 ? 2.619 -2.741 22.878 1.00 91.56 680 TYR A CA 1
ATOM 4926 C C . TYR A 1 680 ? 2.840 -3.693 24.033 1.00 91.56 680 TYR A C 1
ATOM 4928 O O . TYR A 1 680 ? 2.150 -3.509 25.055 1.00 91.56 680 TYR A O 1
#

Solvent-accessible surface area (backbone atoms only — not comparable to full-atom values): 33499 Å² total; per-residue (Å²): 108,78,75,62,67,62,74,80,52,76,68,68,70,61,70,70,72,76,59,64,70,68,53,51,54,54,50,51,55,55,50,58,69,58,61,82,76,69,92,66,72,72,66,55,55,63,57,49,67,75,49,50,84,77,60,63,82,80,58,69,91,88,40,74,66,57,57,53,50,49,52,54,54,63,73,64,66,69,76,84,72,78,50,83,53,88,64,88,63,87,72,91,70,98,58,86,82,58,82,52,67,73,93,88,66,88,69,66,80,57,84,50,95,72,73,47,59,53,57,60,68,64,98,64,99,70,88,70,86,48,78,77,83,72,80,98,65,92,80,82,81,85,81,80,84,81,70,95,78,89,83,78,76,67,60,56,53,55,47,69,79,66,84,68,44,85,67,54,19,24,33,27,54,81,65,78,91,70,80,57,81,24,40,89,94,31,31,18,59,49,67,68,62,34,56,70,68,31,81,25,27,31,43,30,23,37,36,70,40,76,34,84,64,63,47,65,36,40,56,59,37,26,41,38,32,6,13,37,83,84,64,50,80,46,100,42,28,80,41,11,30,41,34,32,70,42,64,83,37,58,67,35,46,32,32,31,29,50,56,7,25,79,71,8,36,43,31,21,28,23,32,38,7,28,35,41,43,32,40,35,16,14,34,32,22,54,31,35,21,28,33,41,29,40,31,37,23,26,27,49,61,87,50,91,21,70,30,42,32,18,5,25,37,32,29,68,56,14,40,28,35,42,29,54,22,37,23,27,16,40,52,32,82,64,15,46,19,13,4,31,35,32,39,20,37,60,37,45,51,29,51,26,40,24,26,3,19,38,9,26,36,7,13,5,31,38,36,54,25,45,50,26,53,37,65,35,53,26,44,27,31,4,40,39,9,82,68,24,33,13,16,8,33,35,38,44,64,22,29,56,31,36,46,24,40,33,40,30,24,1,32,26,0,41,77,28,32,3,21,9,32,35,34,35,50,20,38,47,36,38,40,31,52,24,41,28,20,0,7,26,9,29,36,13,20,9,35,34,33,33,57,58,20,36,41,36,41,40,30,30,25,42,25,28,4,9,26,95,82,43,53,15,59,82,11,53,32,27,21,17,33,37,41,30,31,56,35,61,26,38,39,30,21,23,40,30,35,34,35,30,75,9,45,28,34,29,37,38,36,41,75,37,81,61,49,30,48,29,38,42,35,22,24,29,35,41,32,45,44,22,91,68,19,28,24,42,29,33,35,28,44,46,18,33,26,36,40,26,18,24,29,40,40,37,67,22,78,38,45,24,47,33,30,31,74,32,80,70,17,56,35,61,32,61,28,41,29,39,52,40,22,50,76,58,10,56,33,31,41,66,86,86,42,68,25,60,42,38,67,54,58,57,59,43,84,84,38,65,68,87,52,66,46,48,36,58,74,64,48,68,80,66,59,62,69,77,49,17,67,39,54,92,79,71,36,66,42,69,34,90,88,43,76,47,61,56,59,17,71,85,85,63,86,55,80,89,76,56,84,86,51,51,38,39,86,64,49,67,61,62,88,95,53,61,37,32,41,17,21,79

Foldseek 3Di:
DVVVVVPPDPVVVPVVPPPPPVVVVVVVVVVVVVVVDDDDPPVVVVVCVVCVVPPPVPDDPPDPVVVVVVVVVVVPDDDQDADEFDFQDDDDDPDPFDFDFPPPDDADWDDDPDQFTFGPDDPDPDGDGDRDDDPPDDRDRDDDDPDDDPDDDGHRHGDDDDPDDPQEFEEELPDDPPAAPRDLNRHHNAPLVRQVNGPAEYEYEFDEHEDADAAEDAARHEYEYCAHNNRHHDLAQNRAEYAYADEADQEWENYEPHAYECNYEYESYEFETEYYAAHTESAEYAAYAYEYYSYEFEYDAPDQHQYEWEPYEYHAHYQYEYALYEFEYYAHAHYEYWSYEANYLRYHYENYEQEFEAYQETESYEYEHENHEDAYEYEFEYHEYQHAEFESYEYELYENYEAHNYEFFRAHGRAYFQERYEYYLYAEYEYEHYEFAQHEYQHGERYEYAANHHEYEAALYAFEQYGPVLENDNHQETERYEANYQYQYEHALYEFEHRYLHQEYEDYHYDYAHEDAHEHFQAEFEYEEYPNEYEPAEFDRLYAYAHELAEFEYNYAHYEPHEYQDPNSHHLHDAAYEYEQYNQAHYQDNVPGGHRAQVSVLPPPPHPCPDGYPYDRHDHPDDQVQQFVCVVVPGRDGDPPRPQQQRADDPPPDPVRPDPQAASVRHGDPDPGGGGGHRD

Mean predicted aligned error: 13.45 Å

Sequence (680 aa):
MAREFIKDNSVWKMVYKRNTSVIAMNLALLLWQSIKGCTSRGLLASALALLAPACVADLPPNSIGQNALLALLLANKCPTLDYEISAPRFGSINTPVQISVPSDKSGSFTQTEGDTVTILGQTASALTFQVHQVPAATLAFQFTESSKATNCGSLAARITILESTANPTYVDANYTGGSSDGSLERPYTDVAAAYSAAPGAVYMASGNYPITATLTLQAGKSIYGGFTSSFERVNDRSLTVIDDTRVGIASAYTIDSGSGDSNTRFDGLTVNGATNSNLAAALFCNSGAPVFNNLAAAPRTNMAVTGSIYGASFGNSCNATLQNSRLQAPPNTSAWCAGLNLNSANATIKNNQLLGNSCGRPAGILILANGVTLSQYNYIHATGSNTAYTYGIHLASVSGVMVANQWISAGSGGTGAARGIFLENTGAITITDNIIYGGSSANVTGISLNAAAGLATIRRNTIIGGDQNGNGASSTSVMGVYLGSAQNHIITNNVIVLQSAATSSIGVAFDFAGVTSPVIVNNTIISKSSPSGVNSINLRNDATPIIANNIIASESSIGYHIAELHVGTDPSILENNLLFNYPQGLYYDQGVGFHTTAAAVNAMGDIPTNSGNMTTTPVNGIDLKTIFVDPDHLDFRLQSGSPWATAGKNVYGNATYGSITTNRSGEARPSGGSWSVGAY

Radius of gyration: 30.31 Å; Cα contacts (8 Å, |Δi|>4): 1977; chains: 1; bounding box: 83×64×76 Å